Protein AF-A0A1A0LPF8-F1 (afdb_monomer_lite)

Sequence (409 aa):
MSDATPPAGFGRPDLTAFARLDGLDLSVTGQRLEPDRAVLACRVVEPDQWCRRCGSEGAARDTVIRRLAHEPLGWRPTVLEVVVRRYRCADCGHVWRQDTSAAAEPRAKLSRTGLRWALEGIVVAHLTVARVAEGLGVAWDTANNAVLAEGKRLLINDPTRFEGVKVIGVDGHVWRHTRRGDKYVTVIIDLTPVRDGAGPARLLDMVEGRSKAAFKTWLADRDDAFRDAVEVVAMDGFTGFKTAAAEEIPDAVTVMDSDRPHQSVPREDFTEPAYEGYEHAIVARTCRALAAATRSSDDCYFAIWAGYSGVVSPLPGGPRMHIPNRDYHLYVGTLSDLKAWEQPLTHETPALLHDPPAFVWPADRAWCLASDVDLRIRGSVGRYQGARLAGASRPAAASTHHRTGLGSP

pLDDT: mean 78.44, std 21.88, range [23.19, 98.75]

Radius of gyration: 29.21 Å; chains: 1; bounding box: 64×69×95 Å

Foldseek 3Di:
DPPPDPDPPDDDDAPCVVQVVVQQ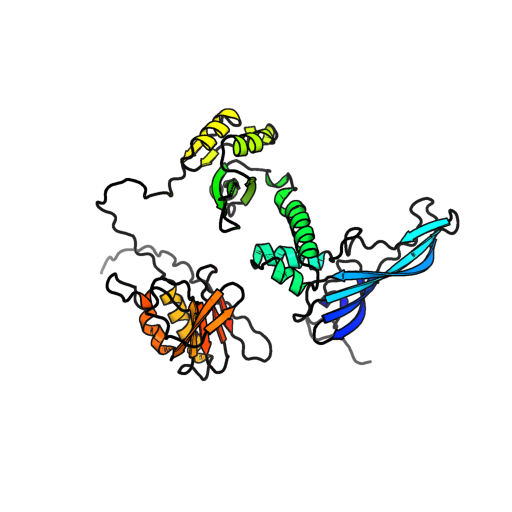QKHFPDWDDDPAAIETEIERNDDPQADPPPRAGWDFDAWDWDWAQAQADPQHGYIYGYTWTWTAGPPPRDIDIPDRVSQHDPPQRHGPRLLVNLLCCCPVVVDDLVVSCSRRVHDSVSSVVSNVVVCCVPQAVPPCLLPPAAEKEWEWDFDDPDPDDTKIWIWIWRCRCVVVVNDDIGTHDIFTDDALVRLLVVLVPDDPVSLQRHAEYEYAPPVSNVVSCCVRNVNHHYDYDPPDDDDDDDDDDDPDDDDPDQLLLVVLVVLVVCCVQDPFQFWKKFWFWPPQPQDDDQDVVADWDDDVPTITGIDIGHSVVSVVSNDDDDPPHRSNSNGGGQWMAGPQRQWIWGDDPVDDTDTFGDDPPDGDDDDDDDDDDDDDDDDDDDDDD

Secondary structure (DSSP, 8-state):
------STTPPPP-HHHHTT-GGGTEEEEEEEEETTEEEEEEEESS---B-TTT--BEEEEEEEEEEEEEEEETTEEEEEEEEEEEEEETTT--EEEPP-TTT--TT-SB-HHHHHHHHHHHHTS---HHHHHHHHTS-HHHHHHHHHHHHIIIIIS-GGGGTT--EEEEEEEEE-SSSS--EEEEEEEE-HHHHTTSS--EEEEEEEB-SHHHHHHHHHTS-HHHHHH--EEEE-S-HHHHHHHHHH-TTSEEEE------SS-----------S--HHHHHHHHHHHHGGG-S-TTSEEEEEETT-TT---PPTT--EEEETTEEEEEEEE-GGGGGGGGSPP-TTS-GGGTS--SEEEETT-SEEEEEETTEEEEEEE--SSS----PPPPPPPPP-PPPPPP---

Structure (mmCIF, N/CA/C/O backbone):
data_AF-A0A1A0LPF8-F1
#
_entry.id   AF-A0A1A0LPF8-F1
#
loop_
_atom_site.group_PDB
_atom_site.id
_atom_site.type_symbol
_atom_site.label_atom_id
_atom_site.label_alt_id
_atom_site.label_comp_id
_atom_site.label_asym_id
_atom_site.label_entity_id
_atom_site.label_seq_id
_atom_site.pdbx_PDB_ins_code
_atom_site.Cartn_x
_atom_site.Cartn_y
_atom_site.Cartn_z
_atom_site.occupancy
_atom_site.B_iso_or_equiv
_atom_site.auth_seq_id
_atom_site.auth_comp_id
_atom_site.auth_asym_id
_atom_site.auth_atom_id
_atom_site.pdbx_PDB_model_num
ATOM 1 N N . MET A 1 1 ? 30.583 -37.793 -14.980 1.00 36.88 1 MET A N 1
ATOM 2 C CA . MET A 1 1 ? 29.239 -37.232 -14.745 1.00 36.88 1 MET A CA 1
ATOM 3 C C . MET A 1 1 ? 29.005 -37.261 -13.250 1.00 36.88 1 MET A C 1
ATOM 5 O O . MET A 1 1 ? 28.719 -38.318 -12.711 1.00 36.88 1 MET A O 1
ATOM 9 N N . SER A 1 2 ? 29.285 -36.150 -12.575 1.00 39.78 2 SER A N 1
ATOM 10 C CA . SER A 1 2 ? 29.019 -35.988 -11.147 1.00 39.78 2 SER A CA 1
ATOM 11 C C . SER A 1 2 ? 27.536 -35.674 -10.990 1.00 39.78 2 SER A C 1
ATOM 13 O O . SER A 1 2 ? 27.057 -34.666 -11.506 1.00 39.78 2 SER A O 1
ATOM 15 N N . ASP A 1 3 ? 26.831 -36.590 -10.341 1.00 42.81 3 ASP A N 1
ATOM 16 C CA . ASP A 1 3 ? 25.426 -36.495 -9.966 1.00 42.81 3 ASP A CA 1
ATOM 17 C C . ASP A 1 3 ? 25.204 -35.224 -9.127 1.00 42.81 3 ASP A C 1
ATOM 19 O O . ASP A 1 3 ? 25.637 -35.125 -7.980 1.00 42.81 3 ASP A O 1
ATOM 23 N N . ALA A 1 4 ? 24.627 -34.197 -9.753 1.00 49.12 4 ALA A N 1
ATOM 24 C CA . ALA A 1 4 ? 24.375 -32.889 -9.157 1.00 49.12 4 ALA A CA 1
ATOM 25 C C . ALA A 1 4 ? 22.912 -32.782 -8.721 1.00 49.12 4 ALA A C 1
ATOM 27 O O . ALA A 1 4 ? 22.214 -31.830 -9.080 1.00 49.12 4 ALA A O 1
ATOM 28 N N . THR A 1 5 ? 22.447 -33.770 -7.964 1.00 54.44 5 THR A N 1
ATOM 29 C CA . THR A 1 5 ? 21.192 -33.655 -7.227 1.00 54.44 5 THR A CA 1
ATOM 30 C C . THR A 1 5 ? 21.517 -33.011 -5.873 1.00 54.44 5 THR A C 1
ATOM 32 O O . THR A 1 5 ? 22.243 -33.615 -5.082 1.00 54.44 5 THR A O 1
ATOM 35 N N . PRO A 1 6 ? 21.091 -31.760 -5.602 1.00 53.25 6 PRO A N 1
ATOM 36 C CA . PRO A 1 6 ? 21.382 -31.106 -4.329 1.00 53.25 6 PRO A CA 1
ATOM 37 C C . PRO A 1 6 ? 20.793 -31.908 -3.150 1.00 53.25 6 PRO A C 1
ATOM 39 O O . PRO A 1 6 ? 19.756 -32.555 -3.316 1.00 53.25 6 PRO A O 1
ATOM 42 N N . PRO A 1 7 ? 21.433 -31.882 -1.961 1.00 58.19 7 PRO A N 1
ATOM 43 C CA . PRO A 1 7 ? 20.917 -32.547 -0.765 1.00 58.19 7 PRO A CA 1
ATOM 44 C C . PRO A 1 7 ? 19.478 -32.099 -0.477 1.00 58.19 7 PRO A C 1
ATOM 46 O O . PRO A 1 7 ? 19.134 -30.932 -0.679 1.00 58.19 7 PRO A O 1
ATOM 49 N N . ALA A 1 8 ? 18.641 -33.046 -0.041 1.00 56.03 8 ALA A N 1
ATOM 50 C CA . ALA A 1 8 ? 17.187 -32.907 0.036 1.00 56.03 8 ALA A CA 1
ATOM 51 C C . ALA A 1 8 ? 16.740 -31.558 0.637 1.00 56.03 8 ALA A C 1
ATOM 53 O O . ALA A 1 8 ? 16.965 -31.286 1.815 1.00 56.03 8 ALA A O 1
ATOM 54 N N . GLY A 1 9 ? 16.098 -30.724 -0.192 1.00 64.19 9 GLY A N 1
ATOM 55 C CA . GLY A 1 9 ? 15.426 -29.486 0.223 1.00 64.19 9 GLY A CA 1
ATOM 56 C C . GLY A 1 9 ? 16.089 -28.161 -0.177 1.00 64.19 9 GLY A C 1
ATOM 57 O O . GLY A 1 9 ? 15.445 -27.126 -0.031 1.00 64.19 9 GLY A O 1
ATOM 58 N N . PHE A 1 10 ? 17.318 -28.146 -0.710 1.00 69.69 10 PHE A N 1
ATOM 59 C CA . PHE A 1 10 ? 17.975 -26.897 -1.132 1.00 69.69 10 PHE A CA 1
ATOM 60 C C . PHE A 1 10 ? 17.955 -26.710 -2.655 1.00 69.69 10 PHE A C 1
ATOM 62 O O . PHE A 1 10 ? 18.460 -27.541 -3.408 1.00 69.69 10 PHE A O 1
ATOM 69 N N . GLY A 1 11 ? 17.391 -25.588 -3.110 1.00 71.38 11 GLY A N 1
ATOM 70 C CA . GLY A 1 11 ? 17.461 -25.155 -4.507 1.00 71.38 11 GLY A CA 1
ATOM 71 C C . GLY A 1 11 ? 18.837 -24.591 -4.879 1.00 71.38 11 GLY A C 1
ATOM 72 O O . GLY A 1 11 ? 19.650 -24.255 -4.016 1.00 71.38 11 GLY A O 1
ATOM 73 N N . ARG A 1 12 ? 19.102 -24.457 -6.185 1.00 81.75 12 ARG A N 1
ATOM 74 C CA . ARG A 1 12 ? 20.272 -23.704 -6.661 1.00 81.75 12 ARG A CA 1
ATOM 75 C C . ARG A 1 12 ? 20.118 -22.227 -6.273 1.00 81.75 12 ARG A C 1
ATOM 77 O O . ARG A 1 12 ? 18.995 -21.728 -6.319 1.00 81.75 12 ARG A O 1
ATOM 84 N N . PRO A 1 13 ? 21.209 -21.518 -5.931 1.00 84.81 13 PRO A N 1
ATOM 85 C CA . PRO A 1 13 ? 21.153 -20.076 -5.742 1.00 84.81 13 PRO A CA 1
ATOM 86 C C . PRO A 1 13 ? 20.576 -19.399 -6.989 1.00 84.81 13 PRO A C 1
ATOM 88 O O . PRO A 1 13 ? 21.117 -19.552 -8.083 1.00 84.81 13 PRO A O 1
ATOM 91 N N . ASP A 1 14 ? 19.493 -18.654 -6.809 1.00 87.38 14 ASP A N 1
ATOM 92 C CA . ASP A 1 14 ? 18.864 -17.855 -7.853 1.00 87.38 14 ASP A CA 1
ATOM 93 C C . ASP A 1 14 ? 18.582 -16.464 -7.295 1.00 87.38 14 ASP A C 1
ATOM 95 O O . ASP A 1 14 ? 17.786 -16.287 -6.373 1.00 87.38 14 ASP A O 1
ATOM 99 N N . LEU A 1 15 ? 19.267 -15.473 -7.858 1.00 91.69 15 LEU A N 1
ATOM 100 C CA . LEU A 1 15 ? 19.131 -14.086 -7.445 1.00 91.69 15 LEU A CA 1
ATOM 101 C C . LEU A 1 15 ? 17.762 -13.500 -7.820 1.00 91.69 15 LEU A C 1
ATOM 103 O O . LEU A 1 15 ? 17.284 -12.609 -7.126 1.00 91.69 15 LEU A O 1
ATOM 107 N N . THR A 1 16 ? 17.122 -14.010 -8.877 1.00 93.62 16 THR A N 1
ATOM 108 C CA . THR A 1 16 ? 15.773 -13.596 -9.288 1.00 93.62 16 THR A CA 1
ATOM 109 C C . THR A 1 16 ? 14.753 -14.003 -8.234 1.00 93.62 16 THR A C 1
ATOM 111 O O . THR A 1 16 ? 14.020 -13.148 -7.740 1.00 93.62 16 THR A O 1
ATOM 114 N N . ALA A 1 17 ? 14.767 -15.277 -7.834 1.00 90.44 17 ALA A N 1
ATOM 115 C CA . ALA A 1 17 ? 13.908 -15.787 -6.770 1.00 90.44 17 ALA A CA 1
ATOM 116 C C . ALA A 1 17 ? 14.250 -15.163 -5.405 1.00 90.44 17 ALA A C 1
ATOM 118 O O . ALA A 1 17 ? 13.358 -14.765 -4.658 1.00 90.44 17 ALA A O 1
ATOM 119 N N . PHE A 1 18 ? 15.541 -15.012 -5.083 1.00 90.88 18 PHE A N 1
ATOM 120 C CA . PHE A 1 18 ? 15.980 -14.388 -3.829 1.00 90.88 18 PHE A CA 1
ATOM 121 C C . PHE A 1 18 ? 15.481 -12.942 -3.691 1.00 90.88 18 PHE A C 1
ATOM 123 O O . PHE A 1 18 ? 15.060 -12.542 -2.609 1.00 90.88 18 PHE A O 1
ATOM 130 N N . ALA A 1 19 ? 15.499 -12.176 -4.785 1.00 93.31 19 ALA A N 1
ATOM 131 C CA . ALA A 1 19 ? 14.981 -10.811 -4.839 1.00 93.31 19 ALA A CA 1
ATOM 132 C C . ALA A 1 19 ? 13.473 -10.738 -5.161 1.00 93.31 19 ALA A C 1
ATOM 134 O O . ALA A 1 19 ? 12.964 -9.649 -5.401 1.00 93.31 19 ALA A O 1
ATOM 135 N N . ARG A 1 20 ? 12.752 -11.871 -5.194 1.00 93.50 20 ARG A N 1
ATOM 136 C CA . ARG A 1 20 ? 11.299 -11.942 -5.450 1.00 93.50 20 ARG A CA 1
ATOM 137 C C . ARG A 1 20 ? 10.859 -11.213 -6.725 1.00 93.50 20 ARG A C 1
ATOM 139 O O . ARG A 1 20 ? 9.872 -10.471 -6.737 1.00 93.50 20 ARG A O 1
ATOM 146 N N . LEU A 1 21 ? 11.642 -11.375 -7.788 1.00 95.81 21 LEU A N 1
ATOM 147 C CA . LEU A 1 21 ? 11.413 -10.739 -9.089 1.00 95.81 21 LEU A CA 1
ATOM 148 C C . LEU A 1 21 ? 10.692 -11.655 -10.086 1.00 95.81 21 LEU A C 1
ATOM 150 O O . LEU A 1 21 ? 10.153 -11.171 -11.079 1.00 95.81 21 LEU A O 1
ATOM 154 N N . ASP A 1 22 ? 10.629 -12.948 -9.781 1.00 88.19 22 ASP A N 1
ATOM 155 C CA . ASP A 1 22 ? 9.874 -13.972 -10.499 1.00 88.19 22 ASP A CA 1
ATOM 156 C C . ASP A 1 22 ? 8.379 -13.630 -10.582 1.00 88.19 22 ASP A C 1
ATOM 158 O O . ASP A 1 22 ? 7.791 -13.710 -11.655 1.00 88.19 22 ASP A O 1
ATOM 162 N N . GLY A 1 23 ? 7.790 -13.121 -9.496 1.00 90.94 23 GLY A N 1
ATOM 163 C CA . GLY A 1 23 ? 6.404 -12.631 -9.484 1.00 90.94 23 GLY A CA 1
ATOM 164 C C . GLY A 1 23 ? 6.179 -11.278 -10.177 1.00 90.94 23 GLY A C 1
ATOM 165 O O . GLY A 1 23 ? 5.062 -10.765 -10.150 1.00 90.94 23 GLY A O 1
ATOM 166 N N . LEU A 1 24 ? 7.223 -10.666 -10.749 1.00 95.94 24 LEU A N 1
ATOM 167 C CA . LEU A 1 24 ? 7.174 -9.354 -11.409 1.00 95.94 24 LEU A CA 1
ATOM 168 C C . LEU A 1 24 ? 7.446 -9.427 -12.922 1.00 95.94 24 LEU A C 1
ATOM 170 O O . LEU A 1 24 ? 7.632 -8.380 -13.547 1.00 95.94 24 LEU A O 1
ATOM 174 N N . ASP A 1 25 ? 7.506 -10.631 -13.499 1.00 95.44 25 ASP A N 1
ATOM 175 C CA . ASP A 1 25 ? 7.943 -10.899 -14.879 1.00 95.44 25 ASP A CA 1
ATOM 176 C C . ASP A 1 25 ? 9.341 -10.341 -15.192 1.00 95.44 25 ASP A C 1
ATOM 178 O O . ASP A 1 25 ? 9.641 -9.911 -16.314 1.00 95.44 25 ASP A O 1
ATOM 182 N N . LEU A 1 26 ? 10.226 -10.338 -14.192 1.00 97.50 26 LEU A N 1
ATOM 183 C CA . LEU A 1 26 ? 11.604 -9.878 -14.318 1.00 97.50 26 LEU A CA 1
ATOM 184 C C . LEU A 1 26 ? 12.583 -11.019 -14.043 1.00 97.50 26 LEU A C 1
ATOM 186 O O . LEU A 1 26 ? 12.388 -11.834 -13.152 1.00 97.50 26 LEU A O 1
ATOM 190 N N . SER A 1 27 ? 13.692 -11.030 -14.781 1.00 97.25 27 SER A N 1
ATOM 191 C CA . SER A 1 27 ? 14.841 -11.896 -14.498 1.00 97.25 27 SER A CA 1
ATOM 192 C C . SER A 1 27 ? 16.090 -11.059 -14.273 1.00 97.25 27 SER A C 1
ATOM 194 O O . SER A 1 27 ? 16.341 -10.097 -15.009 1.00 97.25 27 SER A O 1
ATOM 196 N N . VAL A 1 28 ? 16.876 -11.416 -13.256 1.00 97.56 28 VAL A N 1
ATOM 197 C CA . VAL A 1 28 ? 18.132 -10.728 -12.948 1.00 97.56 28 VAL A CA 1
ATOM 198 C C . VAL A 1 28 ? 19.216 -11.199 -13.906 1.00 97.56 28 VAL A C 1
ATOM 200 O O . VAL A 1 28 ? 19.458 -12.392 -14.065 1.00 97.56 28 VAL A O 1
ATOM 203 N N . THR A 1 29 ? 19.898 -10.248 -14.535 1.00 97.56 29 THR A N 1
ATOM 204 C CA . THR A 1 29 ? 21.023 -10.499 -15.446 1.00 97.56 29 THR A CA 1
ATOM 205 C C . THR A 1 29 ? 22.367 -10.096 -14.847 1.00 97.56 29 THR A C 1
ATOM 207 O O . THR A 1 29 ? 23.408 -10.411 -15.414 1.00 97.56 29 THR A O 1
ATOM 210 N N . GLY A 1 30 ? 22.368 -9.382 -13.721 1.00 96.31 30 GLY A N 1
ATOM 211 C CA . GLY A 1 30 ? 23.582 -8.988 -13.018 1.00 96.31 30 GLY A CA 1
ATOM 212 C C . GLY A 1 30 ? 23.293 -8.161 -11.770 1.00 96.31 30 GLY A C 1
ATOM 213 O O . GLY A 1 30 ? 22.178 -7.680 -11.573 1.00 96.31 30 GLY A O 1
ATOM 214 N N . GLN A 1 31 ? 24.317 -7.969 -10.942 1.00 96.69 31 GLN A N 1
ATOM 215 C CA . GLN A 1 31 ? 24.239 -7.149 -9.735 1.00 96.69 31 GLN A CA 1
ATOM 216 C C . GLN A 1 31 ? 25.457 -6.236 -9.602 1.00 96.69 31 GLN A C 1
ATOM 218 O O . GLN A 1 31 ? 26.567 -6.602 -9.992 1.00 96.69 31 GLN A O 1
ATOM 223 N N . ARG A 1 32 ? 25.254 -5.069 -8.992 1.00 96.69 32 ARG A N 1
ATOM 224 C CA . ARG A 1 32 ? 26.312 -4.173 -8.520 1.00 96.69 32 ARG A CA 1
ATOM 225 C C . ARG A 1 32 ? 26.009 -3.787 -7.076 1.00 96.69 32 ARG A C 1
ATOM 227 O O . ARG A 1 32 ? 24.962 -3.208 -6.801 1.00 96.69 32 ARG A O 1
ATOM 234 N N . LEU A 1 33 ? 26.916 -4.135 -6.167 1.00 94.81 33 LEU A N 1
ATOM 235 C CA . LEU A 1 33 ? 26.789 -3.859 -4.736 1.00 94.81 33 LEU A CA 1
ATOM 236 C C . LEU A 1 33 ? 27.790 -2.775 -4.336 1.00 94.81 33 LEU A C 1
ATOM 238 O O . LEU A 1 33 ? 28.989 -2.922 -4.555 1.00 94.81 33 LEU A O 1
ATOM 242 N N . GLU A 1 34 ? 27.288 -1.707 -3.732 1.00 90.62 34 GLU A N 1
ATOM 243 C CA . GLU A 1 34 ? 28.054 -0.564 -3.232 1.00 90.62 34 GLU A CA 1
ATOM 244 C C . GLU A 1 34 ? 27.715 -0.366 -1.751 1.00 90.62 34 GLU A C 1
ATOM 246 O O . GLU A 1 34 ? 26.603 -0.727 -1.363 1.00 90.62 34 GLU A O 1
ATOM 251 N N . PRO A 1 35 ? 28.623 0.149 -0.897 1.00 89.19 35 PRO A N 1
ATOM 252 C CA . PRO A 1 35 ? 28.431 0.253 0.559 1.00 89.19 35 PRO A CA 1
ATOM 253 C C . PRO A 1 35 ? 27.042 0.730 1.013 1.00 89.19 35 PRO A C 1
ATOM 255 O O . PRO A 1 35 ? 26.502 0.187 1.973 1.00 89.19 35 PRO A O 1
ATOM 258 N N . ASP A 1 36 ? 26.464 1.681 0.288 1.00 90.50 36 ASP A N 1
ATOM 259 C CA . ASP A 1 36 ? 25.216 2.380 0.579 1.00 90.50 36 ASP A CA 1
ATOM 260 C C . ASP A 1 36 ? 24.017 1.941 -0.283 1.00 90.50 36 ASP A C 1
ATOM 262 O O . ASP A 1 36 ? 22.897 2.354 0.002 1.00 90.50 36 ASP A O 1
ATOM 266 N N . ARG A 1 37 ? 24.202 1.112 -1.323 1.00 94.12 37 ARG A N 1
ATOM 267 C CA . ARG A 1 37 ? 23.109 0.695 -2.226 1.00 94.12 37 ARG A CA 1
ATOM 268 C C . ARG A 1 37 ? 23.372 -0.611 -2.977 1.00 94.12 37 ARG A C 1
ATOM 270 O O . ARG A 1 37 ? 24.509 -1.023 -3.195 1.00 94.12 37 ARG A O 1
ATOM 277 N N . ALA A 1 38 ? 22.301 -1.237 -3.447 1.00 97.06 38 ALA A N 1
ATOM 278 C CA . ALA A 1 38 ? 22.351 -2.369 -4.365 1.00 97.06 38 ALA A CA 1
ATOM 279 C C . ALA A 1 38 ? 21.643 -2.024 -5.682 1.00 97.06 38 ALA A C 1
ATOM 281 O O . ALA A 1 38 ? 20.593 -1.382 -5.692 1.00 97.06 38 ALA A O 1
ATOM 282 N N . VAL A 1 39 ? 22.206 -2.463 -6.806 1.00 98.25 39 VAL A N 1
ATOM 283 C CA . VAL A 1 39 ? 21.580 -2.347 -8.127 1.00 98.25 39 VAL A CA 1
ATOM 284 C C . VAL A 1 39 ? 21.472 -3.728 -8.753 1.00 98.25 39 VAL A C 1
ATOM 286 O O . VAL A 1 39 ? 22.476 -4.431 -8.874 1.00 98.25 39 VAL A O 1
ATOM 289 N N . LEU A 1 40 ? 20.267 -4.097 -9.181 1.00 98.44 40 LEU A N 1
ATOM 290 C CA . LEU A 1 40 ? 20.001 -5.329 -9.919 1.00 98.44 40 LEU A CA 1
ATOM 291 C C . LEU A 1 40 ? 19.689 -4.984 -11.374 1.00 98.44 40 LEU A C 1
ATOM 293 O O . LEU A 1 40 ? 18.685 -4.332 -11.667 1.00 98.44 40 LEU A O 1
ATOM 297 N N . ALA A 1 41 ? 20.544 -5.426 -12.294 1.00 98.44 41 ALA A N 1
ATOM 298 C CA . ALA A 1 41 ? 20.259 -5.349 -13.719 1.00 98.44 41 ALA A CA 1
ATOM 299 C C . ALA A 1 41 ? 19.221 -6.420 -14.058 1.00 98.44 41 ALA A C 1
ATOM 301 O O . ALA A 1 41 ? 19.430 -7.597 -13.765 1.00 98.44 41 ALA A O 1
ATOM 302 N N . CYS A 1 42 ? 18.101 -6.009 -14.644 1.00 98.31 42 CYS A N 1
ATOM 303 C CA . CYS A 1 42 ? 16.958 -6.876 -14.898 1.00 98.31 42 CYS A CA 1
ATOM 304 C C . CYS A 1 42 ? 16.542 -6.811 -16.369 1.00 98.31 42 CYS A C 1
ATOM 306 O O . CYS A 1 42 ? 16.671 -5.773 -17.020 1.00 98.31 42 CYS A O 1
ATOM 308 N N . ARG A 1 43 ? 15.951 -7.890 -16.876 1.00 97.06 43 ARG A N 1
ATOM 309 C CA . ARG A 1 43 ? 15.218 -7.900 -18.150 1.00 97.06 43 ARG A CA 1
ATOM 310 C C . ARG A 1 43 ? 13.800 -8.412 -17.930 1.00 97.06 43 ARG A C 1
ATOM 312 O O . ARG A 1 43 ? 13.586 -9.255 -17.060 1.00 97.06 43 ARG A O 1
ATOM 319 N N . VAL A 1 44 ? 12.867 -7.934 -18.745 1.00 96.56 44 VAL A N 1
ATOM 320 C CA . VAL A 1 44 ? 11.513 -8.502 -18.820 1.00 96.56 44 VAL A CA 1
ATOM 321 C C . VAL A 1 44 ? 11.603 -9.923 -19.376 1.00 96.56 44 VAL A C 1
ATOM 323 O O . VAL A 1 44 ? 12.346 -10.151 -20.337 1.00 96.56 44 VAL A O 1
ATOM 326 N N . VAL A 1 45 ? 10.904 -10.866 -18.743 1.00 93.75 45 VAL A N 1
ATOM 327 C CA . VAL A 1 45 ? 10.902 -12.285 -19.130 1.00 93.75 45 VAL A CA 1
ATOM 328 C C . VAL A 1 45 ? 10.163 -12.469 -20.452 1.00 93.75 45 VAL A C 1
ATOM 330 O O . VAL A 1 45 ? 10.750 -12.961 -21.416 1.00 93.75 45 VAL A O 1
ATOM 333 N N . GLU A 1 46 ? 8.919 -11.995 -20.522 1.00 87.75 46 GLU A N 1
ATOM 334 C CA . GLU A 1 46 ? 8.057 -12.215 -21.680 1.00 87.75 46 GLU A CA 1
ATOM 335 C C . GLU A 1 46 ? 8.311 -11.206 -22.823 1.00 87.75 46 GLU A C 1
ATOM 337 O O . GLU A 1 46 ? 8.419 -9.986 -22.611 1.00 87.75 46 GLU A O 1
ATOM 342 N N . PRO A 1 47 ? 8.420 -11.676 -24.079 1.00 86.75 47 PRO A N 1
ATOM 343 C CA . PRO A 1 47 ? 8.521 -10.803 -25.239 1.00 86.75 47 PRO A CA 1
ATOM 344 C C . PRO A 1 47 ? 7.152 -10.201 -25.610 1.00 86.75 47 PRO A C 1
ATOM 346 O O . PRO A 1 47 ? 6.247 -10.889 -26.060 1.00 86.75 47 PRO A O 1
ATOM 349 N N . ASP A 1 48 ? 7.020 -8.877 -25.519 1.00 91.12 48 ASP A N 1
ATOM 350 C CA . ASP A 1 48 ? 5.819 -8.131 -25.947 1.00 91.12 48 ASP A CA 1
ATOM 351 C C . ASP A 1 48 ? 5.905 -7.707 -27.429 1.00 91.12 48 ASP A C 1
ATOM 353 O O . ASP A 1 48 ? 5.890 -6.521 -27.754 1.00 91.12 48 ASP A O 1
ATOM 357 N N . GLN A 1 49 ? 6.117 -8.665 -28.335 1.00 93.56 49 GLN A N 1
ATOM 358 C CA . GLN A 1 49 ? 6.462 -8.389 -29.741 1.00 93.56 49 GLN A CA 1
ATOM 359 C C . GLN A 1 49 ? 5.264 -8.181 -30.680 1.00 93.56 49 GLN A C 1
ATOM 361 O O . GLN A 1 49 ? 5.460 -7.885 -31.855 1.00 93.56 49 GLN A O 1
ATOM 366 N N . TRP A 1 50 ? 4.027 -8.292 -30.201 1.00 95.62 50 TRP A N 1
ATOM 367 C CA . TRP A 1 50 ? 2.834 -8.235 -31.053 1.00 95.62 50 TRP A CA 1
ATOM 368 C C . TRP A 1 50 ? 2.159 -6.863 -31.020 1.00 95.62 50 TRP A C 1
ATOM 370 O O . TRP A 1 50 ? 1.876 -6.302 -29.959 1.00 95.62 50 TRP A O 1
ATOM 380 N N . CYS A 1 51 ? 1.877 -6.296 -32.196 1.00 95.25 51 CYS A N 1
ATOM 381 C CA . CYS A 1 51 ? 1.271 -4.976 -32.289 1.00 95.25 51 CYS A CA 1
ATOM 382 C C . CYS A 1 51 ? -0.201 -5.001 -31.856 1.00 95.25 51 CYS A C 1
ATOM 384 O O . CYS A 1 51 ? -1.056 -5.545 -32.553 1.00 95.25 51 CYS A O 1
ATOM 386 N N . ARG A 1 52 ? -0.534 -4.276 -30.782 1.00 94.38 52 ARG A N 1
ATOM 387 C CA . ARG A 1 52 ? -1.914 -4.148 -30.267 1.00 94.38 52 ARG A CA 1
ATOM 388 C C . ARG A 1 52 ? -2.883 -3.395 -31.202 1.00 94.38 52 ARG A C 1
ATOM 390 O O . ARG A 1 52 ? -4.055 -3.271 -30.873 1.00 94.38 52 ARG A O 1
ATOM 397 N N . ARG A 1 53 ? -2.411 -2.853 -32.338 1.00 95.12 53 ARG A N 1
ATOM 398 C CA . ARG A 1 53 ? -3.247 -2.148 -33.336 1.00 95.12 53 ARG A CA 1
ATOM 399 C C . ARG A 1 53 ? -3.625 -3.002 -34.542 1.00 95.12 53 ARG A C 1
ATOM 401 O O . ARG A 1 53 ? -4.767 -2.933 -34.972 1.00 95.12 53 ARG A O 1
ATOM 408 N N . CYS A 1 54 ? -2.676 -3.741 -35.114 1.00 95.69 54 CYS A N 1
ATOM 409 C CA . CYS A 1 54 ? -2.892 -4.495 -36.356 1.00 95.69 54 CYS A CA 1
ATOM 410 C C . CYS A 1 54 ? -2.583 -5.993 -36.239 1.00 95.69 54 CYS A C 1
ATOM 412 O O . CYS A 1 54 ? -2.771 -6.714 -37.208 1.00 95.69 54 CYS A O 1
ATOM 414 N N . GLY A 1 55 ? -2.105 -6.467 -35.084 1.00 94.81 55 GLY A N 1
ATOM 415 C CA . GLY A 1 55 ? -1.781 -7.877 -34.848 1.00 94.81 55 GLY A CA 1
ATOM 416 C C . GLY A 1 55 ? -0.432 -8.338 -35.408 1.00 94.81 55 GLY A C 1
ATOM 417 O O . GLY A 1 55 ? 0.040 -9.397 -35.017 1.00 94.81 55 GLY A O 1
ATOM 418 N N . SER A 1 56 ? 0.222 -7.553 -36.266 1.00 95.44 56 SER A N 1
ATOM 419 C CA . SER A 1 56 ? 1.514 -7.913 -36.860 1.00 95.44 56 SER A CA 1
ATOM 420 C C . SER A 1 56 ? 2.668 -7.889 -35.853 1.00 95.44 56 SER A C 1
ATOM 422 O O . SER A 1 56 ? 2.661 -7.113 -34.889 1.00 95.44 56 SER A O 1
ATOM 424 N N . GLU A 1 57 ? 3.697 -8.694 -36.114 1.00 95.44 57 GLU A N 1
ATOM 425 C CA . GLU A 1 57 ? 4.920 -8.730 -35.309 1.00 95.44 57 GLU A CA 1
ATOM 426 C C . GLU A 1 57 ? 5.709 -7.411 -35.429 1.00 95.44 57 GLU A C 1
ATOM 428 O O . GLU A 1 57 ? 5.791 -6.776 -36.487 1.00 95.44 57 GLU A O 1
ATOM 433 N N . GLY A 1 58 ? 6.271 -6.956 -34.312 1.00 94.94 58 GLY A N 1
ATOM 434 C CA . GLY A 1 58 ? 7.140 -5.792 -34.227 1.00 94.94 58 GLY A CA 1
ATOM 435 C C . GLY A 1 58 ? 8.599 -6.175 -34.051 1.00 94.94 58 GLY A C 1
ATOM 436 O O . GLY A 1 58 ? 8.942 -7.019 -33.229 1.00 94.94 58 GLY A O 1
ATOM 437 N N . ALA A 1 59 ? 9.482 -5.465 -34.748 1.00 94.75 59 ALA A N 1
ATOM 438 C CA . ALA A 1 59 ? 10.918 -5.598 -34.556 1.00 94.75 59 ALA A CA 1
ATOM 439 C C . ALA A 1 59 ? 11.385 -4.755 -33.361 1.00 94.75 59 ALA A C 1
ATOM 441 O O . ALA A 1 59 ? 10.950 -3.609 -33.181 1.00 94.75 59 ALA A O 1
ATOM 442 N N . ALA A 1 60 ? 12.298 -5.299 -32.551 1.00 94.06 60 ALA A N 1
ATOM 443 C CA . ALA A 1 60 ? 12.968 -4.535 -31.505 1.00 94.06 60 ALA A CA 1
ATOM 444 C C . ALA A 1 60 ? 13.829 -3.438 -32.151 1.00 94.06 60 ALA A C 1
ATOM 446 O O . ALA A 1 60 ? 14.729 -3.718 -32.939 1.00 94.06 60 ALA A O 1
ATOM 447 N N . ARG A 1 61 ? 13.538 -2.179 -31.823 1.00 94.19 61 ARG A N 1
ATOM 448 C CA . ARG A 1 61 ? 14.222 -1.007 -32.377 1.00 94.19 61 ARG A CA 1
ATOM 449 C C . ARG A 1 61 ? 15.396 -0.579 -31.508 1.00 94.19 61 ARG A C 1
ATOM 451 O O . ARG A 1 61 ? 16.467 -0.286 -32.022 1.00 94.19 61 ARG A O 1
ATOM 458 N N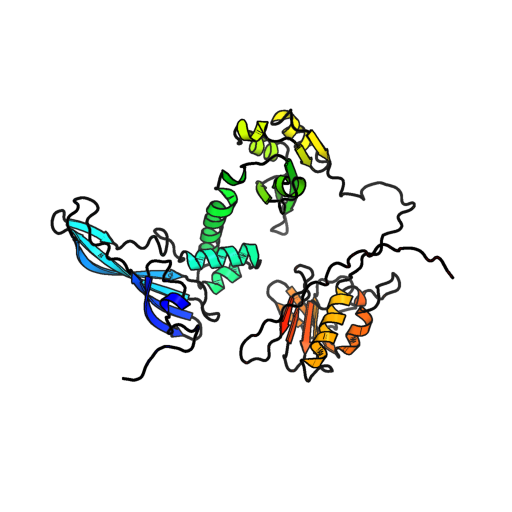 . ASP A 1 62 ? 15.162 -0.470 -30.206 1.00 95.12 62 ASP A N 1
ATOM 459 C CA . ASP A 1 62 ? 16.155 -0.052 -29.219 1.00 95.12 62 ASP A CA 1
ATOM 460 C C . ASP A 1 62 ? 15.682 -0.424 -27.797 1.00 95.12 62 ASP A C 1
ATOM 462 O O . ASP A 1 62 ? 14.643 -1.069 -27.613 1.00 95.12 62 ASP A O 1
ATOM 466 N N . THR A 1 63 ? 16.447 -0.026 -26.781 1.00 95.81 63 THR A N 1
ATOM 467 C CA . THR A 1 63 ? 16.143 -0.273 -25.367 1.00 95.81 63 THR A CA 1
ATOM 468 C C . THR A 1 63 ? 16.216 1.003 -24.545 1.00 95.81 63 THR A C 1
ATOM 470 O O . THR A 1 63 ? 17.044 1.876 -24.799 1.00 95.81 63 THR A O 1
ATOM 473 N N . VAL A 1 64 ? 15.399 1.077 -23.499 1.00 96.69 64 VAL A N 1
ATOM 474 C CA . VAL A 1 64 ? 15.477 2.104 -22.456 1.00 96.69 64 VAL A CA 1
ATOM 475 C C . VAL A 1 64 ? 15.600 1.441 -21.088 1.00 96.69 64 VAL A C 1
ATOM 477 O O . VAL A 1 64 ? 15.088 0.344 -20.885 1.00 96.69 64 VAL A O 1
ATOM 480 N N . ILE A 1 65 ? 16.257 2.109 -20.140 1.00 97.94 65 ILE A N 1
ATOM 481 C CA . ILE A 1 65 ? 16.352 1.622 -18.759 1.00 97.94 65 ILE A CA 1
ATOM 482 C C . ILE A 1 65 ? 15.236 2.245 -17.924 1.00 97.94 65 ILE A C 1
ATOM 484 O O . ILE A 1 65 ? 15.138 3.469 -17.811 1.00 97.94 65 ILE A O 1
ATOM 488 N N . ARG A 1 66 ? 14.402 1.403 -17.310 1.00 97.88 66 ARG A N 1
ATOM 489 C CA . ARG A 1 66 ? 13.430 1.804 -16.292 1.00 97.88 66 ARG A CA 1
ATOM 490 C C . ARG A 1 66 ? 14.012 1.496 -14.915 1.00 97.88 66 ARG A C 1
ATOM 492 O O . ARG A 1 66 ? 14.273 0.342 -14.599 1.00 97.88 66 ARG A O 1
ATOM 499 N N . ARG A 1 67 ? 14.194 2.535 -14.097 1.00 98.50 67 ARG A N 1
ATOM 500 C CA . ARG A 1 67 ? 14.646 2.408 -12.706 1.00 98.50 67 ARG A CA 1
ATOM 501 C C . ARG A 1 67 ? 13.460 2.314 -11.754 1.00 98.50 67 ARG A C 1
ATOM 503 O O . ARG A 1 67 ? 12.582 3.176 -11.813 1.00 98.50 67 ARG A O 1
ATOM 510 N N . LEU A 1 68 ? 13.452 1.299 -10.893 1.00 98.69 68 LEU A N 1
ATOM 511 C CA . LEU A 1 68 ? 12.429 1.091 -9.864 1.00 98.69 68 LEU A CA 1
ATOM 512 C C . LEU A 1 68 ? 13.087 0.888 -8.500 1.00 98.69 68 LEU A C 1
ATOM 514 O O . LEU A 1 68 ? 13.978 0.052 -8.373 1.00 98.69 68 LEU A O 1
ATOM 518 N N . ALA A 1 69 ? 12.627 1.614 -7.485 1.00 98.56 69 ALA A N 1
ATOM 519 C CA . ALA A 1 69 ? 12.959 1.315 -6.098 1.00 98.56 69 ALA A CA 1
ATOM 520 C C . ALA A 1 69 ? 12.306 -0.012 -5.685 1.00 98.56 69 ALA A C 1
ATOM 522 O O . ALA A 1 69 ? 11.148 -0.296 -6.020 1.00 98.56 69 ALA A O 1
ATOM 523 N N . HIS A 1 70 ? 13.060 -0.839 -4.981 1.00 98.31 70 HIS A N 1
ATOM 524 C CA . HIS A 1 70 ? 12.665 -2.180 -4.581 1.00 98.31 70 HIS A CA 1
ATOM 525 C C . HIS A 1 70 ? 12.875 -2.387 -3.087 1.00 98.31 70 HIS A C 1
ATOM 527 O O . HIS A 1 70 ? 13.446 -1.523 -2.420 1.00 98.31 70 HIS A O 1
ATOM 533 N N . GLU A 1 71 ? 12.371 -3.503 -2.555 1.00 96.12 71 GLU A N 1
ATOM 534 C CA . GLU A 1 71 ? 12.573 -3.806 -1.143 1.00 96.12 71 GLU A CA 1
ATOM 535 C C . GLU A 1 71 ? 14.078 -3.889 -0.811 1.00 96.12 71 GLU A C 1
ATOM 537 O O . GLU A 1 71 ? 14.868 -4.336 -1.652 1.00 96.12 71 GLU A O 1
ATOM 542 N N . PRO A 1 72 ? 14.512 -3.420 0.372 1.00 95.50 72 PRO A N 1
ATOM 543 C CA . PRO A 1 72 ? 15.934 -3.305 0.672 1.00 95.50 72 PRO A CA 1
ATOM 544 C C . PRO A 1 72 ? 16.572 -4.678 0.902 1.00 95.50 72 PRO A C 1
ATOM 546 O O . PRO A 1 72 ? 16.125 -5.445 1.756 1.00 95.50 72 PRO A O 1
ATOM 549 N N . LEU A 1 73 ? 17.678 -4.966 0.215 1.00 89.50 73 LEU A N 1
ATOM 550 C CA . LEU A 1 73 ? 18.452 -6.191 0.411 1.00 89.50 73 LEU A CA 1
ATOM 551 C C . LEU A 1 73 ? 19.628 -5.930 1.355 1.00 89.50 73 LEU A C 1
ATOM 553 O O . LEU A 1 73 ? 20.522 -5.136 1.064 1.00 89.50 73 LEU A O 1
ATOM 557 N N . GLY A 1 74 ? 19.636 -6.598 2.511 1.00 82.25 74 GLY A N 1
ATOM 558 C CA . GLY A 1 74 ? 20.732 -6.484 3.480 1.00 82.25 74 GLY A CA 1
ATOM 559 C C . GLY A 1 74 ? 20.954 -5.053 3.982 1.00 82.25 74 GLY A C 1
ATOM 560 O O . GLY A 1 74 ? 22.097 -4.611 4.060 1.00 82.25 74 GLY A O 1
ATOM 561 N N . TRP A 1 75 ? 19.861 -4.341 4.289 1.00 83.62 75 TRP A N 1
ATOM 562 C CA . TRP A 1 75 ? 19.816 -2.925 4.704 1.00 83.62 75 TRP A CA 1
ATOM 563 C C . TRP A 1 75 ? 20.166 -1.897 3.626 1.00 83.62 75 TRP A C 1
ATOM 565 O O . TRP A 1 75 ? 20.150 -0.701 3.909 1.00 83.62 75 TRP A O 1
ATOM 575 N N . ARG A 1 76 ? 20.443 -2.330 2.394 1.00 91.88 76 ARG A N 1
ATOM 576 C CA . ARG A 1 76 ? 20.779 -1.424 1.295 1.00 91.88 76 ARG A CA 1
ATOM 577 C C . ARG A 1 76 ? 19.530 -1.074 0.497 1.00 91.88 76 ARG A C 1
ATOM 579 O O . ARG A 1 76 ? 18.868 -1.992 -0.005 1.00 91.88 76 ARG A O 1
ATOM 586 N N . PRO A 1 77 ? 19.248 0.221 0.290 1.00 97.00 77 PRO A N 1
ATOM 587 C CA . PRO A 1 77 ? 18.346 0.652 -0.762 1.00 97.00 77 PRO A CA 1
ATOM 588 C C . PRO A 1 77 ? 18.676 -0.054 -2.072 1.00 97.00 77 PRO A C 1
ATOM 590 O O . PRO A 1 77 ? 19.830 -0.076 -2.513 1.00 97.00 77 PRO A O 1
ATOM 593 N N . THR A 1 78 ? 17.667 -0.689 -2.659 1.00 98.31 78 THR A N 1
ATOM 594 C CA . THR A 1 78 ? 17.837 -1.551 -3.829 1.00 98.31 78 THR A CA 1
ATOM 595 C C . THR A 1 78 ? 17.099 -0.959 -5.021 1.00 98.31 78 THR A C 1
ATOM 597 O O . THR A 1 78 ? 15.915 -0.637 -4.939 1.00 98.31 78 THR A O 1
ATOM 600 N N . VAL A 1 79 ? 17.803 -0.811 -6.145 1.00 98.50 79 VAL A N 1
ATOM 601 C CA . VAL A 1 79 ? 17.251 -0.295 -7.404 1.00 98.50 79 VAL A CA 1
ATOM 602 C C . VAL A 1 79 ? 17.280 -1.386 -8.465 1.00 98.50 79 VAL A C 1
ATOM 604 O O . VAL A 1 79 ? 18.324 -1.973 -8.740 1.00 98.50 79 VAL A O 1
ATOM 607 N N . LEU A 1 80 ? 16.144 -1.613 -9.118 1.00 98.75 80 LEU A N 1
ATOM 608 C CA . LEU A 1 80 ? 16.067 -2.432 -10.324 1.00 98.75 80 LEU A CA 1
ATOM 609 C C . LEU A 1 80 ? 16.361 -1.550 -11.536 1.00 98.75 80 LEU A C 1
ATOM 611 O O . LEU A 1 80 ? 15.656 -0.566 -11.765 1.00 98.75 80 LEU A O 1
ATOM 615 N N . GLU A 1 81 ? 17.370 -1.902 -12.327 1.00 98.62 81 GLU A N 1
ATOM 616 C CA . GLU A 1 81 ? 17.608 -1.346 -13.659 1.00 98.62 81 GLU A CA 1
ATOM 617 C C . GLU A 1 81 ? 17.020 -2.295 -14.702 1.00 98.62 81 GLU A C 1
ATOM 619 O O . GLU A 1 81 ? 17.683 -3.214 -15.177 1.00 98.62 81 GLU A O 1
ATOM 624 N N . VAL A 1 82 ? 15.746 -2.083 -15.036 1.00 98.44 82 VAL A N 1
ATOM 625 C CA . VAL A 1 82 ? 15.011 -2.929 -15.980 1.00 98.44 82 VAL A CA 1
ATOM 626 C C . VAL A 1 82 ? 15.286 -2.468 -17.407 1.00 98.44 82 VAL A C 1
ATOM 628 O O . VAL A 1 82 ? 14.931 -1.350 -17.788 1.00 98.44 82 VAL A O 1
ATOM 631 N N . VAL A 1 83 ? 15.892 -3.337 -18.211 1.00 97.88 83 VAL A N 1
ATOM 632 C CA . VAL A 1 83 ? 16.038 -3.151 -19.655 1.00 97.88 83 VAL A CA 1
ATOM 633 C C . VAL A 1 83 ? 14.682 -3.388 -20.317 1.00 97.88 83 VAL A C 1
ATOM 635 O O . VAL A 1 83 ? 14.177 -4.508 -20.336 1.00 97.88 83 VAL A O 1
ATOM 638 N N . VAL A 1 84 ? 14.099 -2.325 -20.871 1.00 96.81 84 VAL A N 1
ATOM 639 C CA . VAL A 1 84 ? 12.794 -2.337 -21.543 1.00 96.81 84 VAL A CA 1
ATOM 640 C C . VAL A 1 84 ? 13.008 -2.112 -23.034 1.00 96.81 84 VAL A C 1
ATOM 642 O O . VAL A 1 84 ? 13.460 -1.040 -23.450 1.00 96.81 84 VAL A O 1
ATOM 645 N N . ARG A 1 85 ? 12.677 -3.105 -23.862 1.00 96.00 85 ARG A N 1
ATOM 646 C CA . ARG A 1 85 ? 12.737 -2.968 -25.324 1.00 96.00 85 ARG A CA 1
ATOM 647 C C . ARG A 1 85 ? 11.622 -2.056 -25.827 1.00 96.00 85 ARG A C 1
ATOM 649 O O . ARG A 1 85 ? 10.511 -2.048 -25.292 1.00 96.00 85 ARG A O 1
ATOM 656 N N . ARG A 1 86 ? 11.916 -1.302 -26.885 1.00 96.19 86 ARG A N 1
ATOM 657 C CA . ARG A 1 86 ? 10.922 -0.608 -27.707 1.00 96.19 86 ARG A CA 1
ATOM 658 C C . ARG A 1 86 ? 10.782 -1.327 -29.035 1.00 96.19 86 ARG A C 1
ATOM 660 O O . ARG A 1 86 ? 11.776 -1.542 -29.725 1.00 96.19 86 ARG A O 1
ATOM 667 N N . TYR A 1 87 ? 9.551 -1.647 -29.399 1.00 96.62 87 TYR A N 1
ATOM 668 C CA . TYR A 1 87 ? 9.224 -2.280 -30.668 1.00 96.62 87 TYR A CA 1
ATOM 669 C C . TYR A 1 87 ? 8.692 -1.261 -31.662 1.00 96.62 87 TYR A C 1
ATOM 671 O O . TYR A 1 87 ? 8.107 -0.245 -31.281 1.00 96.62 87 TYR A O 1
ATOM 679 N N . ARG A 1 88 ? 8.880 -1.552 -32.946 1.00 97.00 88 ARG A N 1
ATOM 680 C CA . ARG A 1 88 ? 8.201 -0.886 -34.054 1.00 97.00 88 ARG A CA 1
ATOM 681 C C . ARG A 1 88 ? 7.529 -1.952 -34.915 1.00 97.00 88 ARG A C 1
ATOM 683 O O . ARG A 1 88 ? 8.196 -2.874 -35.372 1.00 97.00 88 ARG A O 1
ATOM 690 N N . CYS A 1 89 ? 6.229 -1.801 -35.151 1.00 96.88 89 CYS A N 1
ATOM 691 C CA . CYS A 1 89 ? 5.477 -2.656 -36.064 1.00 96.88 89 CYS A CA 1
ATOM 692 C C . CYS A 1 89 ? 6.005 -2.479 -37.491 1.00 96.88 89 CYS A C 1
ATOM 694 O O . CYS A 1 89 ? 6.167 -1.337 -37.935 1.00 96.88 89 CYS A O 1
ATOM 696 N N . ALA A 1 90 ? 6.247 -3.590 -38.189 1.00 93.25 90 ALA A N 1
ATOM 697 C CA . ALA A 1 90 ? 6.698 -3.572 -39.578 1.00 93.25 90 ALA A CA 1
ATOM 698 C C . ALA A 1 90 ? 5.632 -3.002 -40.531 1.00 93.25 90 ALA A C 1
ATOM 700 O O . ALA A 1 90 ? 5.976 -2.245 -41.434 1.00 93.25 90 ALA A O 1
ATOM 701 N N . ASP A 1 91 ? 4.350 -3.278 -40.269 1.00 95.50 91 ASP A N 1
ATOM 702 C CA . ASP A 1 91 ? 3.262 -2.952 -41.198 1.00 95.50 91 ASP A CA 1
ATOM 703 C C . ASP A 1 91 ? 2.677 -1.553 -40.968 1.00 95.50 91 ASP A C 1
ATOM 705 O O . ASP A 1 91 ? 2.601 -0.738 -41.883 1.00 95.50 91 ASP A O 1
ATOM 709 N N . CYS A 1 92 ? 2.265 -1.238 -39.733 1.00 96.31 92 CYS A N 1
ATOM 710 C CA . CYS A 1 92 ? 1.595 0.034 -39.428 1.00 96.31 92 CYS A CA 1
ATOM 711 C C . CYS A 1 92 ? 2.517 1.103 -38.816 1.00 96.31 92 CYS A C 1
ATOM 713 O O . CYS A 1 92 ? 2.072 2.209 -38.505 1.00 96.31 92 CYS A O 1
ATOM 715 N N . GLY A 1 93 ? 3.790 0.778 -38.563 1.00 95.31 93 GLY A N 1
ATOM 716 C CA . GLY A 1 93 ? 4.773 1.702 -37.986 1.00 95.31 93 GLY A CA 1
ATOM 717 C C . GLY A 1 93 ? 4.543 2.092 -36.517 1.00 95.31 93 GLY A C 1
ATOM 718 O O . GLY A 1 93 ? 5.318 2.891 -35.982 1.00 95.31 93 GLY A O 1
ATOM 719 N N . HIS A 1 94 ? 3.517 1.543 -35.850 1.00 96.62 94 HIS A N 1
ATOM 720 C CA . HIS A 1 94 ? 3.230 1.799 -34.435 1.00 96.62 94 HIS A CA 1
ATOM 721 C C . HIS A 1 94 ? 4.418 1.414 -33.543 1.00 96.62 94 HIS A C 1
ATOM 723 O O . HIS A 1 94 ? 5.068 0.397 -33.777 1.00 96.62 94 HIS A O 1
ATOM 729 N N . VAL A 1 95 ? 4.697 2.222 -32.517 1.00 96.31 95 VAL A N 1
ATOM 730 C CA . VAL A 1 95 ? 5.816 2.022 -31.587 1.00 96.31 95 VAL A CA 1
ATOM 731 C C . VAL A 1 95 ? 5.287 1.868 -30.169 1.00 96.31 95 VAL A C 1
ATOM 733 O O . VAL A 1 95 ? 4.498 2.697 -29.716 1.00 96.31 95 VAL A O 1
ATOM 736 N N . TRP A 1 96 ? 5.768 0.850 -29.459 1.00 95.69 96 TRP A N 1
ATOM 737 C CA . TRP A 1 96 ? 5.416 0.593 -28.063 1.00 95.69 96 TRP A CA 1
ATOM 738 C C . TRP A 1 96 ? 6.632 0.133 -27.257 1.00 95.69 96 TRP A C 1
ATOM 740 O O . TRP A 1 96 ? 7.691 -0.178 -27.804 1.00 95.69 96 TRP A O 1
ATOM 750 N N . ARG A 1 97 ? 6.500 0.166 -25.931 1.00 94.81 97 ARG A N 1
ATOM 751 C CA . ARG A 1 97 ? 7.480 -0.373 -24.980 1.00 94.81 97 ARG A CA 1
ATOM 752 C C . ARG A 1 97 ? 6.986 -1.731 -24.509 1.00 94.81 97 ARG A C 1
ATOM 754 O O . ARG A 1 97 ? 5.777 -1.884 -24.376 1.00 94.81 97 ARG A O 1
ATOM 761 N N . GLN A 1 98 ? 7.914 -2.639 -24.211 1.00 94.50 98 GLN A N 1
ATOM 762 C CA . GLN A 1 98 ? 7.597 -3.863 -23.481 1.00 94.50 98 GLN A CA 1
ATOM 763 C C . GLN A 1 98 ? 6.762 -3.553 -22.242 1.00 94.50 98 GLN A C 1
ATOM 765 O O . GLN A 1 98 ? 7.076 -2.616 -21.492 1.00 94.50 98 GLN A O 1
ATOM 770 N N . ASP A 1 99 ? 5.726 -4.357 -22.038 1.00 94.19 99 ASP A N 1
ATOM 771 C CA . ASP A 1 99 ? 4.931 -4.314 -20.827 1.00 94.19 99 ASP A CA 1
ATOM 772 C C . ASP A 1 99 ? 5.798 -4.562 -19.584 1.00 94.19 99 ASP A C 1
ATOM 774 O O . ASP A 1 99 ? 6.664 -5.431 -19.550 1.00 94.19 99 ASP A O 1
ATOM 778 N N . THR A 1 100 ? 5.587 -3.738 -18.563 1.00 96.50 100 THR A N 1
ATOM 779 C CA . THR A 1 100 ? 6.243 -3.855 -17.249 1.00 96.50 100 THR A CA 1
ATOM 780 C C . THR A 1 100 ? 5.232 -3.664 -16.119 1.00 96.50 100 THR A C 1
ATOM 782 O O . THR A 1 100 ? 5.613 -3.339 -14.995 1.00 96.50 100 THR A O 1
ATOM 785 N N . SER A 1 101 ? 3.939 -3.817 -16.417 1.00 95.06 101 SER A N 1
ATOM 786 C CA . SER A 1 101 ? 2.833 -3.624 -15.475 1.00 95.06 101 SER A CA 1
ATOM 787 C C . SER A 1 101 ? 2.843 -4.638 -14.331 1.00 95.06 101 SER A C 1
ATOM 789 O O . SER A 1 101 ? 2.469 -4.271 -13.215 1.00 95.06 101 SER A O 1
ATOM 791 N N . ALA A 1 102 ? 3.354 -5.854 -14.550 1.00 95.31 102 ALA A N 1
ATOM 792 C CA . ALA A 1 102 ? 3.625 -6.813 -13.479 1.00 95.31 102 ALA A CA 1
ATOM 793 C C . ALA A 1 102 ? 4.620 -6.240 -12.453 1.00 95.31 102 ALA A C 1
ATOM 795 O O . ALA A 1 102 ? 4.355 -6.249 -11.254 1.00 95.31 102 ALA A O 1
ATOM 796 N N . ALA A 1 103 ? 5.706 -5.612 -12.916 1.00 97.12 103 ALA A N 1
ATOM 797 C CA . ALA A 1 103 ? 6.707 -5.005 -12.042 1.00 97.12 103 ALA A CA 1
ATOM 798 C C . ALA A 1 103 ? 6.256 -3.691 -11.386 1.00 97.12 103 ALA A C 1
ATOM 800 O O . ALA A 1 103 ? 6.561 -3.463 -10.213 1.00 97.12 103 ALA A O 1
ATOM 801 N N . ALA A 1 104 ? 5.588 -2.800 -12.129 1.00 97.38 104 ALA A N 1
ATOM 802 C CA . ALA A 1 104 ? 5.138 -1.495 -11.638 1.00 97.38 104 ALA A CA 1
ATOM 803 C C . ALA A 1 104 ? 4.152 -0.793 -12.591 1.00 97.38 104 ALA A C 1
ATOM 805 O O . ALA A 1 104 ? 4.384 -0.732 -13.804 1.00 97.38 104 ALA A O 1
ATOM 806 N N . GLU A 1 105 ? 3.149 -0.116 -12.020 1.00 95.12 105 GLU A N 1
ATOM 807 C CA . GLU A 1 105 ? 2.200 0.748 -12.743 1.00 95.12 105 GLU A CA 1
ATOM 808 C C . GLU A 1 105 ? 2.896 1.805 -13.624 1.00 95.12 105 GLU A C 1
ATOM 810 O O . GLU A 1 105 ? 4.031 2.217 -13.335 1.00 95.12 105 GLU A O 1
ATOM 815 N N . PRO A 1 106 ? 2.248 2.312 -14.688 1.00 93.50 106 PRO A N 1
ATOM 816 C CA . PRO A 1 106 ? 2.801 3.386 -15.504 1.00 93.50 106 PRO A CA 1
ATOM 817 C C . PRO A 1 106 ? 3.251 4.585 -14.659 1.00 93.50 106 PRO A C 1
ATOM 819 O O . PRO A 1 106 ? 2.524 5.076 -13.800 1.00 93.50 106 PRO A O 1
ATOM 822 N N . ARG A 1 107 ? 4.465 5.088 -14.927 1.00 92.62 107 ARG A N 1
ATOM 823 C CA . ARG A 1 107 ? 5.118 6.213 -14.216 1.00 92.62 107 ARG A CA 1
ATOM 824 C C . ARG A 1 107 ? 5.466 5.961 -12.740 1.00 92.62 107 ARG A C 1
ATOM 826 O O . ARG A 1 107 ? 6.163 6.802 -12.166 1.00 92.62 107 ARG A O 1
ATOM 833 N N . ALA A 1 108 ? 5.073 4.829 -12.153 1.00 95.88 108 ALA A N 1
ATOM 834 C CA . ALA A 1 108 ? 5.451 4.477 -10.790 1.00 95.88 108 ALA A CA 1
ATOM 835 C C . ALA A 1 108 ? 6.974 4.357 -10.651 1.00 95.88 108 ALA A C 1
ATOM 837 O O . ALA A 1 108 ? 7.671 3.896 -11.566 1.00 95.88 108 ALA A O 1
ATOM 838 N N . LYS A 1 109 ? 7.467 4.813 -9.496 1.00 97.56 109 LYS A N 1
ATOM 839 C CA . LYS A 1 109 ? 8.888 4.822 -9.121 1.00 97.56 109 LYS A CA 1
ATOM 840 C C . LYS A 1 109 ? 9.279 3.629 -8.255 1.00 97.56 109 LYS A C 1
ATOM 842 O O . LYS A 1 109 ? 10.461 3.322 -8.169 1.00 97.56 109 LYS A O 1
ATOM 847 N N . LEU A 1 110 ? 8.301 2.973 -7.639 1.00 98.31 110 LEU A N 1
ATOM 848 C CA . LEU A 1 110 ? 8.479 1.776 -6.833 1.00 98.31 110 LEU A CA 1
ATOM 849 C C . LEU A 1 110 ? 8.033 0.562 -7.649 1.00 98.31 110 LEU A C 1
ATOM 851 O O . LEU A 1 110 ? 7.069 0.642 -8.413 1.00 98.31 110 LEU A O 1
ATOM 855 N N . SER A 1 111 ? 8.727 -0.555 -7.472 1.00 98.31 111 SER A N 1
ATOM 856 C CA . SER A 1 111 ? 8.208 -1.874 -7.844 1.00 98.31 111 SER A CA 1
ATOM 857 C C . SER A 1 111 ? 7.014 -2.247 -6.960 1.00 98.31 111 SER A C 1
ATOM 859 O O . SER A 1 111 ? 6.896 -1.740 -5.842 1.00 98.31 111 SER A O 1
ATOM 861 N N . ARG A 1 112 ? 6.147 -3.160 -7.416 1.00 96.81 112 ARG A N 1
ATOM 862 C CA . ARG A 1 112 ? 5.025 -3.666 -6.603 1.00 96.81 112 ARG A CA 1
ATOM 863 C C . ARG A 1 112 ? 5.503 -4.265 -5.280 1.00 96.81 112 ARG A C 1
ATOM 865 O O . ARG A 1 112 ? 4.927 -3.965 -4.240 1.00 96.81 112 ARG A O 1
ATOM 872 N N . THR A 1 113 ? 6.602 -5.018 -5.296 1.00 96.81 113 THR A N 1
ATOM 873 C CA . THR A 1 113 ? 7.223 -5.561 -4.076 1.00 96.81 113 THR A CA 1
ATOM 874 C C . THR A 1 113 ? 7.745 -4.457 -3.155 1.00 96.81 113 THR A C 1
ATOM 876 O O . THR A 1 113 ? 7.473 -4.485 -1.960 1.00 96.81 113 THR A O 1
ATOM 879 N N . GLY A 1 114 ? 8.422 -3.434 -3.694 1.00 97.38 114 GLY A N 1
ATOM 880 C CA . GLY A 1 114 ? 8.878 -2.290 -2.892 1.00 97.38 114 GLY A CA 1
ATOM 881 C C . GLY A 1 114 ? 7.722 -1.496 -2.271 1.00 97.38 114 GLY A C 1
ATOM 882 O O . GLY A 1 114 ? 7.814 -1.051 -1.129 1.00 97.38 114 GLY A O 1
ATOM 883 N N . LEU A 1 115 ? 6.608 -1.358 -2.994 1.00 97.12 115 LEU A N 1
ATOM 884 C CA . LEU A 1 115 ? 5.386 -0.732 -2.489 1.00 97.12 115 LEU A CA 1
ATOM 885 C C . LEU A 1 115 ? 4.725 -1.566 -1.383 1.00 97.12 115 LEU A C 1
ATOM 887 O O . LEU A 1 115 ? 4.330 -1.016 -0.357 1.00 97.12 115 LEU A O 1
ATOM 891 N N . ARG A 1 116 ? 4.657 -2.890 -1.555 1.00 95.19 116 ARG A N 1
ATOM 892 C CA . ARG A 1 116 ? 4.160 -3.806 -0.523 1.00 95.19 116 ARG A CA 1
ATOM 893 C C . ARG A 1 116 ? 5.008 -3.734 0.746 1.00 95.19 116 ARG A C 1
ATOM 895 O O . ARG A 1 116 ? 4.453 -3.579 1.828 1.00 95.19 116 ARG A O 1
ATOM 902 N N . TRP A 1 117 ? 6.333 -3.768 0.607 1.00 96.50 117 TRP A N 1
ATOM 903 C CA . TRP A 1 117 ? 7.266 -3.613 1.725 1.00 96.50 117 TRP A CA 1
ATOM 904 C C . TRP A 1 117 ? 7.038 -2.298 2.483 1.00 96.50 117 TRP A C 1
ATOM 906 O O . TRP A 1 117 ? 6.998 -2.284 3.711 1.00 96.50 117 TRP A O 1
ATOM 916 N N . ALA A 1 118 ? 6.829 -1.194 1.758 1.00 96.56 118 ALA A N 1
ATOM 917 C CA . ALA A 1 118 ? 6.532 0.106 2.354 1.00 96.56 118 ALA A CA 1
ATOM 918 C C . ALA A 1 118 ? 5.220 0.106 3.152 1.00 96.56 118 ALA A C 1
ATOM 920 O O . ALA A 1 118 ? 5.174 0.639 4.262 1.00 96.56 118 ALA A O 1
ATOM 921 N N . LEU A 1 119 ? 4.165 -0.500 2.596 1.00 94.88 119 LEU A N 1
ATOM 922 C CA . LEU A 1 119 ? 2.861 -0.584 3.246 1.00 94.88 119 LEU A CA 1
ATOM 923 C C . LEU A 1 119 ? 2.914 -1.459 4.505 1.00 94.88 119 LEU A C 1
ATOM 925 O O . LEU A 1 119 ? 2.465 -1.025 5.563 1.00 94.88 119 LEU A O 1
ATOM 929 N N . GLU A 1 120 ? 3.512 -2.650 4.420 1.00 93.62 120 GLU A N 1
ATOM 930 C CA . GLU A 1 120 ? 3.722 -3.532 5.577 1.00 93.62 120 GLU A CA 1
ATOM 931 C C . GLU A 1 120 ? 4.593 -2.849 6.644 1.00 93.62 120 GLU A C 1
ATOM 933 O O . GLU A 1 120 ? 4.289 -2.915 7.836 1.00 93.62 120 GLU A O 1
ATOM 938 N N . GLY A 1 121 ? 5.628 -2.114 6.225 1.00 92.25 121 GLY A N 1
ATOM 939 C CA . GLY A 1 121 ? 6.481 -1.327 7.110 1.00 92.25 121 GLY A CA 1
ATOM 940 C C . GLY A 1 121 ? 5.698 -0.317 7.950 1.00 92.25 121 GLY A C 1
ATOM 941 O O . GLY A 1 121 ? 5.933 -0.205 9.149 1.00 92.25 121 GLY A O 1
ATOM 942 N N . ILE A 1 122 ? 4.739 0.387 7.352 1.00 90.81 122 ILE A N 1
ATOM 943 C CA . ILE A 1 122 ? 3.926 1.389 8.058 1.00 90.81 122 ILE A CA 1
ATOM 944 C C . ILE A 1 122 ? 2.822 0.736 8.891 1.00 90.81 122 ILE A C 1
ATOM 946 O O . ILE A 1 122 ? 2.649 1.083 10.057 1.00 90.81 122 ILE A O 1
ATOM 950 N N . VAL A 1 123 ? 2.081 -0.212 8.317 1.00 86.62 123 VAL A N 1
ATOM 951 C CA . VAL A 1 123 ? 0.873 -0.768 8.946 1.00 86.62 123 VAL A CA 1
ATOM 952 C C . VAL A 1 123 ? 1.211 -1.795 10.026 1.00 86.62 123 VAL A C 1
ATOM 954 O O . VAL A 1 123 ? 0.599 -1.790 11.089 1.00 86.62 123 VAL A O 1
ATOM 957 N N . VAL A 1 124 ? 2.186 -2.670 9.768 1.00 88.56 124 VAL A N 1
ATOM 958 C CA . VAL A 1 124 ? 2.511 -3.811 10.642 1.00 88.56 124 VAL A CA 1
ATOM 959 C C . VAL A 1 124 ? 3.718 -3.517 11.525 1.00 88.56 124 VAL A C 1
ATOM 961 O O . VAL A 1 124 ? 3.751 -3.912 12.689 1.00 88.56 124 VAL A O 1
ATOM 964 N N . ALA A 1 125 ? 4.733 -2.849 10.973 1.00 85.50 125 ALA A N 1
ATOM 965 C CA . ALA A 1 125 ? 5.964 -2.544 11.701 1.00 85.50 125 ALA A CA 1
ATOM 966 C C . ALA A 1 125 ? 6.004 -1.121 12.283 1.00 85.50 125 ALA A C 1
ATOM 968 O O . ALA A 1 125 ? 6.988 -0.775 12.934 1.00 85.50 125 ALA A O 1
ATOM 969 N N . HIS A 1 126 ? 4.954 -0.316 12.075 1.00 87.00 126 HIS A N 1
ATOM 970 C CA . HIS A 1 126 ? 4.817 1.047 12.602 1.00 87.00 126 HIS A CA 1
ATOM 971 C C . HIS A 1 126 ? 5.997 1.973 12.261 1.00 87.00 126 HIS A C 1
ATOM 973 O O . HIS A 1 126 ? 6.348 2.879 13.017 1.00 87.00 126 HIS A O 1
ATOM 979 N N . LEU A 1 127 ? 6.626 1.757 11.103 1.00 88.19 127 LEU A N 1
ATOM 980 C CA . LEU A 1 127 ? 7.683 2.627 10.606 1.00 88.19 127 LEU A CA 1
ATOM 981 C C . LEU A 1 127 ? 7.114 3.984 10.196 1.00 88.19 127 LEU A C 1
ATOM 983 O O . LEU A 1 127 ? 6.009 4.097 9.667 1.00 88.19 127 LEU A O 1
ATOM 987 N N . THR A 1 128 ? 7.920 5.029 10.366 1.00 89.50 128 THR A N 1
ATOM 988 C CA . THR A 1 128 ? 7.596 6.337 9.798 1.00 89.50 128 THR A CA 1
ATOM 989 C C . THR A 1 128 ? 7.778 6.319 8.281 1.00 89.50 128 THR A C 1
ATOM 991 O O . THR A 1 128 ? 8.628 5.603 7.742 1.00 89.50 128 THR A O 1
ATOM 994 N N . VAL A 1 129 ? 7.052 7.192 7.577 1.00 91.25 129 VAL A N 1
ATOM 995 C CA . VAL A 1 129 ? 7.243 7.390 6.129 1.00 91.25 129 VAL A CA 1
ATOM 996 C C . VAL A 1 129 ? 8.685 7.803 5.806 1.00 91.25 129 VAL A C 1
ATOM 998 O O . VAL A 1 129 ? 9.229 7.391 4.787 1.00 91.25 129 VAL A O 1
ATOM 1001 N N . ALA A 1 130 ? 9.342 8.553 6.699 1.00 92.56 130 ALA A N 1
ATOM 1002 C CA . ALA A 1 130 ? 10.752 8.906 6.548 1.00 92.56 130 ALA A CA 1
ATOM 1003 C C . ALA A 1 130 ? 11.660 7.669 6.551 1.00 92.56 130 ALA A C 1
ATOM 1005 O O . ALA A 1 130 ? 12.527 7.551 5.688 1.00 92.56 130 ALA A O 1
ATOM 1006 N N . ARG A 1 131 ? 11.416 6.713 7.457 1.00 94.25 131 ARG A N 1
ATOM 1007 C CA . ARG A 1 131 ? 12.190 5.469 7.506 1.00 94.25 131 ARG A CA 1
ATOM 1008 C C . ARG A 1 131 ? 11.941 4.580 6.287 1.00 94.25 131 ARG A C 1
ATOM 1010 O O . ARG A 1 131 ? 12.871 3.954 5.785 1.00 94.25 131 ARG A O 1
ATOM 1017 N N . VAL A 1 132 ? 10.707 4.546 5.787 1.00 95.75 132 VAL A N 1
ATOM 1018 C CA . VAL A 1 132 ? 10.366 3.853 4.535 1.00 95.75 132 VAL A CA 1
ATOM 1019 C C . VAL A 1 132 ? 11.076 4.487 3.337 1.00 95.75 132 VAL A C 1
ATOM 1021 O O . VAL A 1 132 ? 11.659 3.772 2.525 1.00 95.75 132 VAL A O 1
ATOM 1024 N N . ALA A 1 133 ? 11.059 5.817 3.234 1.00 95.25 133 ALA A N 1
ATOM 1025 C CA . ALA A 1 133 ? 11.721 6.549 2.159 1.00 95.25 133 ALA A CA 1
ATOM 1026 C C . ALA A 1 133 ? 13.237 6.301 2.151 1.00 95.25 133 ALA A C 1
ATOM 1028 O O . ALA A 1 133 ? 13.806 6.026 1.094 1.00 95.25 133 ALA A O 1
ATOM 1029 N N . GLU A 1 134 ? 13.865 6.321 3.331 1.00 94.75 134 GLU A N 1
ATOM 1030 C CA . GLU A 1 134 ? 15.276 5.979 3.514 1.00 94.75 134 GLU A CA 1
ATOM 1031 C C . GLU A 1 134 ? 15.565 4.537 3.080 1.00 94.75 134 GLU A C 1
ATOM 1033 O O . GLU A 1 134 ? 16.465 4.316 2.275 1.00 94.75 134 GLU A O 1
ATOM 1038 N N . GLY A 1 135 ? 14.770 3.565 3.546 1.00 95.19 135 GLY A N 1
ATOM 1039 C CA . GLY A 1 135 ? 14.941 2.157 3.183 1.00 95.19 135 GLY A CA 1
ATOM 1040 C C . GLY A 1 135 ? 14.840 1.919 1.676 1.00 95.19 135 GLY A C 1
ATOM 1041 O O . GLY A 1 135 ? 15.664 1.209 1.107 1.00 95.19 135 GLY A O 1
ATOM 1042 N N . LEU A 1 136 ? 13.879 2.558 1.009 1.00 97.12 136 LEU A N 1
ATOM 1043 C CA . LEU A 1 136 ? 13.693 2.458 -0.441 1.00 97.12 136 LEU A CA 1
ATOM 1044 C C . LEU A 1 136 ? 14.683 3.303 -1.260 1.00 97.12 136 LEU A C 1
ATOM 1046 O O . LEU A 1 136 ? 14.759 3.132 -2.477 1.00 97.12 136 LEU A O 1
ATOM 1050 N N . GLY A 1 137 ? 15.403 4.237 -0.634 1.00 96.25 137 GLY A N 1
ATOM 1051 C CA . GLY A 1 137 ? 16.274 5.187 -1.330 1.00 96.25 137 GLY A CA 1
ATOM 1052 C C . GLY A 1 137 ? 15.514 6.160 -2.237 1.00 96.25 137 GLY A C 1
ATOM 1053 O O . GLY A 1 137 ? 15.977 6.475 -3.334 1.00 96.25 137 GLY A O 1
ATOM 1054 N N . VAL A 1 138 ? 14.332 6.618 -1.813 1.00 97.06 138 VAL A N 1
ATOM 1055 C CA . VAL A 1 138 ? 13.496 7.573 -2.565 1.00 97.06 138 VAL A CA 1
ATOM 1056 C C . VAL A 1 138 ? 13.221 8.837 -1.756 1.00 97.06 138 VAL A C 1
ATOM 1058 O O . VAL A 1 138 ? 13.365 8.864 -0.538 1.00 97.06 138 VAL A O 1
ATOM 1061 N N . ALA A 1 139 ? 12.786 9.901 -2.435 1.00 94.88 139 ALA A N 1
ATOM 1062 C CA . ALA A 1 139 ? 12.325 11.107 -1.755 1.00 94.88 139 ALA A CA 1
ATOM 1063 C C . ALA A 1 139 ? 11.089 10.814 -0.889 1.00 94.88 139 ALA A C 1
ATOM 1065 O O . ALA A 1 139 ? 10.230 10.016 -1.278 1.00 94.88 139 ALA A O 1
ATOM 1066 N N . TRP A 1 140 ? 10.966 11.519 0.238 1.00 96.50 140 TRP A N 1
ATOM 1067 C CA . TRP A 1 140 ? 9.860 11.353 1.185 1.00 96.50 140 TRP A CA 1
ATOM 1068 C C . TRP A 1 140 ? 8.486 11.433 0.503 1.00 96.50 140 TRP A C 1
ATOM 1070 O O . TRP A 1 140 ? 7.684 10.514 0.650 1.00 96.50 140 TRP A O 1
ATOM 1080 N N . ASP A 1 141 ? 8.256 12.447 -0.342 1.00 92.69 141 ASP A N 1
ATOM 1081 C CA . ASP A 1 141 ? 6.982 12.620 -1.059 1.00 92.69 141 ASP A CA 1
ATOM 1082 C C . ASP A 1 141 ? 6.667 11.449 -1.996 1.00 92.69 141 ASP A C 1
ATOM 1084 O O . ASP A 1 141 ? 5.508 11.090 -2.196 1.00 92.69 141 ASP A O 1
ATOM 1088 N N . THR A 1 142 ? 7.698 10.821 -2.572 1.00 94.94 142 THR A N 1
ATOM 1089 C CA . THR A 1 142 ? 7.520 9.658 -3.453 1.00 94.94 142 THR A CA 1
ATOM 1090 C C . THR A 1 142 ? 7.018 8.455 -2.662 1.00 94.94 142 THR A C 1
ATOM 1092 O O . THR A 1 142 ? 6.081 7.793 -3.108 1.00 94.94 142 THR A O 1
ATOM 1095 N N . ALA A 1 143 ? 7.602 8.192 -1.489 1.00 95.06 143 ALA A N 1
ATOM 1096 C CA . ALA A 1 143 ? 7.140 7.131 -0.599 1.00 95.06 143 ALA A CA 1
ATOM 1097 C C . ALA A 1 143 ? 5.740 7.439 -0.047 1.00 95.06 143 ALA A C 1
ATOM 1099 O O . ALA A 1 143 ? 4.849 6.600 -0.155 1.00 95.06 143 ALA A O 1
ATOM 1100 N N . ASN A 1 144 ? 5.526 8.656 0.466 1.00 94.75 144 ASN A N 1
ATOM 1101 C CA . ASN A 1 144 ? 4.255 9.086 1.047 1.00 94.75 144 ASN A CA 1
ATOM 1102 C C . ASN A 1 144 ? 3.091 8.928 0.062 1.00 94.75 144 ASN A C 1
ATOM 1104 O O . ASN A 1 144 ? 2.096 8.276 0.364 1.00 94.75 144 ASN A O 1
ATOM 1108 N N . ASN A 1 145 ? 3.234 9.478 -1.146 1.00 95.12 145 ASN A N 1
ATOM 1109 C CA . ASN A 1 145 ? 2.172 9.435 -2.148 1.00 95.12 145 ASN A CA 1
ATOM 1110 C C . ASN A 1 145 ? 1.876 8.003 -2.607 1.00 95.12 145 ASN A C 1
ATOM 1112 O O . ASN A 1 145 ? 0.712 7.651 -2.789 1.00 95.12 145 ASN A O 1
ATOM 1116 N N . ALA A 1 146 ? 2.912 7.174 -2.776 1.00 94.44 146 ALA A N 1
ATOM 1117 C CA . ALA A 1 146 ? 2.741 5.785 -3.184 1.00 94.44 146 ALA A CA 1
ATOM 1118 C C . ALA A 1 146 ? 2.024 4.962 -2.104 1.00 94.44 146 ALA A C 1
ATOM 1120 O O . ALA A 1 146 ? 1.057 4.268 -2.412 1.00 94.44 146 ALA A O 1
ATOM 1121 N N . VAL A 1 147 ? 2.445 5.090 -0.841 1.00 93.56 147 VAL A N 1
ATOM 1122 C CA . VAL A 1 147 ? 1.813 4.396 0.288 1.00 93.56 147 VAL A CA 1
ATOM 1123 C C . VAL A 1 147 ? 0.371 4.847 0.475 1.00 93.56 147 VAL A C 1
ATOM 1125 O O . VAL A 1 147 ? -0.496 4.001 0.643 1.00 93.56 147 VAL A O 1
ATOM 1128 N N . LEU A 1 148 ? 0.083 6.151 0.434 1.00 91.94 148 LEU A N 1
ATOM 1129 C CA . LEU A 1 148 ? -1.287 6.641 0.609 1.00 91.94 148 LEU A CA 1
ATOM 1130 C C . LEU A 1 148 ? -2.211 6.163 -0.514 1.00 91.94 148 LEU A C 1
ATOM 1132 O O . LEU A 1 148 ? -3.350 5.783 -0.247 1.00 91.94 148 LEU A O 1
ATOM 1136 N N . ALA A 1 149 ? -1.734 6.170 -1.761 1.00 92.56 149 ALA A N 1
ATOM 1137 C CA . ALA A 1 149 ? -2.505 5.662 -2.891 1.00 92.56 149 ALA A CA 1
ATOM 1138 C C . ALA A 1 149 ? -2.798 4.161 -2.740 1.00 92.56 149 ALA A C 1
ATOM 1140 O O . ALA A 1 149 ? -3.939 3.739 -2.922 1.00 92.56 149 ALA A O 1
ATOM 1141 N N . GLU A 1 150 ? -1.794 3.371 -2.360 1.00 92.31 150 GLU A N 1
ATOM 1142 C CA . GLU A 1 150 ? -1.948 1.925 -2.198 1.00 92.31 150 GLU A CA 1
ATOM 1143 C C . GLU A 1 150 ? -2.771 1.550 -0.967 1.00 92.31 150 GLU A C 1
ATOM 1145 O O . GLU A 1 150 ? -3.634 0.681 -1.048 1.00 92.31 150 GLU A O 1
ATOM 1150 N N . GLY A 1 151 ? -2.562 2.240 0.154 1.00 90.38 151 GLY A N 1
ATOM 1151 C CA . GLY A 1 151 ? -3.355 2.079 1.368 1.00 90.38 151 GLY A CA 1
ATOM 1152 C C . GLY A 1 151 ? -4.829 2.367 1.104 1.00 90.38 151 GLY A C 1
ATOM 1153 O O . GLY A 1 151 ? -5.678 1.573 1.491 1.00 90.38 151 GLY A O 1
ATOM 1154 N N . LYS A 1 152 ? -5.146 3.428 0.348 1.00 89.31 152 LYS A N 1
ATOM 1155 C CA . LYS A 1 152 ? -6.523 3.666 -0.108 1.00 89.31 152 LYS A CA 1
ATOM 1156 C C . LYS A 1 152 ? -7.027 2.527 -0.985 1.00 89.31 152 LYS A C 1
ATOM 1158 O O . LYS A 1 152 ? -8.104 2.010 -0.732 1.00 89.31 152 LYS A O 1
ATOM 1163 N N . ARG A 1 153 ? -6.254 2.101 -1.986 1.00 89.94 153 ARG A N 1
ATOM 1164 C CA . ARG A 1 153 ? -6.664 1.036 -2.911 1.00 89.94 153 ARG A CA 1
ATOM 1165 C C . ARG A 1 153 ? -6.960 -0.291 -2.202 1.00 89.94 153 ARG A C 1
ATOM 1167 O O . ARG A 1 153 ? -7.943 -0.928 -2.550 1.00 89.94 153 ARG A O 1
ATOM 1174 N N . LEU A 1 154 ? -6.111 -0.700 -1.259 1.00 86.50 154 LEU A N 1
ATOM 1175 C CA . LEU A 1 154 ? -6.191 -2.004 -0.594 1.00 86.50 154 LEU A CA 1
ATOM 1176 C C . LEU A 1 154 ? -7.079 -2.016 0.648 1.00 86.50 154 LEU A C 1
ATOM 1178 O O . LEU A 1 154 ? -7.743 -3.012 0.895 1.00 86.50 154 LEU A O 1
ATOM 1182 N N . LEU A 1 155 ? -7.041 -0.955 1.456 1.00 82.12 155 LEU A N 1
ATOM 1183 C CA . LEU A 1 155 ? -7.676 -0.953 2.778 1.00 82.12 155 LEU A CA 1
ATOM 1184 C C . LEU A 1 155 ? -9.011 -0.203 2.789 1.00 82.12 155 LEU A C 1
ATOM 1186 O O . LEU A 1 155 ? -9.816 -0.429 3.687 1.00 82.12 155 LEU A O 1
ATOM 1190 N N . ILE A 1 156 ? -9.241 0.702 1.828 1.00 85.06 156 ILE A N 1
ATOM 1191 C CA . ILE A 1 156 ? -10.390 1.621 1.852 1.00 85.06 156 ILE A CA 1
ATOM 1192 C C . ILE A 1 156 ? -11.316 1.454 0.644 1.00 85.06 156 ILE A C 1
ATOM 1194 O O . ILE A 1 156 ? -12.531 1.464 0.782 1.00 85.06 156 ILE A O 1
ATOM 1198 N N . ASN A 1 157 ? -10.769 1.302 -0.557 1.00 88.62 157 ASN A N 1
ATOM 1199 C CA . ASN A 1 157 ? -11.555 1.364 -1.788 1.00 88.62 157 ASN A CA 1
ATOM 1200 C C . ASN A 1 157 ? -12.229 0.037 -2.154 1.00 88.62 157 ASN A C 1
ATOM 1202 O O . ASN A 1 157 ? -12.957 0.005 -3.142 1.00 88.62 157 ASN A O 1
ATOM 1206 N N . ASP A 1 158 ? -11.967 -1.041 -1.415 1.00 87.31 158 ASP A N 1
ATOM 1207 C CA . ASP A 1 158 ? -12.619 -2.328 -1.636 1.00 87.31 158 ASP A CA 1
ATOM 1208 C C . ASP A 1 158 ? -14.031 -2.316 -1.014 1.00 87.31 158 ASP A C 1
ATOM 1210 O O . ASP A 1 158 ? -14.147 -2.325 0.215 1.00 87.31 158 ASP A O 1
ATOM 1214 N N . PRO A 1 159 ? -15.115 -2.277 -1.819 1.00 86.06 159 PRO A N 1
ATOM 1215 C CA . PRO A 1 159 ? -16.479 -2.211 -1.296 1.00 86.06 159 PRO A CA 1
ATOM 1216 C C . PRO A 1 159 ? -16.879 -3.479 -0.533 1.00 86.06 159 PRO A C 1
ATOM 1218 O O . PRO A 1 159 ? -17.745 -3.406 0.338 1.00 86.06 159 PRO A O 1
ATOM 1221 N N . THR A 1 160 ? -16.215 -4.614 -0.785 1.00 88.69 160 THR A N 1
ATOM 1222 C CA . THR A 1 160 ? -16.488 -5.877 -0.079 1.00 88.69 160 THR A CA 1
ATOM 1223 C C . THR A 1 160 ? -16.192 -5.785 1.420 1.00 88.69 160 THR A C 1
ATOM 1225 O O . THR A 1 160 ? -16.680 -6.594 2.207 1.00 88.69 160 THR A O 1
ATOM 1228 N N . ARG A 1 161 ? -15.476 -4.739 1.870 1.00 89.19 161 ARG A N 1
ATOM 1229 C CA . ARG A 1 161 ? -15.265 -4.451 3.299 1.00 89.19 161 ARG A CA 1
ATOM 1230 C C . ARG A 1 161 ? -16.570 -4.285 4.088 1.00 89.19 161 ARG A C 1
ATOM 1232 O O . ARG A 1 161 ? -16.557 -4.460 5.302 1.00 89.19 161 ARG A O 1
ATOM 1239 N N . PHE A 1 162 ? -17.669 -3.958 3.408 1.00 92.62 162 PHE A N 1
ATOM 1240 C CA . PHE A 1 162 ? -18.997 -3.789 3.997 1.00 92.62 162 PHE A CA 1
ATOM 1241 C C . PHE A 1 162 ? -19.849 -5.065 3.985 1.00 92.62 162 PHE A C 1
ATOM 1243 O O . PHE A 1 162 ? -20.904 -5.099 4.618 1.00 92.62 162 PHE A O 1
ATOM 1250 N N . GLU A 1 163 ? -19.412 -6.120 3.295 1.00 91.38 163 GLU A N 1
ATOM 1251 C CA . GLU A 1 163 ? -20.172 -7.365 3.208 1.00 91.38 163 GLU A CA 1
ATOM 1252 C C . GLU A 1 163 ? -20.309 -8.027 4.584 1.00 91.38 163 GLU A C 1
ATOM 1254 O O . GLU A 1 163 ? -19.341 -8.177 5.341 1.00 91.38 163 GLU A O 1
ATOM 1259 N N . GLY A 1 164 ? -21.545 -8.424 4.901 1.00 93.50 164 GLY A N 1
ATOM 1260 C CA . GLY A 1 164 ? -21.889 -9.135 6.131 1.00 93.50 164 GLY A CA 1
ATOM 1261 C C . GLY A 1 164 ? -21.858 -8.290 7.406 1.00 93.50 164 GLY A C 1
ATOM 1262 O O . GLY A 1 164 ? -22.004 -8.854 8.487 1.00 93.50 164 GLY A O 1
ATOM 1263 N N . VAL A 1 165 ? -21.675 -6.969 7.312 1.00 96.88 165 VAL A N 1
ATOM 1264 C CA . VAL A 1 165 ? -21.676 -6.080 8.480 1.00 96.88 165 VAL A CA 1
ATOM 1265 C C . VAL A 1 165 ? -23.086 -5.979 9.061 1.00 96.88 165 VAL A C 1
ATOM 1267 O O . VAL A 1 165 ? -24.027 -5.607 8.369 1.00 96.88 165 VAL A O 1
ATOM 1270 N N . LYS A 1 166 ? -23.208 -6.291 10.352 1.00 96.31 166 LYS A N 1
ATOM 1271 C CA . LYS A 1 166 ? -24.459 -6.240 11.124 1.00 96.31 166 LYS A CA 1
ATOM 1272 C C . LYS A 1 166 ? -24.330 -5.436 12.413 1.00 96.31 166 LYS A C 1
ATOM 1274 O O . LYS A 1 166 ? -25.310 -4.876 12.891 1.00 96.31 166 LYS A O 1
ATOM 1279 N N . VAL A 1 167 ? -23.129 -5.375 12.989 1.00 96.19 167 VAL A N 1
ATOM 1280 C CA . VAL A 1 167 ? -22.829 -4.569 14.178 1.00 96.19 167 VAL A CA 1
ATOM 1281 C C . VAL A 1 167 ? -21.728 -3.585 13.844 1.00 96.19 167 VAL A C 1
ATOM 1283 O O . VAL A 1 167 ? -20.611 -3.998 13.526 1.00 96.19 167 VAL A O 1
ATOM 1286 N N . ILE A 1 168 ? -22.017 -2.295 13.978 1.00 95.50 168 ILE A N 1
ATOM 1287 C CA . ILE A 1 168 ? -21.012 -1.244 13.830 1.00 95.50 168 ILE A CA 1
ATOM 1288 C C . ILE A 1 168 ? -20.700 -0.598 15.179 1.00 95.50 168 ILE A C 1
ATOM 1290 O O . ILE A 1 168 ? -21.590 -0.343 15.983 1.00 95.50 168 ILE A O 1
ATOM 1294 N N . GLY A 1 169 ? -19.422 -0.338 15.427 1.00 93.50 169 GLY A N 1
ATOM 1295 C CA . GLY A 1 169 ? -18.929 0.535 16.481 1.00 93.50 169 GLY A CA 1
ATOM 1296 C C . GLY A 1 169 ? -18.571 1.898 15.898 1.00 93.50 169 GLY A C 1
ATOM 1297 O O . GLY A 1 169 ? -17.934 1.958 14.845 1.00 93.50 169 GLY A O 1
ATOM 1298 N N . VAL A 1 170 ? -18.955 2.981 16.568 1.00 90.62 170 VAL A N 1
ATOM 1299 C CA . VAL A 1 170 ? -18.546 4.344 16.214 1.00 90.62 170 VAL A CA 1
ATOM 1300 C C . VAL A 1 170 ? -17.949 5.058 17.422 1.00 90.62 170 VAL A C 1
ATOM 1302 O O . VAL A 1 170 ? -18.570 5.142 18.480 1.00 90.62 170 VAL A O 1
ATOM 1305 N N . ASP A 1 171 ? -16.741 5.591 17.254 1.00 87.50 171 ASP A N 1
ATOM 1306 C CA . ASP A 1 171 ? -16.035 6.343 18.293 1.00 87.50 171 ASP A CA 1
ATOM 1307 C C . ASP A 1 171 ? -15.365 7.600 17.718 1.00 87.50 171 ASP A C 1
ATOM 1309 O O . ASP A 1 171 ? -15.126 7.726 16.514 1.00 87.50 171 ASP A O 1
ATOM 1313 N N . GLY A 1 172 ? -15.072 8.568 18.582 1.00 82.12 172 GLY A N 1
ATOM 1314 C CA . GLY A 1 172 ? -14.335 9.776 18.249 1.00 82.12 172 GLY A CA 1
ATOM 1315 C C . GLY A 1 172 ? -12.895 9.713 18.745 1.00 82.12 172 GLY A C 1
ATOM 1316 O O . GLY A 1 172 ? -12.641 9.823 19.941 1.00 82.12 172 GLY A O 1
ATOM 1317 N N . HIS A 1 173 ? -11.933 9.680 17.826 1.00 78.75 173 HIS A N 1
ATOM 1318 C CA . HIS A 1 173 ? -10.519 9.781 18.162 1.00 78.75 173 HIS A CA 1
ATOM 1319 C C . HIS A 1 173 ? -10.014 11.219 18.011 1.00 78.75 173 HIS A C 1
ATOM 1321 O O . HIS A 1 173 ? -10.236 11.868 16.986 1.00 78.75 173 HIS A O 1
ATOM 1327 N N . VAL A 1 174 ? -9.310 11.727 19.025 1.00 79.00 174 VAL A N 1
ATOM 1328 C CA . VAL A 1 174 ? -8.618 13.018 18.937 1.00 79.00 174 VAL A CA 1
ATOM 1329 C C . VAL A 1 174 ? -7.198 12.773 18.477 1.00 79.00 174 VAL A C 1
ATOM 1331 O O . VAL A 1 174 ? -6.387 12.207 19.201 1.00 79.00 174 VAL A O 1
ATOM 1334 N N . TRP A 1 175 ? -6.887 13.249 17.281 1.00 68.19 175 TRP A N 1
ATOM 1335 C CA . TRP A 1 175 ? -5.551 13.203 16.730 1.00 68.19 175 TRP A CA 1
ATOM 1336 C C . TRP A 1 175 ? -4.946 14.600 16.661 1.00 68.19 175 TRP A C 1
ATOM 1338 O O . TRP A 1 175 ? -5.558 15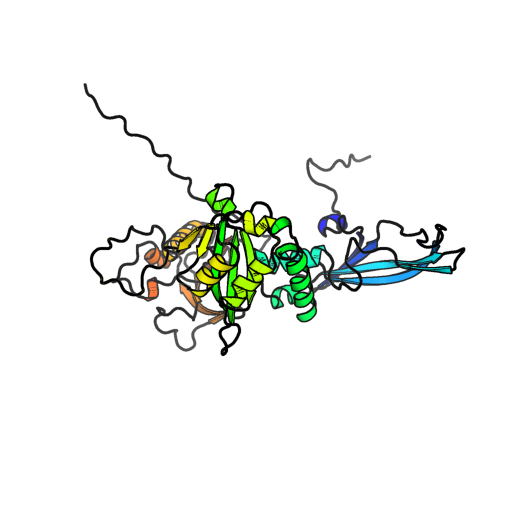.559 16.186 1.00 68.19 175 TRP A O 1
ATOM 1348 N N . ARG A 1 176 ? -3.701 14.728 17.116 1.00 67.12 176 ARG A N 1
ATOM 1349 C CA . ARG A 1 176 ? -2.984 16.000 17.123 1.00 67.12 176 ARG A CA 1
ATOM 1350 C C . ARG A 1 176 ? -1.636 15.839 16.444 1.00 67.12 176 ARG A C 1
ATOM 1352 O O . ARG A 1 176 ? -0.708 15.264 16.999 1.00 67.12 176 ARG A O 1
ATOM 1359 N N . HIS A 1 177 ? -1.533 16.380 15.233 1.00 57.19 177 HIS A N 1
ATOM 1360 C CA . HIS A 1 177 ? -0.299 16.321 14.449 1.00 57.19 177 HIS A CA 1
ATOM 1361 C C . HIS A 1 177 ? 0.683 17.458 14.771 1.00 57.19 177 HIS A C 1
ATOM 1363 O O . HIS A 1 177 ? 1.884 17.317 14.565 1.00 57.19 177 HIS A O 1
ATOM 1369 N N . THR A 1 178 ? 0.198 18.597 15.284 1.00 54.66 178 THR A N 1
ATOM 1370 C CA . THR A 1 178 ? 1.045 19.753 15.621 1.00 54.66 178 THR A CA 1
ATOM 1371 C C . THR A 1 178 ? 0.692 20.349 16.984 1.00 54.66 178 THR A C 1
ATOM 1373 O O . THR A 1 178 ? -0.335 20.038 17.586 1.00 54.66 178 THR A O 1
ATOM 1376 N N . ARG A 1 179 ? 1.520 21.279 17.480 1.00 53.72 179 ARG A N 1
ATOM 1377 C CA . ARG A 1 179 ? 1.261 22.003 18.736 1.00 53.72 179 ARG A CA 1
ATOM 1378 C C . ARG A 1 179 ? -0.051 22.803 18.746 1.00 53.72 179 ARG A C 1
ATOM 1380 O O . ARG A 1 179 ? -0.405 23.285 19.816 1.00 53.72 179 ARG A O 1
ATOM 1387 N N . ARG A 1 180 ? -0.792 22.957 17.642 1.00 55.19 180 ARG A N 1
ATOM 1388 C CA . ARG A 1 180 ? -2.110 23.621 17.613 1.00 55.19 180 ARG A CA 1
ATOM 1389 C C . ARG A 1 180 ? -3.084 22.874 16.691 1.00 55.19 180 ARG A C 1
ATOM 1391 O O . ARG A 1 180 ? -2.668 22.370 15.655 1.00 55.19 180 ARG A O 1
ATOM 1398 N N . GLY A 1 181 ? -4.366 22.868 17.055 1.00 57.78 181 GLY A N 1
ATOM 1399 C CA . GLY A 1 181 ? -5.445 22.268 16.267 1.00 57.78 181 GLY A CA 1
ATOM 1400 C C . GLY A 1 181 ? -5.616 20.781 16.553 1.00 57.78 181 GLY A C 1
ATOM 1401 O O . GLY A 1 181 ? -4.895 19.951 16.002 1.00 57.78 181 GLY A O 1
ATOM 1402 N N . ASP A 1 182 ? -6.580 20.459 17.412 1.00 59.25 182 ASP A N 1
ATOM 1403 C CA . ASP A 1 182 ? -7.048 19.087 17.568 1.00 59.25 182 ASP A CA 1
ATOM 1404 C C . ASP A 1 182 ? -7.838 18.711 16.314 1.00 59.25 182 ASP A C 1
ATOM 1406 O O . ASP A 1 182 ? -8.753 19.430 15.902 1.00 59.25 182 ASP A O 1
ATOM 1410 N N . LYS A 1 183 ? -7.471 17.594 15.688 1.00 69.88 183 LYS A N 1
ATOM 1411 C CA . LYS A 1 183 ? -8.243 16.996 14.608 1.00 69.88 183 LYS A CA 1
ATOM 1412 C C . LYS A 1 183 ? -8.999 15.814 15.169 1.00 69.88 183 LYS A C 1
ATOM 1414 O O . LYS A 1 183 ? -8.418 14.811 15.563 1.00 69.88 183 LYS A O 1
ATOM 1419 N N . TYR A 1 184 ? -10.310 15.944 15.204 1.00 79.50 184 TYR A N 1
ATOM 1420 C CA . TYR A 1 184 ? -11.164 14.821 15.525 1.00 79.50 184 TYR A CA 1
ATOM 1421 C C . TYR A 1 184 ? -11.319 13.927 14.300 1.00 79.50 184 TYR A C 1
ATOM 1423 O O . TYR A 1 184 ? -11.394 14.428 13.180 1.00 79.50 184 TYR A O 1
ATOM 1431 N N . VAL A 1 185 ? -11.399 12.624 14.522 1.00 86.19 185 VAL A N 1
ATOM 1432 C CA . VAL A 1 185 ? -11.693 11.621 13.501 1.00 86.19 185 VAL A CA 1
ATOM 1433 C C . VAL A 1 185 ? -12.786 10.713 14.048 1.00 86.19 185 VAL A C 1
ATOM 1435 O O . VAL A 1 185 ? -12.692 10.256 15.184 1.00 86.19 185 VAL A O 1
ATOM 1438 N N . THR A 1 186 ? -13.826 10.472 13.261 1.00 87.94 186 THR A N 1
ATOM 1439 C CA . THR A 1 186 ? -14.842 9.458 13.549 1.00 87.94 186 THR A CA 1
ATOM 1440 C C . THR A 1 186 ? -14.323 8.118 13.043 1.00 87.94 186 THR A C 1
ATOM 1442 O O . THR A 1 186 ? -14.074 7.959 11.847 1.00 87.94 186 THR A O 1
ATOM 1445 N N . VAL A 1 187 ? -14.116 7.175 13.956 1.00 90.19 187 VAL A N 1
ATOM 1446 C CA . VAL A 1 187 ? -13.652 5.817 13.669 1.00 90.19 187 VAL A CA 1
ATOM 1447 C C . VAL A 1 187 ? -14.867 4.910 13.611 1.00 90.19 187 VAL A C 1
ATOM 1449 O O . VAL A 1 187 ? -15.683 4.920 14.529 1.00 90.19 187 VAL A O 1
ATOM 1452 N N . ILE A 1 188 ? -14.985 4.145 12.530 1.00 92.69 188 ILE A N 1
ATOM 1453 C CA . ILE A 1 188 ? -16.120 3.258 12.290 1.00 92.69 188 ILE A CA 1
ATOM 1454 C C . ILE A 1 188 ? -15.579 1.850 12.108 1.00 92.69 188 ILE A C 1
ATOM 1456 O O . ILE A 1 188 ? -14.707 1.605 11.271 1.00 92.69 188 ILE A O 1
ATOM 1460 N N . ILE A 1 189 ? -16.065 0.932 12.930 1.00 93.94 189 ILE A N 1
ATOM 1461 C CA . ILE A 1 189 ? -15.514 -0.410 13.092 1.00 93.94 189 ILE A CA 1
ATOM 1462 C C . ILE A 1 189 ? -16.645 -1.414 12.913 1.00 93.94 189 ILE A C 1
ATOM 1464 O O . ILE A 1 189 ? -17.735 -1.227 13.432 1.00 93.94 189 ILE A O 1
ATOM 1468 N N . ASP A 1 190 ? -16.384 -2.496 12.201 1.00 94.62 190 ASP A N 1
ATOM 1469 C CA . ASP A 1 190 ? -17.245 -3.665 12.175 1.00 94.62 190 ASP A CA 1
ATOM 1470 C C . ASP A 1 190 ? -16.930 -4.568 13.373 1.00 94.62 190 ASP A C 1
ATOM 1472 O O . ASP A 1 190 ? -15.820 -5.095 13.513 1.00 94.62 190 ASP A O 1
ATOM 1476 N N . LEU A 1 191 ? -17.931 -4.746 14.230 1.00 93.44 191 LEU A N 1
ATOM 1477 C CA . LEU A 1 191 ? -17.889 -5.593 15.421 1.00 93.44 191 LEU A CA 1
ATOM 1478 C C . LEU A 1 191 ? -18.557 -6.955 15.184 1.00 93.44 191 LEU A C 1
ATOM 1480 O O . LEU A 1 191 ? -18.566 -7.797 16.082 1.00 93.44 191 LEU A O 1
ATOM 1484 N N . THR A 1 192 ? -19.088 -7.204 13.985 1.00 92.31 192 THR A N 1
ATOM 1485 C CA . THR A 1 192 ? -19.784 -8.448 13.630 1.00 92.31 192 THR A CA 1
ATOM 1486 C C . THR A 1 192 ? -18.929 -9.696 13.883 1.00 92.31 192 THR A C 1
ATOM 1488 O O . THR A 1 192 ? -19.419 -10.606 14.552 1.00 92.31 192 THR A O 1
ATOM 1491 N N . PRO A 1 193 ? -17.635 -9.752 13.491 1.00 90.19 193 PRO A N 1
ATOM 1492 C CA . PRO A 1 193 ? -16.800 -10.922 13.765 1.00 90.19 193 PRO A CA 1
ATOM 1493 C C . PRO A 1 193 ? -16.580 -11.175 15.258 1.00 90.19 193 PRO A C 1
ATOM 1495 O O . PRO A 1 193 ? -16.421 -12.327 15.657 1.00 90.19 193 PRO A O 1
ATOM 1498 N N . VAL A 1 194 ? -16.588 -10.118 16.079 1.00 89.56 194 VAL A N 1
ATOM 1499 C CA . VAL A 1 194 ? -16.448 -10.228 17.537 1.00 89.56 194 VAL A CA 1
ATOM 1500 C C . VAL A 1 194 ? -17.731 -10.785 18.141 1.00 89.56 194 VAL A C 1
ATOM 1502 O O . VAL A 1 194 ? -17.665 -11.734 18.920 1.00 89.56 194 VAL A O 1
ATOM 1505 N N . ARG A 1 195 ? -18.893 -10.248 17.743 1.00 88.38 195 ARG A N 1
ATOM 1506 C CA . ARG A 1 195 ? -20.208 -10.758 18.163 1.00 88.38 195 ARG A CA 1
ATOM 1507 C C . ARG A 1 195 ? -20.365 -12.238 17.811 1.00 88.38 195 ARG A C 1
ATOM 1509 O O . ARG A 1 195 ? -20.818 -13.017 18.644 1.00 88.38 195 ARG A O 1
ATOM 1516 N N . ASP A 1 196 ? -19.976 -12.615 16.597 1.00 89.75 196 ASP A N 1
ATOM 1517 C CA . ASP A 1 196 ? -20.191 -13.961 16.061 1.00 89.75 196 ASP A CA 1
ATOM 1518 C C . ASP A 1 196 ? -19.075 -14.949 16.471 1.00 89.75 196 ASP A C 1
ATOM 1520 O O . ASP A 1 196 ? -19.124 -16.126 16.117 1.00 89.75 196 ASP A O 1
ATOM 1524 N N . GLY A 1 197 ? -18.049 -14.494 17.204 1.00 88.81 197 GLY A N 1
ATOM 1525 C CA . GLY A 1 197 ? -16.902 -15.317 17.607 1.00 88.81 197 GLY A CA 1
ATOM 1526 C C . GLY A 1 197 ? -16.010 -15.771 16.442 1.00 88.81 197 GLY A C 1
ATOM 1527 O O . GLY A 1 197 ? -15.228 -16.709 16.590 1.00 88.81 197 GLY A O 1
ATOM 1528 N N . ALA A 1 198 ? -16.122 -15.120 15.283 1.00 89.44 198 ALA A N 1
ATOM 1529 C CA . ALA A 1 198 ? -15.425 -15.471 14.049 1.00 89.44 198 ALA A CA 1
ATOM 1530 C C . ALA A 1 198 ? -14.047 -14.799 13.909 1.00 89.44 198 ALA A C 1
ATOM 1532 O O . ALA A 1 198 ? -13.227 -15.239 13.102 1.00 89.44 198 ALA A O 1
ATOM 1533 N N . GLY A 1 199 ? -13.766 -13.738 14.673 1.00 88.88 199 GLY A N 1
ATOM 1534 C CA . GLY A 1 199 ? -12.483 -13.043 14.590 1.00 88.88 199 GLY A CA 1
ATOM 1535 C C . GLY A 1 199 ? -12.442 -11.678 15.282 1.00 88.88 199 GLY A C 1
ATOM 1536 O O . GLY A 1 199 ? -13.358 -11.325 16.024 1.00 88.88 199 GLY A O 1
ATOM 1537 N N . PRO A 1 200 ? -11.361 -10.906 15.068 1.00 88.94 200 PRO A N 1
ATOM 1538 C CA . PRO A 1 200 ? -11.230 -9.559 15.611 1.00 88.94 200 PRO A CA 1
ATOM 1539 C C . PRO A 1 200 ? -12.139 -8.560 14.886 1.00 88.94 200 PRO A C 1
ATOM 1541 O O . PRO A 1 200 ? -12.568 -8.787 13.753 1.00 88.94 200 PRO A O 1
ATOM 1544 N N . ALA A 1 201 ? -12.365 -7.415 15.528 1.00 88.44 201 ALA A N 1
ATOM 1545 C CA . ALA A 1 201 ? -13.034 -6.280 14.909 1.00 88.44 201 ALA A CA 1
ATOM 1546 C C . ALA A 1 201 ? -12.264 -5.786 13.671 1.00 88.44 201 ALA A C 1
ATOM 1548 O O . ALA A 1 201 ? -11.031 -5.862 13.620 1.00 88.44 201 ALA A O 1
ATOM 1549 N N . ARG A 1 202 ? -12.987 -5.262 12.677 1.00 89.12 202 ARG A N 1
ATOM 1550 C CA . ARG A 1 202 ? -12.412 -4.785 11.409 1.00 89.12 202 ARG A CA 1
ATOM 1551 C C . ARG A 1 202 ? -12.637 -3.288 11.265 1.00 89.12 202 ARG A C 1
ATOM 1553 O O . ARG A 1 202 ? -13.743 -2.812 11.479 1.00 89.12 202 ARG A O 1
ATOM 1560 N N . LEU A 1 203 ? -11.615 -2.533 10.875 1.00 89.00 203 LEU A N 1
ATOM 1561 C CA . LEU A 1 203 ? -11.795 -1.114 10.572 1.00 89.00 203 LEU A CA 1
ATOM 1562 C C . LEU A 1 203 ? -12.610 -0.965 9.279 1.00 89.00 203 LEU A C 1
ATOM 1564 O O . LEU A 1 203 ? -12.189 -1.469 8.239 1.00 89.00 203 LEU A O 1
ATOM 1568 N N . LEU A 1 204 ? -13.739 -0.258 9.341 1.00 91.25 204 LEU A N 1
ATOM 1569 C CA . LEU A 1 204 ? -14.514 0.108 8.157 1.00 91.25 204 LEU A CA 1
ATOM 1570 C C . LEU A 1 204 ? -14.058 1.453 7.609 1.00 91.25 204 LEU A C 1
ATOM 1572 O O . LEU A 1 204 ? -13.847 1.571 6.406 1.00 91.25 204 LEU A O 1
ATOM 1576 N N . ASP A 1 205 ? -13.897 2.468 8.463 1.00 90.81 205 ASP A N 1
ATOM 1577 C CA . ASP A 1 205 ? -13.465 3.789 8.008 1.00 90.81 205 ASP A CA 1
ATOM 1578 C C . ASP A 1 205 ? -12.913 4.693 9.118 1.00 90.81 205 ASP A C 1
ATOM 1580 O O . ASP A 1 205 ? -13.137 4.474 10.310 1.00 90.81 205 ASP A O 1
ATOM 1584 N N . MET A 1 206 ? -12.212 5.747 8.696 1.00 88.50 206 MET A N 1
ATOM 1585 C CA . MET A 1 206 ? -11.741 6.846 9.540 1.00 88.50 206 MET A CA 1
ATOM 1586 C C . MET A 1 206 ? -12.043 8.177 8.847 1.00 88.50 206 MET A C 1
ATOM 1588 O O . MET A 1 206 ? -11.320 8.604 7.946 1.00 88.50 206 MET A O 1
ATOM 1592 N N . VAL A 1 207 ? -13.114 8.843 9.275 1.00 88.50 207 VAL A N 1
ATOM 1593 C CA . VAL A 1 207 ? -13.639 10.055 8.630 1.00 88.50 207 VAL A CA 1
ATOM 1594 C C . VAL A 1 207 ? -13.228 11.297 9.417 1.00 88.50 207 VAL A C 1
ATOM 1596 O O . VAL A 1 207 ? -13.340 11.326 10.640 1.00 88.50 207 VAL A O 1
ATOM 1599 N N . GLU A 1 208 ? -12.754 12.343 8.737 1.00 84.38 208 GLU A N 1
ATOM 1600 C CA . GLU A 1 208 ? -12.375 13.596 9.404 1.00 84.38 208 GLU A CA 1
ATOM 1601 C C . GLU A 1 208 ? -13.590 14.269 10.072 1.00 84.38 208 GLU A C 1
ATOM 1603 O O . GLU A 1 208 ? -14.667 14.402 9.491 1.00 84.38 208 GLU A O 1
ATOM 1608 N N . GLY A 1 209 ? -13.391 14.727 11.308 1.00 79.88 209 GLY A N 1
ATOM 1609 C CA . GLY A 1 209 ? -14.393 15.352 12.166 1.00 79.88 209 GLY A CA 1
ATOM 1610 C C . GLY A 1 209 ? -15.039 14.381 13.159 1.00 79.88 209 GLY A C 1
ATOM 1611 O O . GLY A 1 209 ? -15.225 13.205 12.874 1.00 79.88 209 GLY A O 1
ATOM 1612 N N . ARG A 1 210 ? -15.431 14.896 14.331 1.00 71.69 210 ARG A N 1
ATOM 1613 C CA . ARG A 1 210 ? -16.339 14.234 15.289 1.00 71.69 210 ARG A CA 1
ATOM 1614 C C . ARG A 1 210 ? -17.605 15.066 15.366 1.00 71.69 210 ARG A C 1
ATOM 1616 O O . ARG A 1 210 ? -17.717 15.988 16.169 1.00 71.69 210 ARG A O 1
ATOM 1623 N N . SER A 1 211 ? -18.525 14.807 14.448 1.00 75.31 211 SER A N 1
ATOM 1624 C CA . SER A 1 211 ? -19.791 15.527 14.373 1.00 75.31 211 SER A CA 1
ATOM 1625 C C . SER A 1 211 ? -20.909 14.593 13.938 1.00 75.31 211 SER A C 1
ATOM 1627 O O . SER A 1 211 ? -20.661 13.605 13.248 1.00 75.31 211 SER A O 1
ATOM 1629 N N . LYS A 1 212 ? -22.151 14.954 14.287 1.00 83.19 212 LYS A N 1
ATOM 1630 C CA . LYS A 1 212 ? -23.351 14.331 13.712 1.00 83.19 212 LYS A CA 1
ATOM 1631 C C . LYS A 1 212 ? -23.247 14.265 12.185 1.00 83.19 212 LYS A C 1
ATOM 1633 O O . LYS A 1 212 ? -23.545 13.232 11.607 1.00 83.19 212 LYS A O 1
ATOM 1638 N N . ALA A 1 213 ? -22.801 15.352 11.549 1.00 86.19 213 ALA A N 1
ATOM 1639 C CA . ALA A 1 213 ? -22.707 15.448 10.096 1.00 86.19 213 ALA A CA 1
ATOM 1640 C C . ALA A 1 213 ? -21.727 14.427 9.500 1.00 86.19 213 ALA A C 1
ATOM 1642 O O . ALA A 1 213 ? -22.077 13.779 8.526 1.00 86.19 213 ALA A O 1
ATOM 1643 N N . ALA A 1 214 ? -20.549 14.234 10.102 1.00 89.19 214 ALA A N 1
ATOM 1644 C CA . ALA A 1 214 ? -19.554 13.287 9.593 1.00 89.19 214 ALA A CA 1
ATOM 1645 C C . ALA A 1 214 ? -20.102 11.851 9.552 1.00 89.19 214 ALA A C 1
ATOM 1647 O O . ALA A 1 214 ? -20.043 11.196 8.513 1.00 89.19 214 ALA A O 1
ATOM 1648 N N . PHE A 1 215 ? -20.689 11.388 10.659 1.00 92.31 215 PHE A N 1
ATOM 1649 C CA . PHE A 1 215 ? -21.252 10.040 10.723 1.00 92.31 215 PHE A CA 1
ATOM 1650 C C . PHE A 1 215 ? -22.523 9.901 9.876 1.00 92.31 215 PHE A C 1
ATOM 1652 O O . PHE A 1 215 ? -22.676 8.913 9.165 1.00 92.31 215 PHE A O 1
ATOM 1659 N N . LYS A 1 216 ? -23.394 10.919 9.880 1.00 93.19 216 LYS A N 1
ATOM 1660 C CA . LYS A 1 216 ? -24.605 10.947 9.052 1.00 93.19 216 LYS A CA 1
ATOM 1661 C C . LYS A 1 216 ? -24.280 10.846 7.564 1.00 93.19 216 LYS A C 1
ATOM 1663 O O . LYS A 1 216 ? -24.826 9.986 6.890 1.00 93.19 216 LYS A O 1
ATOM 1668 N N . THR A 1 217 ? -23.379 11.690 7.058 1.00 95.06 217 THR A N 1
ATOM 1669 C CA . THR A 1 217 ? -22.956 11.644 5.652 1.00 95.06 217 THR A CA 1
ATOM 1670 C C . THR A 1 217 ? -22.349 10.288 5.316 1.00 95.06 217 THR A C 1
ATOM 1672 O O . THR A 1 217 ? -22.690 9.709 4.294 1.00 95.06 217 THR A O 1
ATOM 1675 N N . TRP A 1 218 ? -21.509 9.738 6.198 1.00 95.12 218 TRP A N 1
ATOM 1676 C CA . TRP A 1 218 ? -20.920 8.423 5.965 1.00 95.12 218 TRP A CA 1
ATOM 1677 C C . TRP A 1 218 ? -21.972 7.310 5.850 1.00 95.12 218 TRP A C 1
ATOM 1679 O O . TRP A 1 218 ? -21.821 6.451 4.986 1.00 95.12 218 TRP A O 1
ATOM 1689 N N . LEU A 1 219 ? -23.021 7.330 6.684 1.00 96.12 219 LEU A N 1
ATOM 1690 C CA . LEU A 1 219 ? -24.144 6.389 6.595 1.00 96.12 219 LEU A CA 1
ATOM 1691 C C . LEU A 1 219 ? -24.963 6.609 5.318 1.00 96.12 219 LEU A C 1
ATOM 1693 O O . LEU A 1 219 ? -25.263 5.645 4.626 1.00 96.12 219 LEU A O 1
ATOM 1697 N N . ALA A 1 220 ? -25.278 7.862 4.983 1.00 95.19 220 ALA A N 1
ATOM 1698 C CA . ALA A 1 220 ? -26.055 8.219 3.795 1.00 95.19 220 ALA A CA 1
ATOM 1699 C C . ALA A 1 220 ? -25.348 7.858 2.474 1.00 95.19 220 ALA A C 1
ATOM 1701 O O . ALA A 1 220 ? -26.007 7.593 1.473 1.00 95.19 220 ALA A O 1
ATOM 1702 N N . ASP A 1 221 ? -24.013 7.816 2.472 1.00 94.62 221 ASP A N 1
ATOM 1703 C CA . ASP A 1 221 ? -23.199 7.376 1.335 1.00 94.62 221 ASP A CA 1
ATOM 1704 C C . ASP A 1 221 ? -23.142 5.834 1.193 1.00 94.62 221 ASP A C 1
ATOM 1706 O O . ASP A 1 221 ? -22.360 5.314 0.385 1.00 94.62 221 ASP A O 1
ATOM 1710 N N . ARG A 1 222 ? -23.867 5.072 2.024 1.00 94.69 222 ARG A N 1
ATOM 1711 C CA . ARG A 1 222 ? -24.033 3.614 1.885 1.00 94.69 222 ARG A CA 1
ATOM 1712 C C . ARG A 1 222 ? -25.319 3.299 1.131 1.00 94.69 222 ARG A C 1
ATOM 1714 O O . ARG A 1 222 ? -26.258 4.089 1.131 1.00 94.69 222 ARG A O 1
ATOM 1721 N N . ASP A 1 223 ? -25.340 2.146 0.469 1.00 93.38 223 ASP A N 1
ATOM 1722 C CA . ASP A 1 223 ? -26.552 1.674 -0.191 1.00 93.38 223 ASP A CA 1
ATOM 1723 C C . ASP A 1 223 ? -27.609 1.223 0.830 1.00 93.38 223 ASP A C 1
ATOM 1725 O O . ASP A 1 223 ? -27.327 1.009 2.014 1.00 93.38 223 ASP A O 1
ATOM 1729 N N . ASP A 1 224 ? -28.853 1.112 0.365 1.00 94.00 224 ASP A N 1
ATOM 1730 C CA . ASP A 1 224 ? -29.982 0.709 1.208 1.00 94.00 224 ASP A CA 1
ATOM 1731 C C . ASP A 1 224 ? -29.767 -0.698 1.779 1.00 94.00 224 ASP A C 1
ATOM 1733 O O . ASP A 1 224 ? -30.014 -0.928 2.956 1.00 94.00 224 ASP A O 1
ATOM 1737 N N . ALA A 1 225 ? -29.185 -1.609 0.990 1.00 94.12 225 ALA A N 1
ATOM 1738 C CA . ALA A 1 225 ? -28.903 -2.975 1.423 1.00 94.12 225 ALA A CA 1
ATOM 1739 C C . ALA A 1 225 ? -27.971 -3.033 2.645 1.00 94.12 225 ALA A C 1
ATOM 1741 O O . ALA A 1 225 ? -28.209 -3.820 3.559 1.00 94.12 225 ALA A O 1
ATOM 1742 N N . PHE A 1 226 ? -26.923 -2.206 2.683 1.00 95.62 226 PHE A N 1
ATOM 1743 C CA . PHE A 1 226 ? -26.058 -2.087 3.850 1.00 95.62 226 PHE A CA 1
ATOM 1744 C C . PHE A 1 226 ? -26.805 -1.478 5.035 1.00 95.62 226 PHE A C 1
ATOM 1746 O O . PHE A 1 226 ? -26.726 -2.013 6.139 1.00 95.62 226 PHE A O 1
ATOM 1753 N N . ARG A 1 227 ? -27.520 -0.364 4.825 1.00 95.81 227 ARG A N 1
ATOM 1754 C CA . ARG A 1 227 ? -28.225 0.346 5.903 1.00 95.81 227 ARG A CA 1
ATOM 1755 C C . ARG A 1 227 ? -29.278 -0.535 6.574 1.00 95.81 227 ARG A C 1
ATOM 1757 O O . ARG A 1 227 ? -29.311 -0.587 7.800 1.00 95.81 227 ARG A O 1
ATOM 1764 N N . ASP A 1 228 ? -30.038 -1.284 5.784 1.00 95.50 228 ASP A N 1
ATOM 1765 C CA . ASP A 1 228 ? -31.072 -2.210 6.255 1.00 95.50 228 ASP A CA 1
ATOM 1766 C C . ASP A 1 228 ? -30.485 -3.442 6.969 1.00 95.50 228 ASP A C 1
ATOM 1768 O O . ASP A 1 228 ? -31.155 -4.078 7.783 1.00 95.50 228 ASP A O 1
ATOM 1772 N N . ALA A 1 229 ? -29.231 -3.805 6.675 1.00 95.94 229 ALA A N 1
ATOM 1773 C CA . ALA A 1 229 ? -28.554 -4.947 7.291 1.00 95.94 229 ALA A CA 1
ATOM 1774 C C . ALA A 1 229 ? -27.917 -4.631 8.656 1.00 95.94 229 ALA A C 1
ATOM 1776 O O . ALA A 1 229 ? -27.597 -5.560 9.404 1.00 95.94 229 ALA A O 1
ATOM 1777 N N . VAL A 1 230 ? -27.709 -3.352 8.993 1.00 97.38 230 VAL A N 1
ATOM 1778 C CA . VAL A 1 230 ? -27.140 -2.954 10.287 1.00 97.38 230 VAL A CA 1
ATOM 1779 C C . VAL A 1 230 ? -28.190 -3.125 11.386 1.00 97.38 230 VAL A C 1
ATOM 1781 O O . VAL A 1 230 ? -29.192 -2.426 11.440 1.00 97.38 230 VAL A O 1
ATOM 1784 N N . GLU A 1 231 ? -27.919 -4.041 12.311 1.00 94.81 231 GLU A N 1
ATOM 1785 C CA . GLU A 1 231 ? -28.806 -4.402 13.421 1.00 94.81 231 GLU A CA 1
ATOM 1786 C C . GLU A 1 231 ? -28.481 -3.595 14.689 1.00 94.81 231 GLU A C 1
ATOM 1788 O O . GLU A 1 231 ? -29.367 -3.283 15.485 1.00 94.81 231 GLU A O 1
ATOM 1793 N N . VAL A 1 232 ? -27.198 -3.281 14.914 1.00 93.38 232 VAL A N 1
ATOM 1794 C CA . VAL A 1 232 ? -26.714 -2.662 16.157 1.00 93.38 232 VAL A CA 1
ATOM 1795 C C . VAL A 1 232 ? -25.652 -1.602 15.876 1.00 93.38 232 VAL A C 1
ATOM 1797 O O . VAL A 1 232 ? -24.716 -1.828 15.107 1.00 93.38 232 VAL A O 1
ATOM 1800 N N . VAL A 1 233 ? -25.759 -0.473 16.580 1.00 93.38 233 VAL A N 1
ATOM 1801 C CA . VAL A 1 233 ? -24.746 0.588 16.610 1.00 93.38 233 VAL A CA 1
ATOM 1802 C C . VAL A 1 233 ? -24.234 0.756 18.037 1.00 93.38 233 VAL A C 1
ATOM 1804 O O . VAL A 1 233 ? -24.923 1.332 18.880 1.00 93.38 233 VAL A O 1
ATOM 1807 N N . ALA A 1 234 ? -23.027 0.268 18.310 1.00 89.88 234 ALA A N 1
ATOM 1808 C CA . ALA A 1 234 ? -22.304 0.547 19.545 1.00 89.88 234 ALA A CA 1
ATOM 1809 C C . ALA A 1 234 ? -21.631 1.923 19.439 1.00 89.88 234 ALA A C 1
ATOM 1811 O O . ALA A 1 234 ? -20.932 2.204 18.466 1.00 89.88 234 ALA A O 1
ATOM 1812 N N . MET A 1 235 ? -21.859 2.804 20.408 1.00 82.94 235 MET A N 1
ATOM 1813 C CA . MET A 1 235 ? -21.350 4.176 20.369 1.00 82.94 235 MET A CA 1
ATOM 1814 C C . MET A 1 235 ? -21.006 4.700 21.760 1.00 82.94 235 MET A C 1
ATOM 1816 O O . MET A 1 235 ? -21.547 4.235 22.765 1.00 82.94 235 MET A O 1
ATOM 1820 N N . ASP A 1 236 ? -20.147 5.716 21.813 1.00 76.38 236 ASP A N 1
ATOM 1821 C CA . ASP A 1 236 ? -19.940 6.491 23.033 1.00 76.38 236 ASP A CA 1
ATOM 1822 C C . ASP A 1 236 ? -21.189 7.333 23.391 1.00 76.38 236 ASP A C 1
ATOM 1824 O O . ASP A 1 236 ? -22.189 7.396 22.669 1.00 76.38 236 ASP A O 1
ATOM 1828 N N . GLY A 1 237 ? -21.144 8.027 24.530 1.00 72.94 237 GLY A N 1
ATOM 1829 C CA . GLY A 1 237 ? -22.220 8.926 24.962 1.00 72.94 237 GLY A CA 1
ATOM 1830 C C . GLY A 1 237 ? -22.422 10.177 24.087 1.00 72.94 237 GLY A C 1
ATOM 1831 O O . GLY A 1 237 ? -23.162 11.078 24.491 1.00 72.94 237 GLY A O 1
ATOM 1832 N N . PHE A 1 238 ? -21.769 10.303 22.923 1.00 76.56 238 PHE A N 1
ATOM 1833 C CA . PHE A 1 238 ? -21.922 11.465 22.053 1.00 76.56 238 PHE A CA 1
ATOM 1834 C C . PHE A 1 238 ? -23.290 11.464 21.360 1.00 76.56 238 PHE A C 1
ATOM 1836 O O . PHE A 1 238 ? -23.573 10.701 20.435 1.00 76.56 238 PHE A O 1
ATOM 1843 N N . THR A 1 239 ? -24.140 12.413 21.750 1.00 77.06 239 THR A N 1
ATOM 1844 C CA . THR A 1 239 ? -25.513 12.565 21.233 1.00 77.06 239 THR A CA 1
ATOM 1845 C C . THR A 1 239 ? -25.590 12.724 19.712 1.00 77.06 239 THR A C 1
ATOM 1847 O O . THR A 1 239 ? -26.599 12.359 19.099 1.00 77.06 239 THR A O 1
ATOM 1850 N N . GLY A 1 240 ? -24.527 13.236 19.082 1.00 83.19 240 GLY A N 1
ATOM 1851 C CA . GLY A 1 240 ? -24.444 13.376 17.632 1.00 83.19 240 GLY A CA 1
ATOM 1852 C C . GLY A 1 240 ? -24.499 12.039 16.892 1.00 83.19 240 GLY A C 1
ATOM 1853 O O . GLY A 1 240 ? -25.183 11.962 15.873 1.00 83.19 240 GLY A O 1
ATOM 1854 N N . PHE A 1 241 ? -23.855 10.987 17.411 1.00 85.50 241 PHE A N 1
ATOM 1855 C CA . PHE A 1 241 ? -23.889 9.660 16.788 1.00 85.50 241 PHE A CA 1
ATOM 1856 C C . PHE A 1 241 ? -25.266 9.019 16.909 1.00 85.50 241 PHE A C 1
ATOM 1858 O O . PHE A 1 241 ? -25.808 8.557 15.909 1.00 85.50 241 PHE A O 1
ATOM 1865 N N . LYS A 1 242 ? -25.883 9.103 18.094 1.00 84.88 242 LYS A N 1
ATOM 1866 C CA . LYS A 1 242 ? -27.248 8.610 18.318 1.00 84.88 242 LYS A CA 1
ATOM 1867 C C . LYS A 1 242 ? -28.252 9.255 17.368 1.00 84.88 242 LYS A C 1
ATOM 1869 O O . LYS A 1 242 ? -29.091 8.571 16.795 1.00 84.88 242 LYS A O 1
ATOM 1874 N N . THR A 1 243 ? -28.151 10.571 17.188 1.00 85.00 243 THR A N 1
ATOM 1875 C CA . THR A 1 243 ? -29.054 11.304 16.292 1.00 85.00 243 THR A CA 1
ATOM 1876 C C . THR A 1 243 ? -28.831 10.920 14.828 1.00 85.00 243 THR A C 1
ATOM 1878 O O . THR A 1 243 ? -29.795 10.790 14.090 1.00 85.00 243 THR A O 1
ATOM 1881 N N . ALA A 1 244 ? -27.579 10.739 14.394 1.00 91.38 244 ALA A N 1
ATOM 1882 C CA . ALA A 1 244 ? -27.282 10.294 13.032 1.00 91.38 244 ALA A CA 1
ATOM 1883 C C . ALA A 1 244 ? -27.780 8.862 12.768 1.00 91.38 244 ALA A C 1
ATOM 1885 O O . ALA A 1 244 ? -28.399 8.627 11.737 1.00 91.38 244 ALA A O 1
ATOM 1886 N N . ALA A 1 245 ? -27.577 7.937 13.713 1.00 91.19 245 ALA A N 1
ATOM 1887 C CA . ALA A 1 245 ? -28.074 6.566 13.607 1.00 91.19 245 ALA A CA 1
ATOM 1888 C C . ALA A 1 245 ? -29.607 6.525 13.514 1.00 91.19 245 ALA A C 1
ATOM 1890 O O . ALA A 1 245 ? -30.143 5.924 12.595 1.00 91.19 245 ALA A O 1
ATOM 1891 N N . ALA A 1 246 ? -30.312 7.245 14.393 1.00 91.31 246 ALA A N 1
ATOM 1892 C CA . ALA A 1 246 ? -31.775 7.297 14.372 1.00 91.31 246 ALA A CA 1
ATOM 1893 C C . ALA A 1 246 ? -32.359 7.906 13.080 1.00 91.31 246 ALA A C 1
ATOM 1895 O O . ALA A 1 246 ? -33.508 7.633 12.748 1.00 91.31 246 ALA A O 1
ATOM 1896 N N . GLU A 1 247 ? -31.600 8.753 12.377 1.00 92.56 247 GLU A N 1
ATOM 1897 C CA . GLU A 1 247 ? -32.030 9.367 11.114 1.00 92.56 247 GLU A CA 1
ATOM 1898 C C . GLU A 1 247 ? -31.744 8.486 9.889 1.00 92.56 247 GLU A C 1
ATOM 1900 O O . GLU A 1 247 ? -32.556 8.478 8.970 1.00 92.56 247 GLU A O 1
ATOM 1905 N N . GLU A 1 248 ? -30.613 7.773 9.854 1.00 96.31 248 GLU A N 1
ATOM 1906 C CA . GLU A 1 248 ? -30.158 7.046 8.654 1.00 96.31 248 GLU A CA 1
ATOM 1907 C C . GLU A 1 248 ? -30.367 5.526 8.718 1.00 96.31 248 GLU A C 1
ATOM 1909 O O . GLU A 1 248 ? -30.450 4.888 7.675 1.00 96.31 248 GLU A O 1
ATOM 1914 N N . ILE A 1 249 ? -30.439 4.948 9.920 1.00 95.12 249 ILE A N 1
ATOM 1915 C CA . ILE A 1 249 ? -30.639 3.511 10.177 1.00 95.12 249 ILE A CA 1
ATOM 1916 C C . ILE A 1 249 ? -31.608 3.328 11.362 1.00 95.12 249 ILE A C 1
ATOM 1918 O O . ILE A 1 249 ? -31.211 2.864 12.433 1.00 95.12 249 ILE A O 1
ATOM 1922 N N . PRO A 1 250 ? -32.883 3.741 11.214 1.00 93.25 250 PRO A N 1
ATOM 1923 C CA . PRO A 1 250 ? -33.835 3.845 12.325 1.00 93.25 250 PRO A CA 1
ATOM 1924 C C . PRO A 1 250 ? -34.182 2.507 12.993 1.00 93.25 250 PRO A C 1
ATOM 1926 O O . PRO A 1 250 ? -34.566 2.504 14.162 1.00 93.25 250 PRO A O 1
ATOM 1929 N N . ASP A 1 251 ? -34.031 1.391 12.277 1.00 92.75 251 ASP A N 1
ATOM 1930 C CA . ASP A 1 251 ? -34.318 0.047 12.790 1.00 92.75 251 ASP A CA 1
ATOM 1931 C C . ASP A 1 251 ? -33.155 -0.546 13.608 1.00 92.75 251 ASP A C 1
ATOM 1933 O O . ASP A 1 251 ? -33.335 -1.534 14.325 1.00 92.75 251 ASP A O 1
ATOM 1937 N N . ALA A 1 252 ? -31.966 0.069 13.551 1.00 93.62 252 ALA A N 1
ATOM 1938 C CA . ALA A 1 252 ? -30.800 -0.388 14.292 1.00 93.62 252 ALA A CA 1
ATOM 1939 C C . ALA A 1 252 ? -30.893 -0.016 15.781 1.00 93.62 252 ALA A C 1
ATOM 1941 O O . ALA A 1 252 ? -31.172 1.125 16.165 1.00 93.62 252 ALA A O 1
ATOM 1942 N N . VAL A 1 253 ? -30.566 -0.967 16.656 1.00 92.44 253 VAL A N 1
ATOM 1943 C CA . VAL A 1 253 ? -30.520 -0.729 18.101 1.00 92.44 253 VAL A CA 1
ATOM 1944 C C . VAL A 1 253 ? -29.240 0.024 18.458 1.00 92.44 253 VAL A C 1
ATOM 1946 O O . VAL A 1 253 ? -28.129 -0.479 18.285 1.00 92.44 253 VAL A O 1
ATOM 1949 N N . THR A 1 254 ? -29.376 1.228 19.015 1.00 88.62 254 THR A N 1
ATOM 1950 C CA . THR A 1 254 ? -28.228 1.982 19.539 1.00 88.62 254 THR A CA 1
ATOM 1951 C C . THR A 1 254 ? -27.868 1.505 20.944 1.00 88.62 254 THR A C 1
ATOM 1953 O O . THR A 1 254 ? -28.693 1.609 21.857 1.00 88.62 254 THR A O 1
ATOM 1956 N N . VAL A 1 255 ? -26.635 1.043 21.134 1.00 85.06 255 VAL A N 1
ATOM 1957 C CA . VAL A 1 255 ? -26.091 0.583 22.417 1.00 85.06 255 VAL A CA 1
ATOM 1958 C C . VAL A 1 255 ? -24.981 1.533 22.857 1.00 85.06 255 VAL A C 1
ATOM 1960 O O . VAL A 1 255 ? -24.123 1.909 22.062 1.00 85.06 255 VAL A O 1
ATOM 1963 N N . MET A 1 256 ? -25.007 1.937 24.125 1.00 80.19 256 MET A N 1
ATOM 1964 C CA . MET A 1 256 ? -23.935 2.736 24.717 1.00 80.19 256 MET A CA 1
ATOM 1965 C C . MET A 1 256 ? -22.803 1.812 25.162 1.00 80.19 256 MET A C 1
ATOM 1967 O O . MET A 1 256 ? -23.059 0.848 25.882 1.00 80.19 256 MET A O 1
ATOM 1971 N N . ASP A 1 257 ? -21.576 2.115 24.753 1.00 66.94 257 ASP A N 1
ATOM 1972 C CA . ASP A 1 257 ? -20.386 1.423 25.245 1.00 66.94 257 ASP A CA 1
ATOM 1973 C C . ASP A 1 257 ? -20.156 1.756 26.732 1.00 66.94 257 ASP A C 1
ATOM 1975 O O . ASP A 1 257 ? -20.083 2.928 27.118 1.00 66.94 257 ASP A O 1
ATOM 1979 N N . SER A 1 258 ? -20.106 0.725 27.581 1.00 52.97 258 SER A N 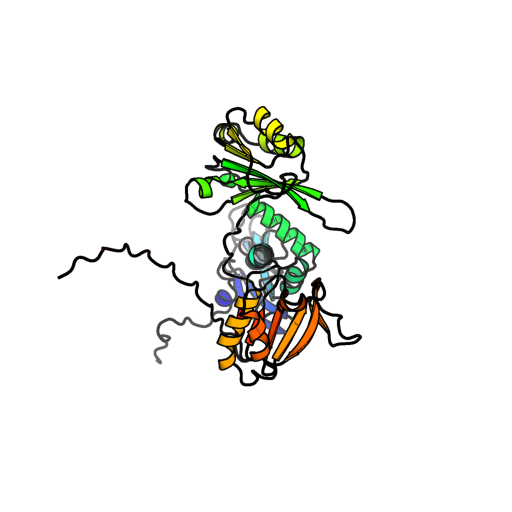1
ATOM 1980 C CA . SER A 1 258 ? -20.023 0.853 29.040 1.00 52.97 258 SER A CA 1
ATOM 1981 C C . SER A 1 258 ? -18.608 1.108 29.572 1.00 52.97 258 SER A C 1
ATOM 1983 O O . SER A 1 258 ? -18.459 1.378 30.764 1.00 52.97 258 SER A O 1
ATOM 1985 N N . ASP A 1 259 ? -17.575 1.098 28.726 1.00 42.66 259 ASP A N 1
ATOM 1986 C CA . ASP A 1 259 ? -16.167 1.156 29.156 1.00 42.66 259 ASP A CA 1
ATOM 1987 C C . ASP A 1 259 ? -15.625 2.568 29.458 1.00 42.66 259 ASP A C 1
ATOM 1989 O O . ASP A 1 259 ? -14.440 2.870 29.299 1.00 42.66 259 ASP A O 1
ATOM 1993 N N . ARG A 1 260 ? -16.466 3.446 30.017 1.00 31.78 260 ARG A N 1
ATOM 1994 C CA . ARG A 1 260 ? -15.989 4.633 30.745 1.00 31.78 260 ARG A CA 1
ATOM 1995 C C . ARG A 1 260 ? -16.552 4.704 32.162 1.00 31.78 260 ARG A C 1
ATOM 1997 O O . ARG A 1 260 ? -17.456 5.503 32.418 1.00 31.78 260 ARG A O 1
ATOM 2004 N N . PRO A 1 261 ? -15.975 3.984 33.137 1.00 33.47 261 PRO A N 1
ATOM 2005 C CA . PRO A 1 261 ? -16.017 4.486 34.495 1.00 33.47 261 PRO A CA 1
ATOM 2006 C C . PRO A 1 261 ? -15.139 5.752 34.563 1.00 33.47 261 PRO A C 1
ATOM 2008 O O . PRO A 1 261 ? -14.113 5.861 33.897 1.00 33.47 261 PRO A O 1
ATOM 2011 N N . HIS A 1 262 ? -15.547 6.716 35.389 1.00 33.12 262 HIS A N 1
ATOM 2012 C CA . HIS A 1 262 ? -14.815 7.942 35.756 1.00 33.12 262 HIS A CA 1
ATOM 2013 C C . HIS A 1 262 ? -15.010 9.194 34.884 1.00 33.12 262 HIS A C 1
ATOM 2015 O O . HIS A 1 262 ? -14.045 9.843 34.496 1.00 33.12 262 HIS A O 1
ATOM 2021 N N . GLN A 1 263 ? -16.250 9.673 34.764 1.00 38.34 263 GLN A N 1
ATOM 2022 C CA . GLN A 1 263 ? -16.536 11.032 35.249 1.00 38.34 263 GLN A CA 1
ATOM 2023 C C . GLN A 1 263 ? -17.842 10.999 36.061 1.00 38.34 263 GLN A C 1
ATOM 2025 O O . GLN A 1 263 ? -18.906 10.712 35.530 1.00 38.34 263 GLN A O 1
ATOM 2030 N N . SER A 1 264 ? -17.729 11.287 37.364 1.00 35.97 264 SER A N 1
ATOM 2031 C CA . SER A 1 264 ? -18.803 11.475 38.363 1.00 35.97 264 SER A CA 1
ATOM 2032 C C . SER A 1 264 ? -19.564 10.248 38.909 1.00 35.97 264 SER A C 1
ATOM 2034 O O . SER A 1 264 ? -20.775 10.147 38.759 1.00 35.97 264 SER A O 1
ATOM 2036 N N . VAL A 1 265 ? -18.891 9.385 39.683 1.00 29.55 265 VAL A N 1
ATOM 2037 C CA . VAL A 1 265 ? -19.562 8.581 40.731 1.00 29.55 265 VAL A CA 1
ATOM 2038 C C . VAL A 1 265 ? -18.728 8.660 42.025 1.00 29.55 265 VAL A C 1
ATOM 2040 O O . VAL A 1 265 ? -17.502 8.544 41.931 1.00 29.55 265 VAL A O 1
ATOM 2043 N N . PRO A 1 266 ? -19.322 8.922 43.210 1.00 30.78 266 PRO A N 1
ATOM 2044 C CA . PRO A 1 266 ? -18.589 8.983 44.476 1.00 30.78 266 PRO A CA 1
ATOM 2045 C C . PRO A 1 266 ? -17.918 7.650 44.820 1.00 30.78 266 PRO A C 1
ATOM 2047 O O . PRO A 1 266 ? -18.483 6.584 44.593 1.00 30.78 266 PRO A O 1
ATOM 2050 N N . ARG A 1 267 ? -16.706 7.743 45.378 1.00 39.72 267 ARG A N 1
ATOM 2051 C CA . ARG A 1 267 ? -15.927 6.630 45.934 1.00 39.72 267 ARG A CA 1
ATOM 2052 C C . ARG A 1 267 ? -16.698 5.993 47.086 1.00 39.72 267 ARG A C 1
ATOM 2054 O O . ARG A 1 267 ? -16.779 6.617 48.132 1.00 39.72 267 ARG A O 1
ATOM 2061 N N . GLU A 1 268 ? -17.147 4.761 46.910 1.00 33.88 268 GLU A N 1
ATOM 2062 C CA . GLU A 1 268 ? -17.195 3.752 47.968 1.00 33.88 268 GLU A CA 1
ATOM 2063 C C . GLU A 1 268 ? -17.277 2.366 47.303 1.00 33.88 268 GLU A C 1
ATOM 2065 O O . GLU A 1 268 ? -18.065 2.143 46.388 1.00 33.88 268 GLU A O 1
ATOM 2070 N N . ASP A 1 269 ? -16.361 1.492 47.722 1.00 33.97 269 ASP A N 1
ATOM 2071 C CA . ASP A 1 269 ? -16.277 0.053 47.456 1.00 33.97 269 ASP A CA 1
ATOM 2072 C C . ASP A 1 269 ? -16.087 -0.437 46.008 1.00 33.97 269 ASP A C 1
ATOM 2074 O O . ASP A 1 269 ? -16.928 -1.115 45.423 1.00 33.97 269 ASP A O 1
ATOM 2078 N N . PHE A 1 270 ? -14.874 -0.229 45.484 1.00 28.72 270 PHE A N 1
ATOM 2079 C CA . PHE A 1 270 ? -14.270 -1.143 44.508 1.00 28.72 270 PHE A CA 1
ATOM 2080 C C . PHE A 1 270 ? -13.059 -1.829 45.145 1.00 28.72 270 PHE A C 1
ATOM 2082 O O . PHE A 1 270 ? -12.043 -1.195 45.422 1.00 28.72 270 PHE A O 1
ATOM 2089 N N . THR A 1 271 ? -13.160 -3.138 45.366 1.00 34.53 271 THR A N 1
ATOM 2090 C CA . THR A 1 271 ? -11.982 -4.000 45.495 1.00 34.53 271 THR A CA 1
ATOM 2091 C C . THR A 1 271 ? -11.525 -4.332 44.077 1.00 34.53 271 THR A C 1
ATOM 2093 O O . THR A 1 271 ? -12.200 -5.064 43.356 1.00 34.53 271 THR A O 1
ATOM 2096 N N . GLU A 1 272 ? -10.422 -3.723 43.636 1.00 29.45 272 GLU A N 1
ATOM 2097 C CA . GLU A 1 272 ? -9.798 -4.041 42.347 1.00 29.45 272 GLU A CA 1
ATOM 2098 C C . GLU A 1 272 ? -9.445 -5.538 42.291 1.00 29.45 272 GLU A C 1
ATOM 2100 O O . GLU A 1 272 ? -8.804 -6.049 43.217 1.00 29.45 272 GLU A O 1
ATOM 2105 N N . PRO A 1 273 ? -9.804 -6.2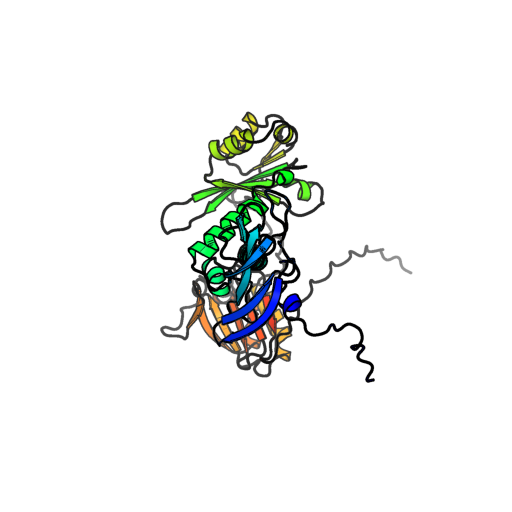69 41.220 1.00 30.78 273 PRO A N 1
ATOM 2106 C CA . PRO A 1 273 ? -9.189 -7.557 40.969 1.00 30.78 273 PRO A CA 1
ATOM 2107 C C . PRO A 1 273 ? -7.720 -7.313 40.607 1.00 30.78 273 PRO A C 1
ATOM 2109 O O . PRO A 1 273 ? -7.406 -6.494 39.744 1.00 30.78 273 PRO A O 1
ATOM 2112 N N . ALA A 1 274 ? -6.821 -8.019 41.291 1.00 31.50 274 ALA A N 1
ATOM 2113 C CA . ALA A 1 274 ? -5.388 -7.972 41.048 1.00 31.50 274 ALA A CA 1
ATOM 2114 C C . ALA A 1 274 ? -5.082 -8.222 39.560 1.00 31.50 274 ALA A C 1
ATOM 2116 O O . ALA A 1 274 ? -5.216 -9.342 39.067 1.00 31.50 274 ALA A O 1
ATOM 2117 N N . TYR A 1 275 ? -4.661 -7.175 38.848 1.00 35.00 275 TYR A N 1
ATOM 2118 C CA . TYR A 1 275 ? -4.046 -7.306 37.532 1.00 35.00 275 TYR A CA 1
ATOM 2119 C C . TYR A 1 275 ? -2.720 -8.064 37.697 1.00 35.00 275 TYR A C 1
ATOM 2121 O O . TYR A 1 275 ? -1.707 -7.516 38.133 1.00 35.00 275 TYR A O 1
ATOM 2129 N N . GLU A 1 276 ? -2.713 -9.352 37.359 1.00 38.12 276 GLU A N 1
ATOM 2130 C CA . GLU A 1 276 ? -1.480 -10.090 37.105 1.00 38.12 276 GLU A CA 1
ATOM 2131 C C . GLU A 1 276 ? -0.758 -9.466 35.901 1.00 38.12 276 GLU A C 1
ATOM 2133 O O . GLU A 1 276 ? -1.200 -9.602 34.762 1.00 38.12 276 GLU A O 1
ATOM 2138 N N . GLY A 1 277 ? 0.391 -8.828 36.139 1.00 49.97 277 GLY A N 1
ATOM 2139 C CA . GLY A 1 277 ? 1.377 -8.567 35.086 1.00 49.97 277 GLY A CA 1
ATOM 2140 C C . GLY A 1 277 ? 1.784 -7.112 34.921 1.00 49.97 277 GLY A C 1
ATOM 2141 O O . GLY A 1 277 ? 1.546 -6.516 33.877 1.00 49.97 277 GLY A O 1
ATOM 2142 N N . TYR A 1 278 ? 2.486 -6.560 35.904 1.00 63.12 278 TYR A N 1
ATOM 2143 C CA . TYR A 1 278 ? 3.189 -5.308 35.676 1.00 63.12 278 TYR A CA 1
ATOM 2144 C C . TYR A 1 278 ? 4.401 -5.491 34.736 1.00 63.12 278 TYR A C 1
ATOM 2146 O O . TYR A 1 278 ? 5.164 -6.454 34.868 1.00 63.12 278 TYR A O 1
ATOM 2154 N N . GLU A 1 279 ? 4.612 -4.546 33.813 1.00 63.78 279 GLU A N 1
ATOM 2155 C CA . GLU A 1 279 ? 5.656 -4.599 32.773 1.00 63.78 279 GLU A CA 1
ATOM 2156 C C . GLU A 1 279 ? 7.079 -4.737 33.339 1.00 63.78 279 GLU A C 1
ATOM 2158 O O . GLU A 1 279 ? 7.885 -5.518 32.825 1.00 63.78 279 GLU A O 1
ATOM 2163 N N . HIS A 1 280 ? 7.371 -4.072 34.459 1.00 72.38 280 HIS A N 1
ATOM 2164 C CA . HIS A 1 280 ? 8.670 -4.144 35.132 1.00 72.38 280 HIS A CA 1
ATOM 2165 C C . HIS A 1 280 ? 9.025 -5.579 35.579 1.00 72.38 280 HIS A C 1
ATOM 2167 O O . HIS A 1 280 ? 10.162 -6.024 35.394 1.00 72.38 280 HIS A O 1
ATOM 2173 N N . ALA A 1 281 ? 8.041 -6.360 36.041 1.00 73.38 281 ALA A N 1
ATOM 2174 C CA . ALA A 1 281 ? 8.239 -7.757 36.432 1.00 73.38 281 ALA A CA 1
ATOM 2175 C C . ALA A 1 281 ? 8.470 -8.690 35.243 1.00 73.38 281 ALA A C 1
ATOM 2177 O O . ALA A 1 281 ? 9.082 -9.752 35.395 1.00 73.38 281 ALA A O 1
ATOM 2178 N N . ILE A 1 282 ? 7.988 -8.332 34.052 1.00 74.56 282 ILE A N 1
ATOM 2179 C CA . ILE A 1 282 ? 8.272 -9.095 32.833 1.00 74.56 282 ILE A CA 1
ATOM 2180 C C . ILE A 1 282 ? 9.690 -8.787 32.346 1.00 74.56 282 ILE A C 1
ATOM 2182 O O . ILE A 1 282 ? 10.424 -9.720 32.010 1.00 74.56 282 ILE A O 1
ATOM 2186 N N . VAL A 1 283 ? 10.112 -7.519 32.374 1.00 77.38 283 VAL A N 1
ATOM 2187 C CA . VAL A 1 283 ? 11.487 -7.109 32.041 1.00 77.38 283 VAL A CA 1
ATOM 2188 C C . VAL A 1 283 ? 12.497 -7.820 32.940 1.00 77.38 283 VAL A C 1
ATOM 2190 O O . VAL A 1 283 ? 13.412 -8.471 32.433 1.00 77.38 283 VAL A O 1
ATOM 2193 N N . ALA A 1 284 ? 12.292 -7.791 34.259 1.00 80.94 284 ALA A N 1
ATOM 2194 C CA . ALA A 1 284 ? 13.188 -8.435 35.218 1.00 80.94 284 ALA A CA 1
ATOM 2195 C C . ALA A 1 284 ? 13.302 -9.954 35.000 1.00 80.94 284 ALA A C 1
ATOM 2197 O O . ALA A 1 284 ? 14.408 -10.490 34.874 1.00 80.94 284 ALA A O 1
ATOM 2198 N N . ARG A 1 285 ? 12.164 -10.651 34.857 1.00 81.06 285 ARG A N 1
ATOM 2199 C CA . ARG A 1 285 ? 12.141 -12.101 34.596 1.00 81.06 285 ARG A CA 1
ATOM 2200 C C . ARG A 1 285 ? 12.781 -12.464 33.255 1.00 81.06 285 ARG A C 1
ATOM 2202 O O . ARG A 1 285 ? 13.487 -13.468 33.168 1.00 81.06 285 ARG A O 1
ATOM 2209 N N . THR A 1 286 ? 12.580 -11.642 32.226 1.00 80.62 286 THR A N 1
ATOM 2210 C CA . THR A 1 286 ? 13.177 -11.858 30.899 1.00 80.62 286 THR A CA 1
ATOM 2211 C C . THR A 1 286 ? 14.692 -11.681 30.944 1.00 80.62 286 THR A C 1
ATOM 2213 O O . THR A 1 286 ? 15.424 -12.555 30.483 1.00 80.62 286 THR A O 1
ATOM 2216 N N . CYS A 1 287 ? 15.186 -10.610 31.567 1.00 84.00 287 CYS A N 1
ATOM 2217 C CA . CYS A 1 287 ? 16.618 -10.398 31.773 1.00 84.00 287 CYS A CA 1
ATOM 2218 C C . CYS A 1 287 ? 17.266 -11.532 32.577 1.00 84.00 287 CYS A C 1
ATOM 2220 O O . CYS A 1 287 ? 18.350 -11.990 32.219 1.00 84.00 287 CYS A O 1
ATOM 2222 N N . ARG A 1 288 ? 16.587 -12.052 33.608 1.00 84.75 288 ARG A N 1
ATOM 2223 C CA . ARG A 1 288 ? 17.053 -13.228 34.358 1.00 84.75 288 ARG A CA 1
ATOM 2224 C C . ARG A 1 288 ? 17.195 -14.459 33.463 1.00 84.75 288 ARG A C 1
ATOM 2226 O O . ARG A 1 288 ? 18.201 -15.156 33.548 1.00 84.75 288 ARG A O 1
ATOM 2233 N N . ALA A 1 289 ? 16.220 -14.717 32.592 1.00 83.06 289 ALA A N 1
ATOM 2234 C CA . ALA A 1 289 ? 16.296 -15.826 31.641 1.00 83.06 289 ALA A CA 1
ATOM 2235 C C . ALA A 1 289 ? 17.449 -15.653 30.631 1.00 83.06 289 ALA A C 1
ATOM 2237 O O . ALA A 1 289 ? 18.069 -16.633 30.223 1.00 83.06 289 ALA A O 1
ATOM 2238 N N . LEU A 1 290 ? 17.770 -14.409 30.260 1.00 82.94 290 LEU A N 1
ATOM 2239 C CA . LEU A 1 290 ? 18.852 -14.074 29.331 1.00 82.94 290 LEU A CA 1
ATOM 2240 C C . LEU A 1 290 ? 20.241 -13.991 29.987 1.00 82.94 290 LEU A C 1
ATOM 2242 O O . LEU A 1 290 ? 21.243 -13.947 29.270 1.00 82.94 290 LEU A O 1
ATOM 2246 N N . ALA A 1 291 ? 20.336 -14.013 31.320 1.00 84.69 291 ALA A N 1
ATOM 2247 C CA . ALA A 1 291 ? 21.607 -13.903 32.038 1.00 84.69 291 ALA A CA 1
ATOM 2248 C C . ALA A 1 291 ? 22.600 -15.013 31.648 1.00 84.69 291 ALA A C 1
ATOM 2250 O O . ALA A 1 291 ? 23.782 -14.747 31.459 1.00 84.69 291 ALA A O 1
ATOM 2251 N N . ALA A 1 292 ? 22.112 -16.238 31.421 1.00 84.00 292 ALA A N 1
ATOM 2252 C CA . ALA A 1 292 ? 22.943 -17.360 30.975 1.00 84.00 292 ALA A CA 1
ATOM 2253 C C . ALA A 1 292 ? 23.484 -17.203 29.537 1.00 84.00 292 ALA A C 1
ATOM 2255 O O . ALA A 1 292 ? 24.392 -17.929 29.135 1.00 84.00 292 ALA A O 1
ATOM 2256 N N . ALA A 1 293 ? 22.932 -16.274 28.749 1.00 82.00 293 ALA A N 1
ATOM 2257 C CA . ALA A 1 293 ? 23.318 -16.031 27.360 1.00 82.00 293 ALA A CA 1
ATOM 2258 C C . ALA A 1 293 ? 24.389 -14.933 27.198 1.00 82.00 293 ALA A C 1
ATOM 2260 O O . ALA A 1 293 ? 24.734 -14.595 26.066 1.00 82.00 293 ALA A O 1
ATOM 2261 N N . THR A 1 294 ? 24.922 -14.375 28.290 1.00 84.00 294 THR A N 1
ATOM 2262 C CA . THR A 1 294 ? 25.979 -13.348 28.283 1.00 84.00 294 THR A CA 1
ATOM 2263 C C . THR A 1 294 ? 27.110 -13.704 29.248 1.00 84.00 294 THR A C 1
ATOM 2265 O O . THR A 1 294 ? 26.912 -14.435 30.214 1.00 84.00 294 THR A O 1
ATOM 2268 N N . ARG A 1 295 ? 28.318 -13.195 28.981 1.00 85.56 295 ARG A N 1
ATOM 2269 C CA . ARG A 1 295 ? 29.468 -13.257 29.902 1.00 85.56 295 ARG A CA 1
ATOM 2270 C C . ARG A 1 295 ? 29.625 -11.983 30.739 1.00 85.56 295 ARG A C 1
ATOM 2272 O O . ARG A 1 295 ? 30.570 -11.894 31.513 1.00 85.56 295 ARG A O 1
ATOM 2279 N N . SER A 1 296 ? 28.731 -11.012 30.564 1.00 88.25 296 SER A N 1
ATOM 2280 C CA . SER A 1 296 ? 28.788 -9.682 31.179 1.00 88.25 296 SER A CA 1
ATOM 2281 C C . SER A 1 296 ? 27.496 -9.369 31.942 1.00 88.25 296 SER A C 1
ATOM 2283 O O . SER A 1 296 ? 26.964 -8.269 31.844 1.00 88.25 296 SER A O 1
ATOM 2285 N N . SER A 1 297 ? 26.964 -10.332 32.704 1.00 87.44 297 SER A N 1
ATOM 2286 C CA . SER A 1 297 ? 25.746 -10.134 33.515 1.00 87.44 297 SER A CA 1
ATOM 2287 C C . SER A 1 297 ? 25.899 -9.071 34.608 1.00 87.44 297 SER A C 1
ATOM 2289 O O . SER A 1 297 ? 24.901 -8.510 35.058 1.00 87.44 297 SER A O 1
ATOM 2291 N N . ASP A 1 298 ? 27.137 -8.784 35.007 1.00 88.56 298 ASP A N 1
ATOM 2292 C CA . ASP A 1 298 ? 27.474 -7.774 36.015 1.00 88.56 298 ASP A CA 1
ATOM 2293 C C . ASP A 1 298 ? 27.876 -6.423 35.391 1.00 88.56 298 ASP A C 1
ATOM 2295 O O . ASP A 1 298 ? 28.213 -5.487 36.108 1.00 88.56 298 ASP A O 1
ATOM 2299 N N . ASP A 1 299 ? 27.845 -6.315 34.059 1.00 91.12 299 ASP A N 1
ATOM 2300 C CA . ASP A 1 299 ? 28.165 -5.094 33.315 1.00 91.12 299 ASP A CA 1
ATOM 2301 C C . ASP A 1 299 ? 27.166 -4.918 32.165 1.00 91.12 299 ASP A C 1
ATOM 2303 O O . ASP A 1 299 ? 27.368 -5.366 31.031 1.00 91.12 299 ASP A O 1
ATOM 2307 N N . CYS A 1 300 ? 26.017 -4.339 32.504 1.00 89.88 300 CYS A N 1
ATOM 2308 C CA . CYS A 1 300 ? 24.887 -4.123 31.615 1.00 89.88 300 CYS A CA 1
ATOM 2309 C C . CYS A 1 300 ? 24.530 -2.645 31.521 1.00 89.88 300 CYS A C 1
ATOM 2311 O O . CYS A 1 300 ? 24.663 -1.879 32.473 1.00 89.88 300 CYS A O 1
ATOM 2313 N N . TYR A 1 301 ? 24.017 -2.269 30.360 1.00 90.50 301 TYR A N 1
ATOM 2314 C CA . TYR A 1 301 ? 23.501 -0.947 30.072 1.00 90.50 301 TYR A CA 1
ATOM 2315 C C . TYR A 1 301 ? 21.977 -0.947 30.149 1.00 90.50 301 TYR A C 1
ATOM 2317 O O . TYR A 1 301 ? 21.320 -1.858 29.640 1.00 90.50 301 TYR A O 1
ATOM 2325 N N . PHE A 1 302 ? 21.428 0.112 30.736 1.00 88.25 302 PHE A N 1
ATOM 2326 C CA . PHE A 1 302 ? 19.996 0.330 30.907 1.00 88.25 302 PHE A CA 1
ATOM 2327 C C . PHE A 1 302 ? 19.637 1.698 30.337 1.00 88.25 302 PHE A C 1
ATOM 2329 O O . PHE A 1 302 ? 20.143 2.719 30.805 1.00 88.25 302 PHE A O 1
ATOM 2336 N N . ALA A 1 303 ? 18.777 1.735 29.323 1.00 86.81 303 ALA A N 1
ATOM 2337 C CA . ALA A 1 303 ? 18.292 2.984 28.750 1.00 86.81 303 ALA A CA 1
ATOM 2338 C C . ALA A 1 303 ? 16.884 3.284 29.268 1.00 86.81 303 ALA A C 1
ATOM 2340 O O . ALA A 1 303 ? 15.932 2.576 28.944 1.00 86.81 303 ALA A O 1
ATOM 2341 N N . ILE A 1 304 ? 16.755 4.346 30.057 1.00 81.50 304 ILE A N 1
ATOM 2342 C CA . ILE A 1 304 ? 15.490 4.787 30.653 1.00 81.50 304 ILE A CA 1
ATOM 2343 C C . ILE A 1 304 ? 14.971 5.987 29.866 1.00 81.50 304 ILE A C 1
ATOM 2345 O O . ILE A 1 304 ? 15.727 6.919 29.588 1.00 81.50 304 ILE A O 1
ATOM 2349 N N . TRP A 1 305 ? 13.697 5.969 29.472 1.00 81.44 305 TRP A N 1
ATOM 2350 C CA . TRP A 1 305 ? 13.125 7.040 28.660 1.00 81.44 305 TRP A CA 1
ATOM 2351 C C . TRP A 1 305 ? 13.085 8.359 29.437 1.00 81.44 305 TRP A C 1
ATOM 2353 O O . TRP A 1 305 ? 12.602 8.423 30.563 1.00 81.44 305 TRP A O 1
ATOM 2363 N N . ALA A 1 306 ? 13.573 9.437 28.819 1.00 75.12 306 ALA A N 1
ATOM 2364 C CA . ALA A 1 306 ? 13.634 10.757 29.445 1.00 75.12 306 ALA A CA 1
ATOM 2365 C C . ALA A 1 306 ? 12.255 11.406 29.679 1.00 75.12 306 ALA A C 1
ATOM 2367 O O . ALA A 1 306 ? 12.188 12.470 30.288 1.00 75.12 306 ALA A O 1
ATOM 2368 N N . GLY A 1 307 ? 11.171 10.810 29.168 1.00 70.56 307 GLY A N 1
ATOM 2369 C CA . GLY A 1 307 ? 9.800 11.295 29.352 1.00 70.56 307 GLY A CA 1
ATOM 2370 C C . GLY A 1 307 ? 9.072 10.741 30.580 1.00 70.56 307 GLY A C 1
ATOM 2371 O O . GLY A 1 307 ? 7.977 11.215 30.874 1.00 70.56 307 GLY A O 1
ATOM 2372 N N . TYR A 1 308 ? 9.646 9.767 31.293 1.00 70.19 308 TYR A N 1
ATOM 2373 C CA . TYR A 1 308 ? 9.035 9.199 32.495 1.00 70.19 308 TYR A CA 1
ATOM 2374 C C . TYR A 1 308 ? 8.952 10.220 33.638 1.00 70.19 308 TYR A C 1
ATOM 2376 O O . TYR A 1 308 ? 9.921 10.915 33.946 1.00 70.19 308 TYR A O 1
ATOM 2384 N N . SER A 1 309 ? 7.791 10.293 34.293 1.00 53.94 309 SER A N 1
ATOM 2385 C CA . SER A 1 309 ? 7.519 11.252 35.372 1.00 53.94 309 SER A CA 1
ATOM 2386 C C . SER A 1 309 ? 8.146 10.872 36.718 1.00 53.94 309 SER A C 1
ATOM 2388 O O . SER A 1 309 ? 8.257 11.736 37.586 1.00 53.94 309 SER A O 1
ATOM 2390 N N . GLY A 1 310 ? 8.535 9.602 36.910 1.00 54.59 310 GLY A N 1
ATOM 2391 C CA . GLY A 1 310 ? 9.060 9.070 38.174 1.00 54.59 310 GLY A CA 1
ATOM 2392 C C . GLY A 1 310 ? 10.587 9.056 38.307 1.00 54.59 310 GLY A C 1
ATOM 2393 O O . GLY A 1 310 ? 11.106 8.708 39.372 1.00 54.59 310 GLY A O 1
ATOM 2394 N N . VAL A 1 311 ? 11.329 9.423 37.256 1.00 54.25 311 VAL A N 1
ATOM 2395 C CA . VAL A 1 311 ? 12.796 9.335 37.258 1.00 54.25 311 VAL A CA 1
ATOM 2396 C C . VAL A 1 311 ? 13.380 10.421 38.163 1.00 54.25 311 VAL A C 1
ATOM 2398 O O . VAL A 1 311 ? 13.361 11.611 37.846 1.00 54.25 311 VAL A O 1
ATOM 2401 N N . VAL A 1 312 ? 13.920 9.986 39.306 1.00 50.19 312 VAL A N 1
ATOM 2402 C CA . VAL A 1 312 ? 14.809 10.758 40.178 1.00 50.19 312 VAL A CA 1
ATOM 2403 C C . VAL A 1 312 ? 15.857 11.429 39.304 1.00 50.19 312 VAL A C 1
ATOM 2405 O O . VAL A 1 312 ? 16.589 10.760 38.581 1.00 50.19 312 VAL A O 1
ATOM 2408 N N . SER A 1 313 ? 15.846 12.759 39.382 1.00 49.75 313 SER A N 1
ATOM 2409 C CA . SER A 1 313 ? 16.739 13.738 38.767 1.00 49.75 313 SER A CA 1
ATOM 2410 C C . SER A 1 313 ? 17.828 13.146 37.858 1.00 49.75 313 SER A C 1
ATOM 2412 O O . SER A 1 313 ? 18.766 12.518 38.365 1.00 49.75 313 SER A O 1
ATOM 2414 N N . PRO A 1 314 ? 17.768 13.355 36.529 1.00 54.44 314 PRO A N 1
ATOM 2415 C CA . PRO A 1 314 ? 18.846 12.919 35.657 1.00 54.44 314 PRO A CA 1
ATOM 2416 C C . PRO A 1 314 ? 20.155 13.536 36.143 1.00 54.44 314 PRO A C 1
ATOM 2418 O O . PRO A 1 314 ? 20.211 14.743 36.379 1.00 54.44 314 PRO A O 1
ATOM 2421 N N . LEU A 1 315 ? 21.201 12.717 36.300 1.00 56.81 315 LEU A N 1
ATOM 2422 C CA . LEU A 1 315 ? 22.536 13.218 36.625 1.00 56.81 315 LEU A CA 1
ATOM 2423 C C . LEU A 1 315 ? 22.864 14.363 35.649 1.00 56.81 315 LEU A C 1
ATOM 2425 O O . LEU A 1 315 ? 22.873 14.122 34.434 1.00 56.81 315 LEU A O 1
ATOM 2429 N N . PRO A 1 316 ? 23.084 15.603 36.127 1.00 57.09 316 PRO A N 1
ATOM 2430 C CA . PRO A 1 316 ? 23.384 16.721 35.245 1.00 57.09 316 PRO A CA 1
ATOM 2431 C C . PRO A 1 316 ? 24.632 16.399 34.413 1.00 57.09 316 PRO A C 1
ATOM 2433 O O . PRO A 1 316 ? 25.704 16.171 34.965 1.00 57.09 316 PRO A O 1
ATOM 2436 N N . GLY A 1 317 ? 24.486 16.331 33.086 1.00 62.44 317 GLY A N 1
ATOM 2437 C CA . GLY A 1 317 ? 25.576 15.967 32.169 1.00 62.44 317 GLY A CA 1
ATOM 2438 C C . GLY A 1 317 ? 25.840 14.462 31.995 1.00 62.44 317 GLY A C 1
ATOM 2439 O O . GLY A 1 317 ? 26.852 14.101 31.398 1.00 62.44 317 GLY A O 1
ATOM 2440 N N . GLY A 1 318 ? 24.961 13.580 32.485 1.00 69.81 318 GLY A N 1
ATOM 2441 C CA . GLY A 1 318 ? 25.087 12.131 32.297 1.00 69.81 318 GLY A CA 1
ATOM 2442 C C . GLY A 1 318 ? 24.964 11.675 30.829 1.00 69.81 318 GLY A C 1
ATOM 2443 O O . GLY A 1 318 ? 24.388 12.390 30.001 1.00 69.81 318 GLY A O 1
ATOM 2444 N N . PRO A 1 319 ? 25.482 10.478 30.487 1.00 78.62 319 PRO A N 1
ATOM 2445 C CA . PRO A 1 319 ? 25.432 9.942 29.130 1.00 78.62 319 PRO A CA 1
ATOM 2446 C C . PRO A 1 319 ? 23.986 9.742 28.656 1.00 78.62 319 PRO A C 1
ATOM 2448 O O . PRO A 1 319 ? 23.128 9.231 29.381 1.00 78.62 319 PRO A O 1
ATOM 2451 N N . ARG A 1 320 ? 23.719 10.147 27.410 1.00 81.56 320 ARG A N 1
ATOM 2452 C CA . ARG A 1 320 ? 22.406 10.037 26.765 1.00 81.56 320 ARG A CA 1
ATOM 2453 C C . ARG A 1 320 ? 22.500 9.184 25.513 1.00 81.56 320 ARG A C 1
ATOM 2455 O O . ARG A 1 320 ? 23.460 9.292 24.752 1.00 81.56 320 ARG A O 1
ATOM 2462 N N . MET A 1 321 ? 21.466 8.388 25.282 1.00 81.88 321 MET A N 1
ATOM 2463 C CA . MET A 1 321 ? 21.252 7.691 24.021 1.00 81.88 321 MET A CA 1
ATOM 2464 C C . MET A 1 321 ? 20.131 8.401 23.266 1.00 81.88 321 MET A C 1
ATOM 2466 O O . MET A 1 321 ? 19.025 8.542 23.787 1.00 81.88 321 MET A O 1
ATOM 2470 N N . HIS A 1 322 ? 20.426 8.847 22.046 1.00 79.62 322 HIS A N 1
ATOM 2471 C CA . HIS A 1 322 ? 19.442 9.467 21.167 1.00 79.62 322 HIS A CA 1
ATOM 2472 C C . HIS A 1 322 ? 18.991 8.465 20.106 1.00 79.62 322 HIS A C 1
ATOM 2474 O O . HIS A 1 322 ? 19.801 7.984 19.312 1.00 79.62 322 HIS A O 1
ATOM 2480 N N . ILE A 1 323 ? 17.695 8.174 20.084 1.00 73.88 323 ILE A N 1
ATOM 2481 C CA . ILE A 1 323 ? 17.015 7.495 18.980 1.00 73.88 323 ILE A CA 1
ATOM 2482 C C . ILE A 1 323 ? 16.084 8.544 18.352 1.00 73.88 323 ILE A C 1
ATOM 2484 O O . ILE A 1 323 ? 15.541 9.371 19.082 1.00 73.88 323 ILE A O 1
ATOM 2488 N N . PRO A 1 324 ? 15.880 8.584 17.023 1.00 70.56 324 PRO A N 1
ATOM 2489 C CA . PRO A 1 324 ? 15.019 9.600 16.419 1.00 70.56 324 PRO A CA 1
ATOM 2490 C C . PRO A 1 324 ? 13.667 9.745 17.143 1.00 70.56 324 PRO A C 1
ATOM 2492 O O . PRO A 1 324 ? 12.908 8.784 17.249 1.00 70.56 324 PRO A O 1
ATOM 2495 N N . ASN A 1 325 ? 13.362 10.961 17.614 1.00 62.50 325 ASN A N 1
ATOM 2496 C CA . ASN A 1 325 ? 12.157 11.336 18.381 1.00 62.50 325 ASN A CA 1
ATOM 2497 C C . ASN A 1 325 ? 12.062 10.814 19.833 1.00 62.50 325 ASN A C 1
ATOM 2499 O O . ASN A 1 325 ? 11.021 11.003 20.477 1.00 62.50 325 ASN A O 1
ATOM 2503 N N . ARG A 1 326 ? 13.110 10.174 20.368 1.00 74.56 326 ARG A N 1
ATOM 2504 C CA . ARG A 1 326 ? 13.154 9.652 21.742 1.00 74.56 326 ARG A CA 1
ATOM 2505 C C . ARG A 1 326 ? 14.552 9.801 22.348 1.00 74.56 326 ARG A C 1
ATOM 2507 O O . ARG A 1 326 ? 15.545 9.312 21.817 1.00 74.56 326 ARG A O 1
ATOM 2514 N N . ASP A 1 327 ? 14.618 10.427 23.514 1.00 80.88 327 ASP A N 1
ATOM 2515 C CA . ASP A 1 327 ? 15.851 10.512 24.289 1.00 80.88 327 ASP A CA 1
ATOM 2516 C C . ASP A 1 327 ? 15.807 9.583 25.496 1.00 80.88 327 ASP A C 1
ATOM 2518 O O . ASP A 1 327 ? 14.782 9.480 26.174 1.00 80.88 327 ASP A O 1
ATOM 2522 N N . TYR A 1 328 ? 16.946 8.962 25.795 1.00 84.00 328 TYR A N 1
ATOM 2523 C CA . TYR A 1 328 ? 17.098 8.063 26.929 1.00 84.00 328 TYR A CA 1
ATOM 2524 C C . TYR A 1 328 ? 18.290 8.462 27.795 1.00 84.00 328 TYR A C 1
ATOM 2526 O O . TYR A 1 328 ? 19.345 8.869 27.295 1.00 84.00 328 TYR A O 1
ATOM 2534 N N . HIS A 1 329 ? 18.124 8.299 29.101 1.00 83.06 329 HIS A N 1
ATOM 2535 C CA . HIS A 1 329 ? 19.200 8.322 30.079 1.00 83.06 329 HIS A CA 1
ATOM 2536 C C . HIS A 1 329 ? 19.853 6.947 30.131 1.00 83.06 329 HIS A C 1
ATOM 2538 O O . HIS A 1 329 ? 19.154 5.940 30.250 1.00 83.06 329 HIS A O 1
ATOM 2544 N N . LEU A 1 330 ? 21.181 6.906 30.013 1.00 85.19 330 LEU A N 1
ATOM 2545 C CA . LEU A 1 330 ? 21.933 5.659 30.037 1.00 85.19 330 LEU A CA 1
ATOM 2546 C C . LEU A 1 330 ? 22.519 5.417 31.428 1.00 85.19 330 LEU A C 1
ATOM 2548 O O . LEU A 1 330 ? 23.259 6.251 31.948 1.00 85.19 330 LEU A O 1
ATOM 2552 N N . TYR A 1 331 ? 22.224 4.251 31.987 1.00 83.38 331 TYR A N 1
ATOM 2553 C CA . TYR A 1 331 ? 22.767 3.768 33.251 1.00 83.38 331 TYR A CA 1
ATOM 2554 C C . TYR A 1 331 ? 23.565 2.488 33.021 1.00 83.38 331 TYR A C 1
ATOM 2556 O O . TYR A 1 331 ? 23.334 1.769 32.047 1.00 83.38 331 TYR A O 1
ATOM 2564 N N . VAL A 1 332 ? 24.498 2.213 33.927 1.00 85.94 332 VAL A N 1
ATOM 2565 C CA . VAL A 1 332 ? 25.267 0.967 33.971 1.00 85.94 332 VAL A CA 1
ATOM 2566 C C . VAL A 1 332 ? 24.990 0.289 35.307 1.00 85.94 332 VAL A C 1
ATOM 2568 O O . VAL A 1 332 ? 24.894 0.970 36.327 1.00 85.94 332 VAL A O 1
ATOM 2571 N N . GLY A 1 333 ? 24.845 -1.030 35.295 1.00 86.25 333 GLY A N 1
ATOM 2572 C CA . GLY A 1 333 ? 24.567 -1.831 36.484 1.00 86.25 333 GLY A CA 1
ATOM 2573 C C . GLY A 1 333 ? 24.598 -3.327 36.187 1.00 86.25 333 GLY A C 1
ATOM 2574 O O . GLY A 1 333 ? 25.023 -3.754 35.113 1.00 86.25 333 GLY A O 1
ATOM 2575 N N . THR A 1 334 ? 24.106 -4.125 37.124 1.00 89.12 334 THR A N 1
ATOM 2576 C CA . THR A 1 334 ? 24.060 -5.587 37.031 1.00 89.12 334 THR A CA 1
ATOM 2577 C C . THR A 1 334 ? 22.642 -6.067 36.723 1.00 89.12 334 THR A C 1
ATOM 2579 O O . THR A 1 334 ? 21.656 -5.434 37.099 1.00 89.12 334 THR A O 1
ATOM 2582 N N . LEU A 1 335 ? 22.487 -7.235 36.092 1.00 84.88 335 LEU A N 1
ATOM 2583 C CA . LEU A 1 335 ? 21.150 -7.830 35.919 1.00 84.88 335 LEU A CA 1
ATOM 2584 C C . LEU A 1 335 ? 20.483 -8.184 37.256 1.00 84.88 335 LEU A C 1
ATOM 2586 O O . LEU A 1 335 ? 19.258 -8.278 37.319 1.00 84.88 335 LEU A O 1
ATOM 2590 N N . SER A 1 336 ? 21.267 -8.361 38.324 1.00 82.75 336 SER A N 1
ATOM 2591 C CA . SER A 1 336 ? 20.754 -8.609 39.675 1.00 82.75 336 SER A CA 1
ATOM 2592 C C . SER A 1 336 ? 20.014 -7.400 40.252 1.00 82.75 336 SER A C 1
ATOM 2594 O O . SER A 1 336 ? 19.092 -7.590 41.047 1.00 82.75 336 SER A O 1
ATOM 2596 N N . ASP A 1 337 ? 20.342 -6.181 39.808 1.00 80.06 337 ASP A N 1
ATOM 2597 C CA . ASP A 1 337 ? 19.673 -4.947 40.245 1.00 80.06 337 ASP A CA 1
ATOM 2598 C C . ASP A 1 337 ? 18.195 -4.917 39.818 1.00 80.06 337 ASP A C 1
ATOM 2600 O O . ASP A 1 337 ? 17.350 -4.339 40.500 1.00 80.06 337 ASP A O 1
ATOM 2604 N N . LEU A 1 338 ? 17.843 -5.644 38.749 1.00 77.44 338 LEU A N 1
ATOM 2605 C CA . LEU A 1 338 ? 16.462 -5.787 38.275 1.00 77.44 338 LEU A CA 1
ATOM 2606 C C . LEU A 1 338 ? 15.580 -6.626 39.207 1.00 77.44 338 LEU A C 1
ATOM 2608 O O . LEU A 1 338 ? 14.363 -6.636 39.043 1.00 77.44 338 LEU A O 1
ATOM 2612 N N . LYS A 1 339 ? 16.148 -7.336 40.191 1.00 74.94 339 LYS A N 1
ATOM 2613 C CA . LYS A 1 339 ? 15.377 -8.182 41.116 1.00 74.94 339 LYS A CA 1
ATOM 2614 C C . LYS A 1 339 ? 14.331 -7.384 41.902 1.00 74.94 339 LYS A C 1
ATOM 2616 O O . LYS A 1 339 ? 13.285 -7.937 42.240 1.00 74.94 339 LYS A O 1
ATOM 2621 N N . ALA A 1 340 ? 14.587 -6.100 42.162 1.00 70.75 340 ALA A N 1
ATOM 2622 C CA . ALA A 1 340 ? 13.625 -5.204 42.805 1.00 70.75 340 ALA A CA 1
ATOM 2623 C C . ALA A 1 340 ? 12.314 -5.075 42.005 1.00 70.75 340 ALA A C 1
ATOM 2625 O O . ALA A 1 340 ? 11.251 -4.931 42.600 1.00 70.75 340 ALA A O 1
ATOM 2626 N N . TRP A 1 341 ? 12.374 -5.221 40.679 1.00 71.69 341 TRP A N 1
ATOM 2627 C CA . TRP A 1 341 ? 11.213 -5.205 39.789 1.00 71.69 341 TRP A CA 1
ATOM 2628 C C . TRP A 1 341 ? 10.479 -6.542 39.680 1.00 71.69 341 TRP A C 1
ATOM 2630 O O . TRP A 1 341 ? 9.522 -6.649 38.933 1.00 71.69 341 TRP A O 1
ATOM 2640 N N . GLU A 1 342 ? 10.867 -7.594 40.393 1.00 71.06 342 GLU A N 1
ATOM 2641 C CA . GLU A 1 342 ? 10.056 -8.823 40.402 1.00 71.06 342 GLU A CA 1
ATOM 2642 C C . GLU A 1 342 ? 8.947 -8.806 41.450 1.00 71.06 342 GLU A C 1
ATOM 2644 O O . GLU A 1 342 ? 8.059 -9.658 41.411 1.00 71.06 342 GLU A O 1
ATOM 2649 N N . GLN A 1 343 ? 9.010 -7.863 42.388 1.00 70.12 343 GLN A N 1
ATOM 2650 C CA . GLN A 1 343 ? 8.003 -7.702 43.424 1.00 70.12 343 GLN A CA 1
ATOM 2651 C C . GLN A 1 343 ? 6.868 -6.799 42.923 1.00 70.12 343 GLN A C 1
ATOM 2653 O O . GLN A 1 343 ? 7.142 -5.848 42.190 1.00 70.12 343 GLN A O 1
ATOM 2658 N N . PRO A 1 344 ? 5.608 -7.060 43.317 1.00 66.19 344 PRO A N 1
ATOM 2659 C CA . PRO A 1 344 ? 4.503 -6.153 43.032 1.00 66.19 344 PRO A CA 1
ATOM 2660 C C . PRO A 1 344 ? 4.791 -4.752 43.578 1.00 66.19 344 PRO A C 1
ATOM 2662 O O . PRO A 1 344 ? 5.239 -4.613 44.719 1.00 66.19 344 PRO A O 1
ATOM 2665 N N . LEU A 1 345 ? 4.500 -3.719 42.788 1.00 67.56 345 LEU A N 1
ATOM 2666 C CA . LEU A 1 345 ? 4.587 -2.344 43.270 1.00 67.56 345 LEU A CA 1
ATOM 2667 C C . LEU A 1 345 ? 3.469 -2.091 44.277 1.00 67.56 345 LEU A C 1
ATOM 2669 O O . LEU A 1 345 ? 2.305 -2.415 44.049 1.00 67.56 345 LEU A O 1
ATOM 2673 N N . THR A 1 346 ? 3.832 -1.465 45.383 1.00 67.06 346 THR A N 1
ATOM 2674 C CA . THR A 1 346 ? 2.908 -0.928 46.379 1.00 67.06 346 THR A CA 1
ATOM 2675 C C . THR A 1 346 ? 2.893 0.597 46.296 1.00 67.06 346 THR A C 1
ATOM 2677 O O . THR A 1 346 ? 3.780 1.218 45.711 1.00 67.06 346 THR A O 1
ATOM 2680 N N . HIS A 1 347 ? 1.915 1.228 46.943 1.00 60.44 347 HIS A N 1
ATOM 2681 C CA . HIS A 1 347 ? 1.875 2.686 47.104 1.00 60.44 347 HIS A CA 1
ATOM 2682 C C . HIS A 1 347 ? 3.092 3.249 47.869 1.00 60.44 347 HIS A C 1
ATOM 2684 O O . HIS A 1 347 ? 3.373 4.439 47.778 1.00 60.44 347 HIS A O 1
ATOM 2690 N N . GLU A 1 348 ? 3.825 2.399 48.594 1.00 61.69 348 GLU A N 1
ATOM 2691 C CA . GLU A 1 348 ? 5.071 2.741 49.291 1.00 61.69 348 GLU A CA 1
ATOM 2692 C C . GLU A 1 348 ? 6.317 2.554 48.409 1.00 61.69 348 GLU A C 1
ATOM 2694 O O . GLU A 1 348 ? 7.426 2.921 48.799 1.00 61.69 348 GLU A O 1
ATOM 2699 N N . THR A 1 349 ? 6.165 1.971 47.215 1.00 64.56 349 THR A N 1
ATOM 2700 C CA . THR A 1 349 ? 7.292 1.687 46.327 1.00 64.56 349 THR A CA 1
ATOM 2701 C C . THR A 1 349 ? 7.802 2.980 45.682 1.00 64.56 349 THR A C 1
ATOM 2703 O O . THR A 1 349 ? 7.004 3.709 45.085 1.00 64.56 349 THR A O 1
ATOM 2706 N N . PRO A 1 350 ? 9.115 3.284 45.759 1.00 63.09 350 PRO A N 1
ATOM 2707 C CA . PRO A 1 350 ? 9.684 4.499 45.182 1.00 63.09 350 PRO A CA 1
ATOM 2708 C C . PRO A 1 350 ? 9.319 4.680 43.708 1.00 63.09 350 PRO A C 1
ATOM 2710 O O . PRO A 1 350 ? 9.448 3.733 42.939 1.00 63.09 350 PRO A O 1
ATOM 2713 N N . ALA A 1 351 ? 8.958 5.907 43.307 1.00 60.00 351 A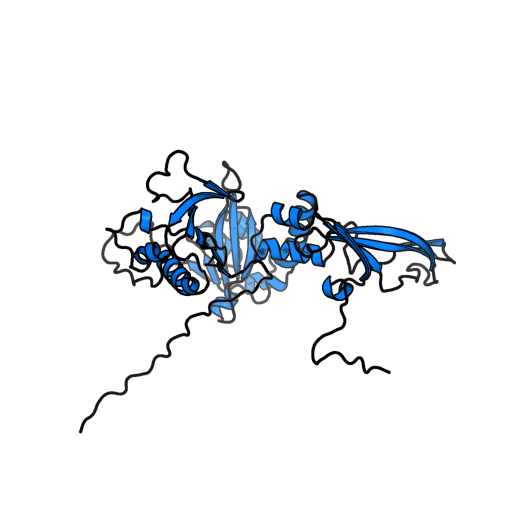LA A N 1
ATOM 2714 C CA . ALA A 1 351 ? 8.557 6.267 41.936 1.00 60.00 351 ALA A CA 1
ATOM 2715 C C . ALA A 1 351 ? 9.527 5.753 40.850 1.00 60.00 351 ALA A C 1
ATOM 2717 O O . ALA A 1 351 ? 9.098 5.349 39.775 1.00 60.00 351 ALA A O 1
ATOM 2718 N N . LEU A 1 352 ? 10.825 5.679 41.165 1.00 59.53 352 LEU A N 1
ATOM 2719 C CA . LEU A 1 352 ? 11.865 5.173 40.265 1.00 59.53 352 LEU A CA 1
ATOM 2720 C C . LEU A 1 352 ? 11.684 3.701 39.858 1.00 59.53 352 LEU A C 1
ATOM 2722 O O . LEU A 1 352 ? 12.221 3.275 38.842 1.00 59.53 352 LEU A O 1
ATOM 2726 N N . LEU A 1 353 ? 10.982 2.910 40.670 1.00 61.94 353 LEU A N 1
ATOM 2727 C CA . LEU A 1 353 ? 10.736 1.499 40.394 1.00 61.94 353 LEU A CA 1
ATOM 2728 C C . LEU A 1 353 ? 9.443 1.269 39.598 1.00 61.94 353 LEU A C 1
ATOM 2730 O O . LEU A 1 353 ? 9.182 0.132 39.217 1.00 61.94 353 LEU A O 1
ATOM 2734 N N . HIS A 1 354 ? 8.656 2.313 39.324 1.00 65.00 354 HIS A N 1
ATOM 2735 C CA . HIS A 1 354 ? 7.419 2.184 38.546 1.00 65.00 354 HIS A CA 1
ATOM 2736 C C . HIS A 1 354 ? 7.689 2.071 37.044 1.00 65.00 354 HIS A C 1
ATOM 2738 O O . HIS A 1 354 ? 6.980 1.339 36.357 1.00 65.00 354 HIS A O 1
ATOM 2744 N N . ASP A 1 355 ? 8.756 2.714 36.565 1.00 73.19 355 ASP A N 1
ATOM 2745 C CA . ASP A 1 355 ? 9.069 2.829 35.142 1.00 73.19 355 ASP A CA 1
ATOM 2746 C C . ASP A 1 355 ? 10.306 1.977 34.764 1.00 73.19 355 ASP A C 1
ATOM 2748 O O . ASP A 1 355 ? 11.438 2.346 35.104 1.00 73.19 355 ASP A O 1
ATOM 2752 N N . PRO A 1 356 ? 10.148 0.833 34.066 1.00 75.69 356 PRO A N 1
ATOM 2753 C CA . PRO A 1 356 ? 11.275 -0.009 33.669 1.00 75.69 356 PRO A CA 1
ATOM 2754 C C . PRO A 1 356 ? 12.077 0.590 32.493 1.00 75.69 356 PRO A C 1
ATOM 2756 O O . PRO A 1 356 ? 11.579 1.434 31.739 1.00 75.69 356 PRO A O 1
ATOM 2759 N N . PRO A 1 357 ? 13.329 0.143 32.279 1.00 81.38 357 PRO A N 1
ATOM 2760 C CA . PRO A 1 357 ? 14.173 0.582 31.186 1.00 81.38 357 PRO A CA 1
ATOM 2761 C C . PRO A 1 357 ? 13.560 0.143 29.866 1.00 81.38 357 PRO A C 1
ATOM 2763 O O . PRO A 1 357 ? 13.170 -1.012 29.690 1.00 81.38 357 PRO A O 1
ATOM 2766 N N . ALA A 1 358 ? 13.567 1.065 28.911 1.00 82.25 358 ALA A N 1
ATOM 2767 C CA . ALA A 1 358 ? 13.127 0.789 27.558 1.00 82.25 358 ALA A CA 1
ATOM 2768 C C . ALA A 1 358 ? 14.070 -0.179 26.838 1.00 82.25 358 ALA A C 1
ATOM 2770 O O . ALA A 1 358 ? 13.630 -0.953 25.992 1.00 82.25 358 ALA A O 1
ATOM 2771 N N . PHE A 1 359 ? 15.360 -0.162 27.191 1.00 86.75 359 PHE A N 1
ATOM 2772 C CA . PHE A 1 359 ? 16.344 -1.103 26.666 1.00 86.75 359 PHE A CA 1
ATOM 2773 C C . PHE A 1 359 ? 17.280 -1.626 27.752 1.00 86.75 359 PHE A C 1
ATOM 2775 O O . PHE A 1 359 ? 17.735 -0.858 28.601 1.00 86.75 359 PHE A O 1
ATOM 2782 N N . VAL A 1 360 ? 17.627 -2.912 27.663 1.00 89.12 360 VAL A N 1
ATOM 2783 C CA . VAL A 1 360 ? 18.667 -3.556 28.479 1.00 89.12 360 VAL A CA 1
ATOM 2784 C C . VAL A 1 360 ? 19.583 -4.377 27.579 1.00 89.12 360 VAL A C 1
ATOM 2786 O O . VAL A 1 360 ? 19.097 -5.174 26.774 1.00 89.12 360 VAL A O 1
ATOM 2789 N N . TRP A 1 361 ? 20.901 -4.213 27.705 1.00 92.31 361 TRP A N 1
ATOM 2790 C CA . TRP A 1 361 ? 21.872 -5.061 27.005 1.00 92.31 361 TRP A CA 1
ATOM 2791 C C . TRP A 1 361 ? 23.194 -5.194 27.779 1.00 92.31 361 TRP A C 1
ATOM 2793 O O . TRP A 1 361 ? 23.652 -4.223 28.380 1.00 92.31 361 TRP A O 1
ATOM 2803 N N . PRO A 1 362 ? 23.849 -6.366 27.754 1.00 91.94 362 PRO A N 1
ATOM 2804 C CA . PRO A 1 362 ? 25.157 -6.570 28.366 1.00 91.94 362 PRO A CA 1
ATOM 2805 C C . PRO A 1 362 ? 26.282 -5.928 27.548 1.00 91.94 362 PRO A C 1
ATOM 2807 O O . PRO A 1 362 ? 26.171 -5.755 26.329 1.00 91.94 362 PRO A O 1
ATOM 2810 N N . ALA A 1 363 ? 27.411 -5.631 28.193 1.00 89.94 363 ALA A N 1
ATOM 2811 C CA . ALA A 1 363 ? 28.576 -5.028 27.547 1.00 89.94 363 ALA A CA 1
ATOM 2812 C C . ALA A 1 363 ? 29.174 -5.880 26.416 1.00 89.94 363 ALA A C 1
ATOM 2814 O O . ALA A 1 363 ? 29.685 -5.339 25.431 1.00 89.94 363 ALA A O 1
ATOM 2815 N N . ASP A 1 364 ? 29.035 -7.208 26.489 1.00 84.75 364 ASP A N 1
ATOM 2816 C CA . ASP A 1 364 ? 29.432 -8.125 25.415 1.00 84.75 364 ASP A CA 1
ATOM 2817 C C . ASP A 1 364 ? 28.455 -8.168 24.225 1.00 84.75 364 ASP A C 1
ATOM 2819 O O . ASP A 1 364 ? 28.723 -8.854 23.234 1.00 84.75 364 ASP A O 1
ATOM 2823 N N . ARG A 1 365 ? 27.349 -7.412 24.302 1.00 85.50 365 ARG A N 1
ATOM 2824 C CA . ARG A 1 365 ? 26.311 -7.256 23.270 1.00 85.50 365 ARG A CA 1
ATOM 2825 C C . ARG A 1 365 ? 25.701 -8.580 22.812 1.00 85.50 365 ARG A C 1
ATOM 2827 O O . ARG A 1 365 ? 25.264 -8.687 21.669 1.00 85.50 365 ARG A O 1
ATOM 2834 N N . ALA A 1 366 ? 25.676 -9.598 23.674 1.00 78.44 366 ALA A N 1
ATOM 2835 C CA . ALA A 1 366 ? 25.133 -10.909 23.321 1.00 78.44 366 ALA A CA 1
ATOM 2836 C C . ALA A 1 366 ? 23.621 -10.884 23.013 1.00 78.44 366 ALA A C 1
ATOM 2838 O O . ALA A 1 366 ? 23.117 -11.732 22.270 1.00 78.44 366 ALA A O 1
ATOM 2839 N N . TRP A 1 367 ? 22.894 -9.914 23.567 1.00 84.56 367 TRP A N 1
ATOM 2840 C CA . TRP A 1 367 ? 21.466 -9.698 23.352 1.00 84.56 367 TRP A CA 1
ATOM 2841 C C . TRP A 1 367 ? 21.091 -8.238 23.628 1.00 84.56 367 TRP A C 1
ATOM 2843 O O . TRP A 1 367 ? 21.878 -7.485 24.190 1.00 84.56 367 TRP A O 1
ATOM 2853 N N . CYS A 1 368 ? 19.893 -7.833 23.220 1.00 86.38 368 CYS A N 1
ATOM 2854 C CA . CYS A 1 368 ? 19.276 -6.567 23.597 1.00 86.38 368 CYS A CA 1
ATOM 2855 C C . CYS A 1 368 ? 17.774 -6.796 23.798 1.00 86.38 368 CYS A C 1
ATOM 2857 O O . CYS A 1 368 ? 17.080 -7.284 22.894 1.00 86.38 368 CYS A O 1
ATOM 2859 N N . LEU A 1 369 ? 17.288 -6.486 24.997 1.00 83.50 369 LEU A N 1
ATOM 2860 C CA . LEU A 1 369 ? 15.874 -6.514 25.349 1.00 83.50 369 LEU A CA 1
ATOM 2861 C C . LEU A 1 369 ? 15.289 -5.117 25.150 1.00 83.50 369 LEU A C 1
ATOM 2863 O O . LEU A 1 369 ? 15.841 -4.161 25.688 1.00 83.50 369 LEU A O 1
ATOM 2867 N N . ALA A 1 370 ? 14.176 -5.015 24.422 1.00 81.44 370 ALA A N 1
ATOM 2868 C CA . ALA A 1 370 ? 13.417 -3.781 24.262 1.00 81.44 370 ALA A CA 1
ATOM 2869 C C . ALA A 1 370 ? 12.022 -3.921 24.899 1.00 81.44 370 ALA A C 1
ATOM 2871 O O . ALA A 1 370 ? 11.273 -4.854 24.590 1.00 81.44 370 ALA A O 1
ATOM 2872 N N . SER A 1 371 ? 11.683 -2.986 25.782 1.00 69.62 371 SER A N 1
ATOM 2873 C CA . SER A 1 371 ? 10.401 -2.877 26.480 1.00 69.62 371 SER A CA 1
ATOM 2874 C C . SER A 1 371 ? 9.893 -1.449 26.323 1.00 69.62 371 SER A C 1
ATOM 2876 O O . SER A 1 371 ? 10.151 -0.603 27.169 1.00 69.62 371 SER A O 1
ATOM 2878 N N . ASP A 1 372 ? 9.253 -1.148 25.197 1.00 59.50 372 ASP A N 1
ATOM 2879 C CA . ASP A 1 372 ? 8.760 0.204 24.924 1.00 59.50 372 ASP A CA 1
ATOM 2880 C C . ASP A 1 372 ? 7.321 0.357 25.433 1.00 59.50 372 ASP A C 1
ATOM 2882 O O . ASP A 1 372 ? 6.505 -0.545 25.259 1.00 59.50 372 ASP A O 1
ATOM 2886 N N . VAL A 1 373 ? 7.005 1.519 26.002 1.00 49.94 373 VAL A N 1
ATOM 2887 C CA . VAL A 1 373 ? 5.668 1.894 26.499 1.00 49.94 373 VAL A CA 1
ATOM 2888 C C . VAL A 1 373 ? 4.623 1.870 25.373 1.00 49.94 373 VAL A C 1
ATOM 2890 O O . VAL A 1 373 ? 3.434 1.690 25.616 1.00 49.94 373 VAL A O 1
ATOM 2893 N N . ASP A 1 374 ? 5.082 2.021 24.124 1.00 45.12 374 ASP A N 1
ATOM 2894 C CA . ASP A 1 374 ? 4.248 2.033 22.921 1.00 45.12 374 ASP A CA 1
ATOM 2895 C C . ASP A 1 374 ? 4.181 0.660 22.200 1.00 45.12 374 ASP A C 1
ATOM 2897 O O . ASP A 1 374 ? 3.372 0.478 21.286 1.00 45.12 374 ASP A O 1
ATOM 2901 N N . LEU A 1 375 ? 5.018 -0.329 22.561 1.00 40.62 375 LEU A N 1
ATOM 2902 C CA . LEU A 1 375 ? 5.122 -1.618 21.857 1.00 40.62 375 LEU A CA 1
ATOM 2903 C C . LEU A 1 375 ? 5.321 -2.789 22.832 1.00 40.62 375 LEU A C 1
ATOM 2905 O O . LEU A 1 375 ? 6.320 -2.851 23.540 1.00 40.62 375 LEU A O 1
ATOM 2909 N N . ARG A 1 376 ? 4.432 -3.796 22.758 1.00 41.50 376 ARG A N 1
ATOM 2910 C CA . ARG A 1 376 ? 4.580 -5.113 23.421 1.00 41.50 376 ARG A CA 1
ATOM 2911 C C . ARG A 1 376 ? 6.045 -5.580 23.436 1.00 41.50 376 ARG A C 1
ATOM 2913 O O . ARG A 1 376 ? 6.685 -5.568 22.386 1.00 41.50 376 ARG A O 1
ATOM 2920 N N . ILE A 1 377 ? 6.518 -6.060 24.590 1.00 44.03 377 ILE A N 1
ATOM 2921 C CA . ILE A 1 377 ? 7.899 -6.511 24.857 1.00 44.03 377 ILE A CA 1
ATOM 2922 C C . ILE A 1 377 ? 8.472 -7.338 23.691 1.00 44.03 377 ILE A C 1
ATOM 2924 O O . ILE A 1 377 ? 7.909 -8.369 23.310 1.00 44.03 377 ILE A O 1
ATOM 2928 N N . ARG A 1 378 ? 9.618 -6.909 23.141 1.00 44.00 378 ARG A N 1
ATOM 2929 C CA . ARG A 1 378 ? 10.361 -7.625 22.087 1.00 44.00 378 ARG A CA 1
ATOM 2930 C C . ARG A 1 378 ? 11.805 -7.868 22.532 1.00 44.00 378 ARG A C 1
ATOM 2932 O O . ARG A 1 378 ? 12.568 -6.936 22.763 1.00 44.00 378 ARG A O 1
ATOM 2939 N N . GLY A 1 379 ? 12.207 -9.136 22.612 1.00 38.72 379 GLY A N 1
ATOM 2940 C CA . GLY A 1 379 ? 13.597 -9.533 22.852 1.00 38.72 379 GLY A CA 1
ATOM 2941 C C . GLY A 1 379 ? 14.335 -9.850 21.551 1.00 38.72 379 GLY A C 1
ATOM 2942 O O . GLY A 1 379 ? 13.791 -10.530 20.681 1.00 38.72 379 GLY A O 1
ATOM 2943 N N . SER A 1 380 ? 15.584 -9.398 21.425 1.00 41.44 380 SER A N 1
ATOM 2944 C CA . SER A 1 380 ? 16.501 -9.831 20.366 1.00 41.44 380 SER A CA 1
ATOM 2945 C C . SER A 1 380 ? 17.753 -10.454 20.990 1.00 41.44 380 SER A C 1
ATOM 2947 O O . SER A 1 380 ? 18.437 -9.828 21.794 1.00 41.44 380 SER A O 1
ATOM 2949 N N . VAL A 1 381 ? 18.052 -11.709 20.648 1.00 34.91 381 VAL A N 1
ATOM 2950 C CA . VAL A 1 381 ? 19.304 -12.381 21.031 1.00 34.91 381 VAL A CA 1
ATOM 2951 C C . VAL A 1 381 ? 20.174 -12.454 19.787 1.00 34.91 381 VAL A C 1
ATOM 2953 O O . VAL A 1 381 ? 19.733 -12.919 18.739 1.00 34.91 381 VAL A O 1
ATOM 2956 N N . GLY A 1 382 ? 21.401 -11.956 19.868 1.00 32.59 382 GLY A N 1
ATOM 2957 C CA . GLY A 1 382 ? 22.263 -11.851 18.704 1.00 32.59 382 GLY A CA 1
ATOM 2958 C C . GLY A 1 382 ? 23.712 -11.676 19.107 1.00 32.59 382 GLY A C 1
ATOM 2959 O O . GLY A 1 382 ? 24.166 -10.563 19.333 1.00 32.59 382 GLY A O 1
ATOM 2960 N N . ARG A 1 383 ? 24.477 -12.771 19.098 1.00 31.03 383 ARG A N 1
ATOM 2961 C CA . ARG A 1 383 ? 25.931 -12.673 18.931 1.00 31.03 383 ARG A CA 1
ATOM 2962 C C . ARG A 1 383 ? 26.160 -12.097 17.534 1.00 31.03 383 ARG A C 1
ATOM 2964 O O . ARG A 1 383 ? 25.564 -12.605 16.586 1.00 31.03 383 ARG A O 1
ATOM 2971 N N . TYR A 1 384 ? 26.982 -11.059 17.379 1.00 30.81 384 TYR A N 1
ATOM 2972 C CA . TYR A 1 384 ? 27.252 -10.444 16.071 1.00 30.81 384 TYR A CA 1
ATOM 2973 C C . TYR A 1 384 ? 28.103 -11.372 15.177 1.00 30.81 384 TYR A C 1
ATOM 2975 O O . TYR A 1 384 ? 29.283 -11.136 14.956 1.00 30.81 384 TYR A O 1
ATOM 2983 N N . GLN A 1 385 ? 27.484 -12.456 14.705 1.00 28.19 385 GLN A N 1
ATOM 2984 C CA . GLN A 1 385 ? 27.759 -13.245 13.505 1.00 28.19 385 GLN A CA 1
ATOM 2985 C C . GLN A 1 385 ? 26.437 -13.948 13.130 1.00 28.19 385 GLN A C 1
ATOM 2987 O O . GLN A 1 385 ? 26.208 -15.091 13.506 1.00 28.19 385 GLN A O 1
ATOM 2992 N N . GLY A 1 386 ? 25.551 -13.246 12.414 1.00 27.66 386 GLY A N 1
ATOM 2993 C CA . GLY A 1 386 ? 24.321 -13.819 11.845 1.00 27.66 386 GLY A CA 1
ATOM 2994 C C . GLY A 1 386 ? 23.168 -14.000 12.845 1.00 27.66 386 GLY A C 1
ATOM 2995 O O . GLY A 1 386 ? 23.258 -14.745 13.814 1.00 27.66 386 GLY A O 1
ATOM 2996 N N . ALA A 1 387 ? 22.056 -13.312 12.592 1.00 26.28 387 ALA A N 1
ATOM 2997 C CA . ALA A 1 387 ? 20.858 -13.307 13.426 1.00 26.28 387 ALA A CA 1
ATOM 2998 C C . ALA A 1 387 ? 20.270 -14.712 13.697 1.00 26.28 387 ALA A C 1
ATOM 3000 O O . ALA A 1 387 ? 20.104 -15.511 12.775 1.00 26.28 387 ALA A O 1
ATOM 3001 N N . ARG A 1 388 ? 19.846 -14.969 14.944 1.00 25.06 388 ARG A N 1
ATOM 3002 C CA . ARG A 1 388 ? 18.831 -15.982 15.283 1.00 25.06 388 ARG A CA 1
ATOM 3003 C C . ARG A 1 388 ? 17.811 -15.379 16.246 1.00 25.06 388 ARG A C 1
ATOM 3005 O O . ARG A 1 388 ? 18.137 -15.063 17.381 1.00 25.06 388 ARG A O 1
ATOM 3012 N N . LEU A 1 389 ? 16.571 -15.245 15.783 1.00 30.08 389 LEU A N 1
ATOM 3013 C CA . LEU A 1 389 ? 15.415 -14.899 16.610 1.00 30.08 389 LEU A CA 1
ATOM 3014 C C . LEU A 1 389 ? 15.002 -16.130 17.432 1.00 30.08 389 LEU A C 1
ATOM 3016 O O . LEU A 1 389 ? 14.772 -17.193 16.859 1.00 30.08 389 LEU A O 1
ATOM 3020 N N . ALA A 1 390 ? 14.874 -15.984 18.749 1.00 29.14 390 ALA A N 1
ATOM 3021 C CA . ALA A 1 390 ? 14.171 -16.940 19.600 1.00 29.14 390 ALA A CA 1
ATOM 3022 C C . ALA A 1 390 ? 12.918 -16.246 20.149 1.00 29.14 390 ALA A C 1
ATOM 3024 O O . ALA A 1 390 ? 13.022 -15.280 20.902 1.00 29.14 390 ALA A O 1
ATOM 3025 N N . GLY A 1 391 ? 11.737 -16.701 19.723 1.00 28.36 391 GLY A N 1
ATOM 3026 C CA . GLY A 1 391 ? 10.464 -16.262 20.291 1.00 28.36 391 GLY A CA 1
ATOM 3027 C C . GLY A 1 391 ? 10.234 -16.937 21.641 1.00 28.36 391 GLY A C 1
ATOM 3028 O O . GLY A 1 391 ? 10.320 -18.159 21.732 1.00 28.36 391 GLY A O 1
ATOM 3029 N N . ALA A 1 392 ? 9.944 -16.157 22.681 1.00 29.50 392 ALA A N 1
ATOM 3030 C CA . ALA A 1 392 ? 9.426 -16.693 23.934 1.00 29.50 392 ALA A CA 1
ATOM 3031 C C . ALA A 1 392 ? 7.920 -16.977 23.781 1.00 29.50 392 ALA A C 1
ATOM 3033 O O . ALA A 1 392 ? 7.144 -16.112 23.374 1.00 29.50 392 ALA A O 1
ATOM 3034 N N . SER A 1 393 ? 7.534 -18.218 24.058 1.00 26.55 393 SER A N 1
ATOM 3035 C CA . SER A 1 393 ? 6.187 -18.782 23.938 1.00 26.55 393 SER A CA 1
ATOM 3036 C C . SER A 1 393 ? 5.214 -18.234 24.996 1.00 26.55 393 SER A C 1
ATOM 3038 O O . SER A 1 393 ? 5.613 -17.936 26.120 1.00 26.55 393 SER A O 1
ATOM 3040 N N . ARG A 1 394 ? 3.914 -18.174 24.655 1.00 26.75 394 ARG A N 1
ATOM 3041 C CA . ARG A 1 394 ? 2.793 -17.937 25.594 1.00 26.75 394 ARG A CA 1
ATOM 3042 C C . ARG A 1 394 ? 2.794 -18.979 26.729 1.00 26.75 394 ARG A C 1
ATOM 3044 O O . ARG A 1 394 ? 3.038 -20.150 26.433 1.00 26.75 394 ARG A O 1
ATOM 3051 N N . PRO A 1 395 ? 2.416 -18.631 27.974 1.00 27.73 395 PRO A N 1
ATOM 3052 C CA . PRO A 1 395 ? 2.015 -19.642 28.945 1.00 27.73 395 PRO A CA 1
ATOM 3053 C C . PRO A 1 395 ? 0.690 -20.282 28.499 1.00 27.73 395 PRO A C 1
ATOM 3055 O O . PRO A 1 395 ? -0.240 -19.598 28.062 1.00 27.73 395 PRO A O 1
ATOM 3058 N N . ALA A 1 396 ? 0.644 -21.612 28.548 1.00 26.42 396 ALA A N 1
ATOM 3059 C CA . ALA A 1 396 ? -0.529 -22.415 28.233 1.00 26.42 396 ALA A CA 1
ATOM 3060 C C . ALA A 1 396 ? -1.666 -22.133 29.229 1.00 26.42 396 ALA A C 1
ATOM 3062 O O . ALA A 1 396 ? -1.426 -21.974 30.425 1.00 26.42 396 ALA A O 1
ATOM 3063 N N . ALA A 1 397 ? -2.902 -22.089 28.727 1.00 27.75 397 ALA A N 1
ATOM 3064 C CA . ALA A 1 397 ? -4.102 -22.002 29.547 1.00 27.75 397 ALA A CA 1
ATOM 3065 C C . ALA A 1 397 ? -4.175 -23.212 30.494 1.00 27.75 397 ALA A C 1
ATOM 3067 O O . ALA A 1 397 ? -4.126 -24.359 30.047 1.00 27.75 397 ALA A O 1
ATOM 3068 N N . ALA A 1 398 ? -4.283 -22.953 31.797 1.00 27.27 398 ALA A N 1
ATOM 3069 C CA . ALA A 1 398 ? -4.530 -23.984 32.792 1.00 27.27 398 ALA A CA 1
ATOM 3070 C C . ALA A 1 398 ? -5.938 -24.563 32.584 1.00 27.27 398 ALA A C 1
ATOM 3072 O O . ALA A 1 398 ? -6.942 -23.866 32.716 1.00 27.27 398 ALA A O 1
ATOM 3073 N N . SER A 1 399 ? -5.999 -25.850 32.250 1.00 25.86 399 SER A N 1
ATOM 3074 C CA . SER A 1 399 ? -7.217 -26.651 32.267 1.00 25.86 399 SER A CA 1
ATOM 3075 C C . SER A 1 399 ? -7.740 -26.771 33.700 1.00 25.86 399 SER A C 1
ATOM 3077 O O . SER A 1 399 ? -7.053 -27.283 34.586 1.00 25.86 399 SER A O 1
ATOM 3079 N N . THR A 1 400 ? -8.971 -26.328 33.922 1.00 26.53 400 THR A N 1
ATOM 3080 C CA . THR A 1 400 ? -9.745 -26.545 35.143 1.00 26.53 400 THR A CA 1
ATOM 3081 C C . THR A 1 400 ? -10.038 -28.037 35.323 1.00 26.53 400 THR A C 1
ATOM 3083 O O . THR A 1 400 ? -10.911 -28.602 34.669 1.00 26.53 400 THR A O 1
ATOM 3086 N N . HIS A 1 401 ? -9.320 -28.695 36.237 1.00 25.83 401 HIS A N 1
ATOM 3087 C CA . HIS A 1 401 ? -9.723 -29.999 36.761 1.00 25.83 401 HIS A CA 1
ATOM 3088 C C . HIS A 1 401 ? -10.784 -29.812 37.852 1.00 25.83 401 HIS A C 1
ATOM 3090 O O . HIS A 1 401 ? -10.536 -29.199 38.892 1.00 25.83 401 HIS A O 1
ATOM 3096 N N . HIS A 1 402 ? -11.973 -30.367 37.613 1.00 27.16 402 HIS A N 1
ATOM 3097 C CA . HIS A 1 402 ? -13.013 -30.541 38.621 1.00 27.16 402 HIS A CA 1
ATOM 3098 C C . HIS A 1 402 ? -12.510 -31.423 39.776 1.00 27.16 402 HIS A C 1
ATOM 3100 O O . HIS A 1 402 ? -12.036 -32.538 39.564 1.00 27.16 402 HIS A O 1
ATOM 3106 N N . ARG A 1 403 ? -12.669 -30.925 41.009 1.00 25.78 403 ARG A N 1
ATOM 3107 C CA . ARG A 1 403 ? -12.602 -31.706 42.252 1.00 25.78 403 ARG A CA 1
ATOM 3108 C C . ARG A 1 403 ? -13.693 -32.782 42.248 1.00 25.78 403 ARG A C 1
ATOM 3110 O O . ARG A 1 403 ? -14.872 -32.441 42.279 1.00 25.78 403 ARG A O 1
ATOM 3117 N N . THR A 1 404 ? -13.312 -34.052 42.335 1.00 29.14 404 THR A N 1
ATOM 3118 C CA . THR A 1 404 ? -14.146 -35.095 42.950 1.00 29.14 404 THR A CA 1
ATOM 3119 C C . THR A 1 404 ? -13.728 -35.247 44.408 1.00 29.14 404 THR A C 1
ATOM 3121 O O . THR A 1 404 ? -12.543 -35.375 44.713 1.00 29.14 404 THR A O 1
ATOM 3124 N N . GLY A 1 405 ? -14.710 -35.137 45.303 1.00 26.69 405 GLY A N 1
ATOM 3125 C CA . GLY A 1 405 ? -14.534 -35.155 46.748 1.00 26.69 405 GLY A CA 1
ATOM 3126 C C . GLY A 1 405 ? -14.109 -36.510 47.311 1.00 26.69 405 GLY A C 1
ATOM 3127 O O . GLY A 1 405 ? -14.341 -37.565 46.726 1.00 26.69 405 GLY A O 1
ATOM 3128 N N . LEU A 1 406 ? -13.490 -36.412 48.483 1.00 28.91 406 LEU A N 1
ATOM 3129 C CA . LEU A 1 406 ? -13.147 -37.483 49.408 1.00 28.91 406 LEU A CA 1
ATOM 3130 C C . LEU A 1 406 ? -14.382 -38.276 49.861 1.00 28.91 406 LEU A C 1
ATOM 3132 O O . LEU A 1 406 ? -15.395 -37.693 50.240 1.00 28.91 406 LEU A O 1
ATOM 3136 N N . GLY A 1 407 ? -14.213 -39.592 49.943 1.00 23.19 407 GLY A N 1
ATOM 3137 C CA . GLY A 1 407 ? -14.969 -40.489 50.809 1.00 23.19 407 GLY A CA 1
ATOM 3138 C C . GLY A 1 407 ? -14.056 -41.646 51.221 1.00 23.19 407 GLY A C 1
ATOM 3139 O O . GLY A 1 407 ? -13.806 -42.533 50.415 1.00 23.19 407 GLY A O 1
ATOM 3140 N N . SER A 1 408 ? -13.505 -41.578 52.435 1.00 27.52 408 SER A N 1
ATOM 3141 C CA . SER A 1 408 ? -12.860 -42.698 53.149 1.00 27.52 408 SER A CA 1
ATOM 3142 C C . SER A 1 408 ? -13.925 -43.644 53.740 1.00 27.52 408 SER A C 1
ATOM 3144 O O . SER A 1 408 ? -15.073 -43.206 53.873 1.00 27.52 408 SER A O 1
ATOM 3146 N N . PRO A 1 409 ? -13.577 -44.852 54.231 1.00 36.44 409 PRO A N 1
ATOM 3147 C CA . PRO A 1 409 ? -12.272 -45.525 54.230 1.00 36.44 409 PRO A CA 1
ATOM 3148 C C . PRO A 1 409 ? -12.165 -46.724 53.277 1.00 36.44 409 PRO A C 1
ATOM 3150 O O . PRO A 1 409 ? -13.212 -47.270 52.860 1.00 36.44 409 PRO A O 1
#